Protein AF-0000000084336403 (afdb_homodimer)

Nearest PDB structures (foldseek):
  2qy6-assembly1_A  TM=8.090E-01  e=4.781E-16  Escherichia coli O157:H7
  3vyw-assembly3_C  TM=8.192E-01  e=6.994E-15  Aquifex aeolicus VF5
  3ps9-assembly1_A  TM=7.889E-01  e=1.381E-15  Escherichia coli BL21
  3awi-assembly4_D  TM=8.326E-01  e=1.675E-14  Escherichia coli K-12
  3vyw-assembly1_A  TM=8.063E-01  e=1.234E-13  Aquifex aeolicus VF5

Organism: NCBI:txid1302689

Solvent-accessible surface area (backbone atoms only — not comparable to full-atom values): 23726 Å² total; per-residue (Å²): 132,63,66,43,82,39,73,21,71,65,66,32,41,38,40,36,33,59,86,64,68,45,56,79,43,53,64,63,12,30,58,60,36,34,45,46,38,41,38,44,55,28,55,50,51,66,44,56,97,52,94,68,54,62,49,31,38,36,29,40,45,35,72,80,35,59,56,55,47,53,44,47,42,51,28,50,76,67,66,23,32,36,43,37,37,24,31,28,63,74,73,70,53,64,69,61,46,58,71,40,52,62,56,80,76,37,53,63,67,57,41,52,37,42,61,73,40,47,74,59,13,56,74,30,80,35,75,53,51,100,31,32,35,38,28,28,42,69,37,48,75,92,72,61,82,72,96,63,65,18,46,31,35,40,50,51,61,68,55,54,92,64,33,46,74,64,67,33,68,67,42,47,51,63,56,55,68,36,48,31,70,63,10,36,43,20,28,70,60,71,49,75,65,56,53,50,50,43,42,74,73,49,24,50,75,42,88,36,66,7,41,55,37,26,47,50,15,32,33,29,34,30,51,63,82,127,133,63,67,44,81,40,74,20,70,66,67,33,42,38,41,35,33,60,86,65,67,45,56,80,42,52,64,63,12,29,58,60,35,35,45,46,42,41,37,43,55,29,54,49,51,67,43,57,98,51,93,68,54,63,48,32,37,37,29,38,46,35,70,81,35,59,56,53,48,53,44,46,42,51,27,50,77,69,65,22,32,35,44,37,36,24,29,27,65,76,74,70,53,62,68,60,45,58,70,39,51,61,56,81,76,36,52,63,66,57,41,53,36,42,60,72,40,47,74,61,12,57,74,30,81,34,76,52,52,102,31,30,35,38,26,28,42,68,38,48,75,93,72,59,80,71,97,62,64,18,44,31,35,41,50,51,60,68,55,55,94,65,34,46,75,65,68,33,67,67,41,48,50,62,56,55,69,36,48,32,70,62,10,34,43,21,29,71,61,71,49,74,64,58,53,50,52,42,42,74,72,52,25,51,74,42,86,36,67,6,41,55,38,25,48,50,16,32,32,27,34,31,53,64,81,128

Secondary structure (DSSP, 8-state):
--EEEEE-TTS-EEEEETTTTEESS-TT-HHHHIIIIIIIIIIIHHHTT---SEEEEEEE--TTSHHHHHHHHHHHHHT-EEEEEEE-SSPPPHHHHHTT-GGGTS-HHHHHHHHHHTGGGBTSEEE-SSSEEEEEE-S-GGG---S--EEEEEE-PPPTTT-GGGGSHHHHHHHHTTEEEEEEEEES---HHHHHHHHHTTEEEEEEEPSTT-SEEEEEEE----/--EEEEE-TTS-EEEEETTTTEESS-TT-HHHHIIIIIIIIIIIHHHTT---SEEEEEEE--TTSHHHHHHHHHHHHHT-EEEEEEE-SSPPPHHHHHTT-GGGTS-HHHHHHHHHHTGGGBSSEEE-SSSEEEEEE-S-GGG---S--EEEEEE-PPPTTT-GGGGSHHHHHHHHTTEEEEEEEEES---HHHHHHHHHTTEEEEEEEPSTT-SEEEEEEE----

pLDDT: mean 95.97, std 5.22, range [46.22, 98.94]

InterPro domains:
  IPR008471 MnmC-like methyltransferase [PF05430] (140-222)
  IPR029063 S-adenosyl-L-methionine-dependent methyltransferase superfamily [G3DSA:3.40.50.150] (2-226)
  IPR029063 S-adenosyl-L-methionine-dependent methyltransferase superfamily [SSF53335] (52-215)
  IPR047785 tRNA mnm(5)s(2)U biosynthesis bifunctional protein MnmC, N-terminal [NF033855] (16-222)

Foldseek 3Di:
DDKDWDQAQVRFIWIADVVLRDTLADSNDRLLQLCPFDVVLAVVVLCVPHDAQEFEEEEERCHLVLNVQLNVQVSVVVNHAYHYEYEDQDDDQLVVSVVRVSCVPHPVLQVVLCSVCVVVLAQDWDDSDPRYIYHYDNNHLLPDDDPAAGQTYHYRDPDCVRVVVCQDLSNLVSRCVRHDQFHKYTYQDDDPVSVVSCVVVQWAWDWDQHGVPGGTTIMTHHHNDD/DDKDWDQAQVRFIWIQDPVLRDTLADSNDRLLQLCPFDVVLAVVVLCVPHDAQEFEEEEERCHLVLNVQLNVQVSVVVNHAYHYEYEAQDDDQLVVSVVRVSCVPHPPLQVVLCSVCVVVLAQDWDDSDPRYIYHYDNNHLLPDDDPAAGQTYHYRDDDCVRVVVCQDLSNLVSRCVRHDQFHKYTYQDDDPVSVVSCVVVQWAWDWDQHGVPGGTTIMTHHHPDD

Radius of gyration: 22.95 Å; Cα contacts (8 Å, |Δi|>4): 993; chains: 2; bounding box: 51×64×53 Å

Structure (mmCIF, N/CA/C/O backbone):
data_AF-0000000084336403-model_v1
#
loop_
_entity.id
_entity.type
_entity.pdbx_description
1 polymer 'MnmC-like methyltransferase domain-containing protein'
#
loop_
_atom_site.group_PDB
_atom_site.id
_atom_site.type_symbol
_atom_site.label_atom_id
_atom_site.label_alt_id
_atom_site.label_comp_id
_atom_site.label_asym_id
_atom_site.label_entity_id
_atom_site.label_seq_id
_atom_site.pdbx_PDB_ins_code
_atom_site.Cartn_x
_atom_site.Cartn_y
_atom_site.Cartn_z
_atom_site.occupancy
_atom_site.B_iso_or_equiv
_atom_site.auth_seq_id
_atom_site.auth_comp_id
_atom_site.auth_asym_id
_atom_site.auth_atom_id
_atom_site.pdbx_PDB_model_num
ATOM 1 N N . MET A 1 1 ? -23.484 -19.312 -9.461 1 65.25 1 MET A N 1
ATOM 2 C CA . MET A 1 1 ? -22.594 -18.906 -8.391 1 65.25 1 MET A CA 1
ATOM 3 C C . MET A 1 1 ? -22.906 -17.484 -7.922 1 65.25 1 MET A C 1
ATOM 5 O O . MET A 1 1 ? -23.312 -16.641 -8.719 1 65.25 1 MET A O 1
ATOM 9 N N . ASN A 1 2 ? -23.234 -17.312 -6.582 1 88.69 2 ASN A N 1
ATOM 10 C CA . ASN A 1 2 ? -23.594 -16.016 -6.047 1 88.69 2 ASN A CA 1
ATOM 11 C C . ASN A 1 2 ? -22.359 -15.148 -5.809 1 88.69 2 ASN A C 1
ATOM 13 O O . ASN A 1 2 ? -21.609 -15.367 -4.848 1 88.69 2 ASN A O 1
ATOM 17 N N . LEU A 1 3 ? -22.031 -14.461 -6.828 1 96.38 3 LEU A N 1
ATOM 18 C CA . LEU A 1 3 ? -20.906 -13.523 -6.816 1 96.38 3 LEU A CA 1
ATOM 19 C C . LEU A 1 3 ? -21.406 -12.086 -6.793 1 96.38 3 LEU A C 1
ATOM 21 O O . LEU A 1 3 ? -22.391 -11.75 -7.449 1 96.38 3 LEU A O 1
ATOM 25 N N . SER A 1 4 ? -20.719 -11.273 -5.961 1 97.75 4 SER A N 1
ATOM 26 C CA . SER A 1 4 ? -21.109 -9.867 -5.922 1 97.75 4 SER A CA 1
ATOM 27 C C . SER A 1 4 ? -19.875 -8.969 -5.852 1 97.75 4 SER A C 1
ATOM 29 O O . SER A 1 4 ? -18.859 -9.336 -5.254 1 97.75 4 SER A O 1
ATOM 31 N N . ILE A 1 5 ? -19.953 -7.812 -6.449 1 98 5 ILE A N 1
ATOM 32 C CA . ILE A 1 5 ? -18.875 -6.828 -6.438 1 98 5 ILE A CA 1
ATOM 33 C C . ILE A 1 5 ? -18.828 -6.129 -5.082 1 98 5 ILE A C 1
ATOM 35 O O . ILE A 1 5 ? -19.875 -5.777 -4.52 1 98 5 ILE A O 1
ATOM 39 N N . VAL A 1 6 ? -17.672 -5.996 -4.586 1 97.44 6 VAL A N 1
ATOM 40 C CA . VAL A 1 6 ? -17.453 -5.305 -3.318 1 97.44 6 VAL A CA 1
ATOM 41 C C . VAL A 1 6 ? -16.344 -4.273 -3.471 1 97.44 6 VAL A C 1
ATOM 43 O O . VAL A 1 6 ? -15.297 -4.562 -4.062 1 97.44 6 VAL A O 1
ATOM 46 N N . THR A 1 7 ? -16.562 -3.07 -3.031 1 94.5 7 THR A N 1
ATOM 47 C CA . THR A 1 7 ? -15.516 -2.055 -3.004 1 94.5 7 THR A CA 1
ATOM 48 C C . THR A 1 7 ? -14.672 -2.188 -1.74 1 94.5 7 THR A C 1
ATOM 50 O O . THR A 1 7 ? -15.203 -2.229 -0.63 1 94.5 7 THR A O 1
ATOM 53 N N . THR A 1 8 ? -13.398 -2.289 -1.926 1 93.75 8 THR A N 1
ATOM 54 C CA . THR A 1 8 ? -12.484 -2.441 -0.795 1 93.75 8 THR A CA 1
ATOM 55 C C . THR A 1 8 ? -12.07 -1.079 -0.247 1 93.75 8 THR A C 1
ATOM 57 O O . THR A 1 8 ? -12.453 -0.042 -0.791 1 93.75 8 THR A O 1
ATOM 60 N N . ALA A 1 9 ? -11.32 -1.081 0.778 1 85.12 9 ALA A N 1
ATOM 61 C CA . ALA A 1 9 ? -11.039 0.135 1.537 1 85.12 9 ALA A CA 1
ATOM 62 C C . ALA A 1 9 ? -10.211 1.115 0.716 1 85.12 9 ALA A C 1
ATOM 64 O O . ALA A 1 9 ? -10.281 2.328 0.922 1 85.12 9 ALA A O 1
ATOM 65 N N . ASP A 1 10 ? -9.398 0.645 -0.241 1 84.31 10 ASP A N 1
ATOM 66 C CA . ASP A 1 10 ? -8.57 1.546 -1.032 1 84.31 10 ASP A CA 1
ATOM 67 C C . ASP A 1 10 ? -9.32 2.043 -2.266 1 84.31 10 ASP A C 1
ATOM 69 O O . ASP A 1 10 ? -8.727 2.676 -3.145 1 84.31 10 ASP A O 1
ATOM 73 N N . GLY A 1 11 ? -10.578 1.682 -2.326 1 86.31 11 GLY A N 1
ATOM 74 C CA . GLY A 1 11 ? -11.406 2.166 -3.416 1 86.31 11 GLY A CA 1
ATOM 75 C C . GLY A 1 11 ? -11.508 1.188 -4.57 1 86.31 11 GLY A C 1
ATOM 76 O O . GLY A 1 11 ? -12.414 1.296 -5.406 1 86.31 11 GLY A O 1
ATOM 77 N N . SER A 1 12 ? -10.57 0.247 -4.621 1 92.75 12 SER A N 1
ATOM 78 C CA . SER A 1 12 ? -10.633 -0.76 -5.676 1 92.75 12 SER A CA 1
ATOM 79 C C . SER A 1 12 ? -11.719 -1.79 -5.387 1 92.75 12 SER A C 1
ATOM 81 O O . SER A 1 12 ? -12.211 -1.886 -4.258 1 92.75 12 SER A O 1
ATOM 83 N N . LYS A 1 13 ? -12.117 -2.465 -6.473 1 96.31 13 LYS A N 1
ATOM 84 C CA . LYS A 1 13 ? -13.211 -3.42 -6.316 1 96.31 13 LYS A CA 1
ATOM 85 C C . LYS A 1 13 ? -12.695 -4.855 -6.34 1 96.31 13 LYS A C 1
ATOM 87 O O . LYS A 1 13 ? -11.625 -5.129 -6.891 1 96.31 13 LYS A O 1
ATOM 92 N N . THR A 1 14 ? -13.383 -5.699 -5.699 1 98.19 14 THR A N 1
ATOM 93 C CA . THR A 1 14 ? -13.172 -7.145 -5.73 1 98.19 14 THR A CA 1
ATOM 94 C C . THR A 1 14 ? -14.508 -7.883 -5.766 1 98.19 14 THR A C 1
ATOM 96 O O . THR A 1 14 ? -15.539 -7.293 -6.066 1 98.19 14 THR A O 1
ATOM 99 N N . ILE A 1 15 ? -14.461 -9.219 -5.672 1 98.44 15 ILE A N 1
ATOM 100 C CA . ILE A 1 15 ? -15.664 -10.039 -5.766 1 98.44 15 ILE A CA 1
ATOM 101 C C . ILE A 1 15 ? -15.828 -10.867 -4.492 1 98.44 15 ILE A C 1
ATOM 103 O O . ILE A 1 15 ? -14.852 -11.422 -3.977 1 98.44 15 ILE A O 1
ATOM 107 N N . TYR A 1 16 ? -16.984 -10.852 -3.971 1 98.06 16 TYR A N 1
ATOM 108 C CA . TYR A 1 16 ? -17.344 -11.758 -2.887 1 98.06 16 TYR A CA 1
ATOM 109 C C . TYR A 1 16 ? -17.969 -13.039 -3.434 1 98.06 16 TYR A C 1
ATOM 111 O O . TYR A 1 16 ? -18.922 -13 -4.219 1 98.06 16 TYR A O 1
ATOM 119 N N . ASN A 1 17 ? -17.375 -14.18 -3.076 1 97 17 ASN A N 1
ATOM 120 C CA . ASN A 1 17 ? -17.891 -15.5 -3.4 1 97 17 ASN A CA 1
ATOM 121 C C . ASN A 1 17 ? -18.719 -16.078 -2.248 1 97 17 ASN A C 1
ATOM 123 O O . ASN A 1 17 ? -18.156 -16.531 -1.25 1 97 17 ASN A O 1
ATOM 127 N N . GLU A 1 18 ? -20 -16.109 -2.43 1 95.31 18 GLU A N 1
ATOM 128 C CA . GLU A 1 18 ? -20.891 -16.531 -1.358 1 95.31 18 GLU A CA 1
ATOM 129 C C . GLU A 1 18 ? -20.703 -18.016 -1.038 1 95.31 18 GLU A C 1
ATOM 131 O O . GLU A 1 18 ? -20.844 -18.422 0.116 1 95.31 18 GLU A O 1
ATOM 136 N N . GLN A 1 19 ? -20.453 -18.781 -2 1 92.94 19 GLN A N 1
ATOM 137 C CA . GLN A 1 19 ? -20.281 -20.219 -1.812 1 92.94 19 GLN A CA 1
ATOM 138 C C . GLN A 1 19 ? -19.062 -20.516 -0.948 1 92.94 19 GLN A C 1
ATOM 140 O O . GLN A 1 19 ? -19.109 -21.406 -0.087 1 92.94 19 GLN A O 1
ATOM 145 N N . VAL A 1 20 ? -18 -19.812 -1.177 1 93.56 20 VAL A N 1
ATOM 146 C CA . VAL A 1 20 ? -16.766 -20 -0.417 1 93.56 20 VAL A CA 1
ATOM 147 C C . VAL A 1 20 ? -16.828 -19.172 0.868 1 93.56 20 VAL A C 1
ATOM 149 O O . VAL A 1 20 ? -16.25 -19.562 1.885 1 93.56 20 VAL A O 1
ATOM 152 N N . GLY A 1 21 ? -17.531 -18.078 0.824 1 94.94 21 GLY A N 1
ATOM 153 C CA . GLY A 1 21 ? -17.625 -17.156 1.947 1 94.94 21 GLY A CA 1
ATOM 154 C C . GLY A 1 21 ? -16.391 -16.266 2.08 1 94.94 21 GLY A C 1
ATOM 155 O O . GLY A 1 21 ? -15.945 -15.992 3.193 1 94.94 21 GLY A O 1
ATOM 156 N N . GLU A 1 22 ? -15.844 -15.875 0.92 1 96.06 22 GLU A N 1
ATOM 157 C CA . GLU A 1 22 ? -14.594 -15.133 0.961 1 96.06 22 GLU A CA 1
ATOM 158 C C . GLU A 1 22 ? -14.484 -14.164 -0.212 1 96.06 22 GLU A C 1
ATOM 160 O O . GLU A 1 22 ? -15.117 -14.367 -1.251 1 96.06 22 GLU A O 1
ATOM 165 N N . LEU A 1 23 ? -13.766 -13.109 0.007 1 97.62 23 LEU A N 1
ATOM 166 C CA . LEU A 1 23 ? -13.422 -12.156 -1.048 1 97.62 23 LEU A CA 1
ATOM 167 C C . LEU A 1 23 ? -12.242 -12.664 -1.873 1 97.62 23 LEU A C 1
ATOM 169 O O . LEU A 1 23 ? -11.352 -13.32 -1.343 1 97.62 23 LEU A O 1
ATOM 173 N N . TYR A 1 24 ? -12.227 -12.266 -3.152 1 97.94 24 TYR A N 1
ATOM 174 C CA . TYR A 1 24 ? -11.125 -12.633 -4.031 1 97.94 24 TYR A CA 1
ATOM 175 C C . TYR A 1 24 ? -9.852 -11.891 -3.646 1 97.94 24 TYR A C 1
ATOM 177 O O . TYR A 1 24 ? -8.75 -12.289 -4.027 1 97.94 24 TYR A O 1
ATOM 185 N N . HIS A 1 25 ? -9.961 -10.766 -2.953 1 97.5 25 HIS A N 1
ATOM 186 C CA . HIS A 1 25 ? -8.867 -9.945 -2.451 1 97.5 25 HIS A CA 1
ATOM 187 C C . HIS A 1 25 ? -9.133 -9.484 -1.023 1 97.5 25 HIS A C 1
ATOM 189 O O . HIS A 1 25 ? -10.227 -9.695 -0.491 1 97.5 25 HIS A O 1
ATOM 195 N N . SER A 1 26 ? -8.094 -8.859 -0.468 1 94.5 26 SER A N 1
ATOM 196 C CA . SER A 1 26 ? -8.234 -8.281 0.865 1 94.5 26 SER A CA 1
ATOM 197 C C . SER A 1 26 ? -9.297 -7.184 0.886 1 94.5 26 SER A C 1
ATOM 199 O O . SER A 1 26 ? -9.359 -6.359 -0.029 1 94.5 26 SER A O 1
ATOM 201 N N . ARG A 1 27 ? -10.094 -7.219 1.931 1 93.25 27 ARG A N 1
ATOM 202 C CA . ARG A 1 27 ? -11.07 -6.156 2.131 1 93.25 27 ARG A CA 1
ATOM 203 C C . ARG A 1 27 ? -10.383 -4.805 2.314 1 93.25 27 ARG A C 1
ATOM 205 O O . ARG A 1 27 ? -10.992 -3.758 2.094 1 93.25 27 ARG A O 1
ATOM 212 N N . ASN A 1 28 ? -9.094 -4.883 2.672 1 92.06 28 ASN A N 1
ATOM 213 C CA . ASN A 1 28 ? -8.352 -3.658 2.955 1 92.06 28 ASN A CA 1
ATOM 214 C C . ASN A 1 28 ? -7.844 -3.002 1.677 1 92.06 28 ASN A C 1
ATOM 216 O O . ASN A 1 28 ? -7.402 -1.853 1.697 1 92.06 28 ASN A O 1
ATOM 220 N N . GLY A 1 29 ? -7.926 -3.713 0.586 1 93.81 29 GLY A N 1
ATOM 221 C CA . GLY A 1 29 ? -7.496 -3.143 -0.681 1 93.81 29 GLY A CA 1
ATOM 222 C C . GLY A 1 29 ? -7.094 -4.191 -1.701 1 93.81 29 GLY A C 1
ATOM 223 O O . GLY A 1 29 ? -6.031 -4.801 -1.586 1 93.81 29 GLY A O 1
ATOM 224 N N . ALA A 1 30 ? -7.84 -4.281 -2.688 1 96.44 30 ALA A N 1
ATOM 225 C CA . ALA A 1 30 ? -7.52 -5.234 -3.748 1 96.44 30 ALA A CA 1
ATOM 226 C C . ALA A 1 30 ? -6.27 -4.805 -4.512 1 96.44 30 ALA A C 1
ATOM 228 O O . ALA A 1 30 ? -5.348 -5.6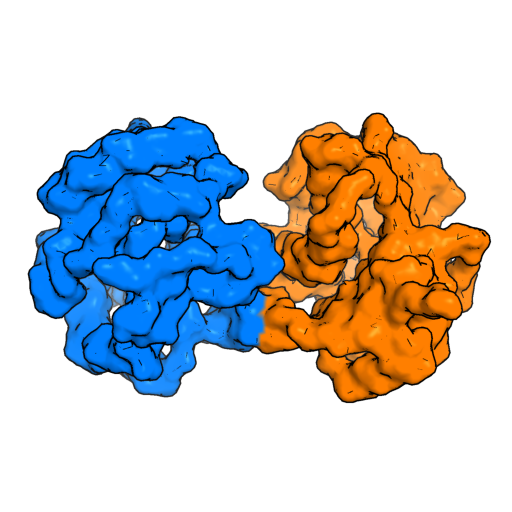02 -4.699 1 96.44 30 ALA A O 1
ATOM 229 N N . LEU A 1 31 ? -6.266 -3.584 -4.883 1 94.12 31 LEU A N 1
ATOM 230 C CA . LEU A 1 31 ? -5.148 -3.061 -5.66 1 94.12 31 LEU A CA 1
ATOM 231 C C . LEU A 1 31 ? -3.867 -3.061 -4.836 1 94.12 31 LEU A C 1
ATOM 233 O O . LEU A 1 31 ? -2.82 -3.512 -5.305 1 94.12 31 LEU A O 1
ATOM 237 N N . GLN A 1 32 ? -3.938 -2.564 -3.641 1 91 32 GLN A N 1
ATOM 238 C CA . GLN A 1 32 ? -2.76 -2.479 -2.781 1 91 32 GLN A CA 1
ATOM 239 C C . GLN A 1 32 ? -2.191 -3.865 -2.488 1 91 32 GLN A C 1
ATOM 241 O O . GLN A 1 32 ? -0.973 -4.039 -2.432 1 91 32 GLN A O 1
ATOM 246 N N . GLU A 1 33 ? -3.084 -4.762 -2.281 1 95.19 33 GLU A N 1
ATOM 247 C CA 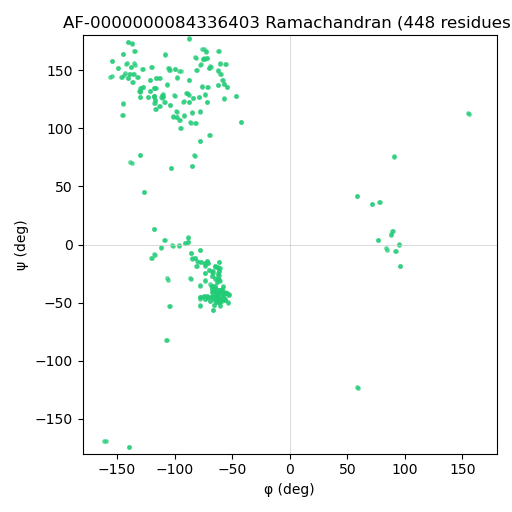. GLU A 1 33 ? -2.637 -6.133 -2.053 1 95.19 33 GLU A CA 1
ATOM 248 C C . GLU A 1 33 ? -1.882 -6.672 -3.264 1 95.19 33 GLU A C 1
ATOM 250 O O . GLU A 1 33 ? -0.795 -7.238 -3.123 1 95.19 33 GLU A O 1
ATOM 255 N N . SER A 1 34 ? -2.406 -6.547 -4.434 1 97 34 SER A N 1
ATOM 256 C CA . SER A 1 34 ? -1.789 -7.051 -5.656 1 97 34 SER A CA 1
ATOM 257 C C . SER A 1 34 ? -0.427 -6.406 -5.891 1 97 34 SER A C 1
ATOM 259 O O . SER A 1 34 ? 0.53 -7.086 -6.266 1 97 34 SER A O 1
ATOM 261 N N . GLN A 1 35 ? -0.344 -5.191 -5.633 1 93.62 35 GLN A N 1
ATOM 262 C CA . GLN A 1 35 ? 0.908 -4.473 -5.836 1 93.62 35 GLN A CA 1
ATOM 263 C C . GLN A 1 35 ? 1.944 -4.867 -4.785 1 93.62 35 GLN A C 1
ATOM 265 O O . GLN A 1 35 ? 3.096 -5.148 -5.121 1 93.62 35 GLN A O 1
ATOM 270 N N . HIS A 1 36 ? 1.531 -4.938 -3.578 1 93.81 36 HIS A N 1
ATOM 271 C CA . HIS A 1 36 ? 2.465 -5.16 -2.48 1 93.81 36 HIS A CA 1
ATOM 272 C C . HIS A 1 36 ? 2.883 -6.625 -2.404 1 93.81 36 HIS A C 1
ATOM 274 O O . HIS A 1 36 ? 4.074 -6.938 -2.406 1 93.81 36 HIS A O 1
ATOM 280 N N . VAL A 1 37 ? 1.95 -7.469 -2.377 1 97 37 VAL A N 1
ATOM 281 C CA . VAL A 1 37 ? 2.217 -8.883 -2.127 1 97 37 VAL A CA 1
ATOM 282 C C . VAL A 1 37 ? 2.836 -9.523 -3.369 1 97 37 VAL A C 1
ATOM 284 O O . VAL A 1 37 ? 3.854 -10.211 -3.279 1 97 37 VAL A O 1
ATOM 287 N N . PHE A 1 38 ? 2.281 -9.211 -4.504 1 98.12 38 PHE A N 1
ATOM 288 C CA . PHE A 1 38 ? 2.635 -10.031 -5.66 1 98.12 38 PHE A CA 1
ATOM 289 C C . PHE A 1 38 ? 3.604 -9.281 -6.57 1 98.12 38 PHE A C 1
ATOM 291 O O . PHE A 1 38 ? 4.711 -9.766 -6.832 1 98.12 38 PHE A O 1
ATOM 298 N N . LEU A 1 39 ? 3.293 -8.109 -6.973 1 96.88 39 LEU A N 1
ATOM 299 C CA . LEU A 1 39 ? 4.211 -7.398 -7.859 1 96.88 39 LEU A CA 1
ATOM 300 C C . LEU A 1 39 ? 5.508 -7.059 -7.137 1 96.88 39 LEU A C 1
ATOM 302 O O . LEU A 1 39 ? 6.59 -7.484 -7.551 1 96.88 39 LEU A O 1
ATOM 306 N N . ASN A 1 40 ? 5.418 -6.371 -6.043 1 93.25 40 ASN A N 1
ATOM 307 C CA . ASN A 1 40 ? 6.613 -5.871 -5.371 1 93.25 40 ASN A CA 1
ATOM 308 C C . ASN A 1 40 ? 7.375 -6.992 -4.672 1 93.25 40 ASN A C 1
ATOM 310 O O . ASN A 1 40 ? 8.586 -7.137 -4.859 1 93.25 40 ASN A O 1
ATOM 314 N N . SER A 1 41 ? 6.641 -7.809 -3.943 1 95.44 41 SER A N 1
ATOM 315 C CA . SER A 1 41 ? 7.297 -8.828 -3.129 1 95.44 41 SER A CA 1
ATOM 316 C C . SER A 1 41 ? 7.59 -10.086 -3.947 1 95.44 41 SER A C 1
ATOM 318 O O . SER A 1 41 ? 8.352 -10.945 -3.514 1 95.44 41 SER A O 1
ATOM 320 N N . GLY A 1 42 ? 7.008 -10.102 -5.094 1 97.31 42 GLY A N 1
ATOM 321 C CA . GLY A 1 42 ? 7.246 -11.242 -5.969 1 97.31 42 GLY A CA 1
ATOM 322 C C . GLY A 1 42 ? 8.141 -10.906 -7.148 1 97.31 42 GLY A C 1
ATOM 323 O O . GLY A 1 42 ? 9.359 -11.094 -7.082 1 97.31 42 GLY A O 1
ATOM 324 N N . LEU A 1 43 ? 7.523 -10.336 -8.172 1 98.06 43 LEU A N 1
ATOM 325 C CA . LEU A 1 43 ? 8.227 -10.141 -9.43 1 98.06 43 LEU A CA 1
ATOM 326 C C . LEU A 1 43 ? 9.375 -9.148 -9.266 1 98.06 43 LEU A C 1
ATOM 328 O O . LEU A 1 43 ? 10.508 -9.445 -9.648 1 98.06 43 LEU A O 1
ATOM 332 N N . ARG A 1 44 ? 9.102 -8.023 -8.727 1 94.38 44 ARG A N 1
ATOM 333 C CA . ARG A 1 44 ? 10.141 -7.004 -8.617 1 94.38 44 ARG A CA 1
ATOM 334 C C . ARG A 1 44 ? 11.281 -7.48 -7.73 1 94.38 44 ARG A C 1
ATOM 336 O O . ARG A 1 44 ? 12.445 -7.184 -8 1 94.38 44 ARG A O 1
ATOM 343 N N . TYR A 1 45 ? 10.898 -8.117 -6.637 1 93.75 45 TYR A N 1
ATOM 344 C CA . TYR A 1 45 ? 11.93 -8.703 -5.785 1 93.75 45 TYR A CA 1
ATOM 345 C C . TYR A 1 45 ? 12.805 -9.664 -6.578 1 93.75 45 TYR A C 1
ATOM 347 O O . TYR A 1 45 ? 14.039 -9.609 -6.496 1 93.75 45 TYR A O 1
ATOM 355 N N . PHE A 1 46 ? 12.164 -10.562 -7.359 1 97.38 46 PHE A N 1
ATOM 356 C CA . PHE A 1 46 ? 12.883 -11.531 -8.18 1 97.38 46 PHE A CA 1
ATOM 357 C C . PHE A 1 46 ? 13.805 -10.828 -9.164 1 97.38 46 PHE A C 1
ATOM 359 O O . PHE A 1 46 ? 14.938 -11.266 -9.383 1 97.38 46 PHE A O 1
ATOM 366 N N . LEU A 1 47 ? 13.352 -9.719 -9.742 1 95.69 47 LEU A N 1
ATOM 367 C CA . LEU A 1 47 ? 14.07 -9.023 -10.805 1 95.69 47 LEU A CA 1
ATOM 368 C C . LEU A 1 47 ? 15.18 -8.148 -10.234 1 95.69 47 LEU A C 1
ATOM 370 O O . LEU A 1 47 ? 16.078 -7.723 -10.969 1 95.69 47 LEU A O 1
ATOM 374 N N . ALA A 1 48 ? 15.094 -7.852 -8.977 1 89.69 48 ALA A N 1
ATOM 375 C CA . ALA A 1 48 ? 16.031 -6.91 -8.367 1 89.69 48 ALA A CA 1
ATOM 376 C C . ALA A 1 48 ? 17.469 -7.367 -8.562 1 89.69 48 ALA A C 1
ATOM 378 O O . ALA A 1 48 ? 17.828 -8.5 -8.219 1 89.69 48 ALA A O 1
ATOM 379 N N . GLY A 1 49 ? 18.234 -6.453 -9.125 1 87.75 49 GLY A N 1
ATOM 380 C CA . GLY A 1 49 ? 19.641 -6.727 -9.328 1 87.75 49 GLY A CA 1
ATOM 381 C C . GLY A 1 49 ? 19.906 -7.648 -10.5 1 87.75 49 GLY A C 1
ATOM 382 O O . GLY A 1 49 ? 21.031 -8.125 -10.688 1 87.75 49 GLY A O 1
ATOM 383 N N . ARG A 1 50 ? 18.859 -8.008 -11.227 1 91.69 50 ARG A N 1
ATOM 384 C CA . ARG A 1 50 ? 19 -8.891 -12.383 1 91.69 50 ARG A CA 1
ATOM 385 C C . ARG A 1 50 ? 18.672 -8.141 -13.68 1 91.69 50 ARG A C 1
ATOM 387 O O . ARG A 1 50 ? 17.859 -7.219 -13.68 1 91.69 50 ARG A O 1
ATOM 394 N N . ASP A 1 51 ? 19.375 -8.445 -14.672 1 91.62 51 ASP A N 1
ATOM 395 C CA . ASP A 1 51 ? 19.094 -7.891 -15.992 1 91.62 51 ASP A CA 1
ATOM 396 C C . ASP A 1 51 ? 18.391 -8.914 -16.891 1 91.62 51 ASP A C 1
ATOM 398 O O . ASP A 1 51 ? 18.953 -9.359 -17.891 1 91.62 51 ASP A O 1
ATOM 402 N N . LEU A 1 52 ? 17.234 -9.25 -16.531 1 95.5 52 LEU A N 1
ATOM 403 C CA . LEU A 1 52 ? 16.453 -10.234 -17.281 1 95.5 52 LEU A CA 1
ATOM 404 C C . LEU A 1 52 ? 15.469 -9.555 -18.219 1 95.5 52 LEU A C 1
ATOM 406 O O . LEU A 1 52 ? 14.891 -8.523 -17.875 1 95.5 52 LEU A O 1
ATOM 410 N N . THR A 1 53 ? 15.312 -10.141 -19.297 1 96.88 53 THR A N 1
ATOM 411 C CA . THR A 1 53 ? 14.375 -9.594 -20.266 1 96.88 53 THR A CA 1
ATOM 412 C C . THR A 1 53 ? 13.164 -10.508 -20.438 1 96.88 53 THR A C 1
ATOM 414 O O . THR A 1 53 ? 12.266 -10.227 -21.219 1 96.88 53 THR A O 1
ATOM 417 N N . GLU A 1 54 ? 13.195 -11.633 -19.734 1 98.44 54 GLU A N 1
ATOM 418 C CA . GLU A 1 54 ? 12.078 -12.57 -19.75 1 98.44 54 GLU A CA 1
ATOM 419 C C . GLU A 1 54 ? 11.812 -13.156 -18.375 1 98.44 54 GLU A C 1
ATOM 421 O O . GLU A 1 54 ? 12.75 -13.391 -17.609 1 98.44 54 GLU A O 1
ATOM 426 N N . VAL A 1 55 ? 10.562 -13.352 -18.094 1 98.81 55 VAL A N 1
ATOM 427 C CA . VAL A 1 55 ? 10.188 -13.938 -16.812 1 98.81 55 VAL A CA 1
ATOM 428 C C . VAL A 1 55 ? 8.938 -14.797 -16.984 1 98.81 55 VAL A C 1
ATOM 430 O O . VAL A 1 55 ? 8.094 -14.508 -17.828 1 98.81 55 VAL A O 1
ATOM 433 N N . SER A 1 56 ? 8.883 -15.898 -16.234 1 98.88 56 SER A N 1
ATOM 434 C CA . SER A 1 56 ? 7.715 -16.766 -16.203 1 98.88 56 SER A CA 1
ATOM 435 C C . SER A 1 56 ? 7.09 -16.797 -14.805 1 98.88 56 SER A C 1
ATOM 437 O O . SER A 1 56 ? 7.797 -16.906 -13.805 1 98.88 56 SER A O 1
ATOM 439 N N . ILE A 1 57 ? 5.723 -16.672 -14.781 1 98.94 57 ILE A N 1
ATOM 440 C CA . ILE A 1 57 ? 5.016 -16.625 -13.5 1 98.94 57 ILE A CA 1
ATOM 441 C C . ILE A 1 57 ? 3.873 -17.641 -13.508 1 98.94 57 ILE A C 1
ATOM 443 O O . ILE A 1 57 ? 3.156 -17.766 -14.5 1 98.94 57 ILE A O 1
ATOM 447 N N . LEU A 1 58 ? 3.76 -18.391 -12.398 1 98.94 58 LEU A N 1
ATOM 448 C CA . LEU A 1 58 ? 2.609 -19.234 -12.109 1 98.94 58 LEU A CA 1
ATOM 449 C C . LEU A 1 58 ? 1.772 -18.656 -10.977 1 98.94 58 LEU A C 1
ATOM 451 O O . LEU A 1 58 ? 2.295 -18.391 -9.891 1 98.94 58 LEU A O 1
ATOM 455 N N . GLU A 1 59 ? 0.537 -18.438 -11.281 1 98.94 59 GLU A N 1
ATOM 456 C CA . GLU A 1 59 ? -0.375 -18 -10.227 1 98.94 59 GLU A CA 1
ATOM 457 C C . GLU A 1 59 ? -1.377 -19.094 -9.875 1 98.94 59 GLU A C 1
ATOM 459 O O . GLU A 1 59 ? -2.018 -19.656 -10.758 1 98.94 59 GLU A O 1
ATOM 464 N N . VAL A 1 60 ? -1.458 -19.406 -8.617 1 98.81 60 VAL A N 1
ATOM 465 C CA . VAL A 1 60 ? -2.523 -20.266 -8.102 1 98.81 60 VAL A CA 1
ATOM 466 C C . VAL A 1 60 ? -3.701 -19.406 -7.652 1 98.81 60 VAL A C 1
ATOM 468 O O . VAL A 1 60 ? -3.619 -18.719 -6.629 1 98.81 60 VAL A O 1
ATOM 471 N N . GLY A 1 61 ? -4.801 -19.484 -8.375 1 98.19 61 GLY A N 1
ATOM 472 C CA . GLY A 1 61 ? -5.922 -18.578 -8.148 1 98.19 61 GLY A CA 1
ATOM 473 C C . GLY A 1 61 ? -5.852 -17.312 -8.977 1 98.19 61 GLY A C 1
ATOM 474 O O . GLY A 1 61 ? -5.594 -16.234 -8.445 1 98.19 61 GLY A O 1
ATOM 475 N N . LEU A 1 62 ? -6.176 -17.453 -10.289 1 98.5 62 LEU A N 1
ATOM 476 C CA . LEU A 1 62 ? -6.145 -16.281 -11.164 1 98.5 62 LEU A CA 1
ATOM 477 C C . LEU A 1 62 ? -7.23 -15.281 -10.781 1 98.5 62 LEU A C 1
ATOM 479 O O . LEU A 1 62 ? -7.016 -14.07 -10.852 1 98.5 62 LEU A O 1
ATOM 483 N N . GLY A 1 63 ? -8.398 -15.852 -10.445 1 97.94 63 GLY A N 1
ATOM 484 C CA . GLY A 1 63 ? -9.484 -15.023 -9.945 1 97.94 63 GLY A CA 1
ATOM 485 C C . GLY A 1 63 ? -9.914 -13.945 -10.922 1 97.94 63 GLY A C 1
ATOM 486 O O . GLY A 1 63 ? -10.203 -14.227 -12.086 1 97.94 63 GLY A O 1
ATOM 487 N N . THR A 1 64 ? -9.875 -12.672 -10.492 1 98.38 64 THR A N 1
ATOM 488 C CA . THR A 1 64 ? -10.297 -11.547 -11.312 1 98.38 64 THR A CA 1
ATOM 489 C C . THR A 1 64 ? -9.227 -11.195 -12.344 1 98.38 64 THR A C 1
ATOM 491 O O . THR A 1 64 ? -9.492 -10.453 -13.297 1 98.38 64 THR A O 1
ATOM 494 N N . GLY A 1 65 ? -8.055 -11.703 -12.148 1 98.69 65 GLY A N 1
ATOM 495 C CA . GLY A 1 65 ? -6.949 -11.391 -13.039 1 98.69 65 GLY A CA 1
ATOM 496 C C . GLY A 1 65 ? -6.18 -10.148 -12.625 1 98.69 65 GLY A C 1
ATOM 497 O O . GLY A 1 65 ? -5.27 -9.711 -13.336 1 98.69 65 GLY A O 1
ATOM 498 N N . LEU A 1 66 ? -6.461 -9.625 -11.484 1 98.75 66 LEU A N 1
ATOM 499 C CA . LEU A 1 66 ? -5.871 -8.344 -11.094 1 98.75 66 LEU A CA 1
ATOM 500 C C . LEU A 1 66 ? -4.355 -8.469 -10.961 1 98.75 66 LEU A C 1
ATOM 502 O O . LEU A 1 66 ? -3.619 -7.594 -11.43 1 98.75 66 LEU A O 1
ATOM 506 N N . ASN A 1 67 ? -3.871 -9.531 -10.305 1 98.75 67 ASN A N 1
ATOM 507 C CA . ASN A 1 67 ? -2.428 -9.719 -10.188 1 98.75 67 ASN A CA 1
ATOM 508 C C . ASN A 1 67 ? -1.761 -9.797 -11.555 1 98.75 67 ASN A C 1
ATOM 510 O O . ASN A 1 67 ? -0.696 -9.211 -11.766 1 98.75 67 ASN A O 1
ATOM 514 N N . PHE A 1 68 ? -2.385 -10.5 -12.469 1 98.88 68 PHE A N 1
ATOM 515 C CA . PHE A 1 68 ? -1.877 -10.602 -13.828 1 98.88 68 PHE A CA 1
ATOM 516 C C . PHE A 1 68 ? -1.82 -9.234 -14.5 1 98.88 68 PHE A C 1
ATOM 518 O O . PHE A 1 68 ? -0.799 -8.859 -15.078 1 98.88 68 PHE A O 1
ATOM 525 N N . LEU A 1 69 ? -2.943 -8.531 -14.406 1 98.88 69 LEU A N 1
ATOM 526 C CA . LEU A 1 69 ? -3.059 -7.234 -15.07 1 98.88 69 LEU A CA 1
ATOM 527 C C . LEU A 1 69 ? -1.963 -6.285 -14.609 1 98.88 69 LEU A C 1
ATOM 529 O O . LEU A 1 69 ? -1.281 -5.664 -15.43 1 98.88 69 LEU A O 1
ATOM 533 N N . ILE A 1 70 ? -1.788 -6.238 -13.305 1 97.88 70 ILE A N 1
ATOM 534 C CA . ILE A 1 70 ? -0.785 -5.355 -12.719 1 97.88 70 ILE A CA 1
ATOM 535 C C . ILE A 1 70 ? 0.611 -5.812 -13.141 1 97.88 70 ILE A C 1
ATOM 537 O O . ILE A 1 70 ? 1.464 -4.988 -13.484 1 97.88 70 ILE A O 1
ATOM 541 N N . THR A 1 71 ? 0.846 -7.043 -13.172 1 98.62 71 THR A N 1
ATOM 542 C CA . THR A 1 71 ? 2.127 -7.629 -13.562 1 98.62 71 THR A CA 1
ATOM 543 C C . THR A 1 71 ? 2.408 -7.387 -15.039 1 98.62 71 THR A C 1
ATOM 545 O O . THR A 1 71 ? 3.516 -6.988 -15.406 1 98.62 71 THR A O 1
ATOM 548 N N . ALA A 1 72 ? 1.399 -7.594 -15.852 1 98.81 72 ALA A N 1
ATOM 549 C CA . ALA A 1 72 ? 1.524 -7.391 -17.297 1 98.81 72 ALA A CA 1
ATOM 550 C C . ALA A 1 72 ? 1.842 -5.934 -17.609 1 98.81 72 ALA A C 1
ATOM 552 O O . ALA A 1 72 ? 2.688 -5.648 -18.469 1 98.81 72 ALA A O 1
ATOM 553 N N . ASP A 1 73 ? 1.133 -5.105 -16.953 1 97.44 73 ASP A N 1
ATOM 554 C CA . ASP A 1 73 ? 1.344 -3.68 -17.188 1 97.44 73 ASP A CA 1
ATOM 555 C C . ASP A 1 73 ? 2.771 -3.27 -16.844 1 97.44 73 ASP A C 1
ATOM 557 O O . ASP A 1 73 ? 3.412 -2.525 -17.594 1 97.44 73 ASP A O 1
ATOM 561 N N . TYR A 1 74 ? 3.246 -3.768 -15.727 1 95.5 74 TYR A N 1
ATOM 562 C CA . TYR A 1 74 ? 4.613 -3.5 -15.305 1 95.5 74 TYR A CA 1
ATOM 563 C C . TYR A 1 74 ? 5.617 -4.016 -16.328 1 95.5 74 TYR A C 1
ATOM 565 O O . TYR A 1 74 ? 6.52 -3.285 -16.75 1 95.5 74 TYR A O 1
ATOM 573 N N . CYS A 1 75 ? 5.473 -5.258 -16.781 1 97.88 75 CYS A N 1
ATOM 574 C CA . CYS A 1 75 ? 6.395 -5.875 -17.719 1 97.88 75 CYS A CA 1
ATOM 575 C C . CYS A 1 75 ? 6.367 -5.156 -19.062 1 97.88 75 CYS A C 1
ATOM 577 O O . CYS A 1 75 ? 7.41 -4.973 -19.703 1 97.88 75 CYS A O 1
ATOM 579 N N . THR A 1 76 ? 5.191 -4.754 -19.422 1 97.25 76 THR A N 1
ATOM 580 C CA . THR A 1 76 ? 5.062 -4.02 -20.672 1 97.25 76 THR A CA 1
ATOM 581 C C . THR A 1 76 ? 5.84 -2.705 -20.609 1 97.25 76 THR A C 1
ATOM 583 O O . THR A 1 76 ? 6.602 -2.387 -21.531 1 97.25 76 THR A O 1
ATOM 586 N N . ALA A 1 77 ? 5.668 -2.023 -19.547 1 91.44 77 ALA A N 1
ATOM 587 C CA . ALA A 1 77 ? 6.336 -0.736 -19.375 1 91.44 77 ALA A CA 1
ATOM 588 C C . ALA A 1 77 ? 7.852 -0.905 -19.359 1 91.44 77 ALA A C 1
ATOM 590 O O . ALA A 1 77 ? 8.586 -0.03 -19.828 1 91.44 77 ALA A O 1
ATOM 591 N N . LYS A 1 78 ? 8.328 -2.016 -18.859 1 93.56 78 LYS A N 1
ATOM 592 C CA . LYS A 1 78 ? 9.758 -2.256 -18.703 1 93.56 78 LYS A CA 1
ATOM 593 C C . LYS A 1 78 ? 10.305 -3.061 -19.891 1 93.56 78 LYS A C 1
ATOM 595 O O . LYS A 1 78 ? 11.5 -3.375 -19.922 1 93.56 78 LYS A O 1
ATOM 600 N N . GLU A 1 79 ? 9.469 -3.4 -20.781 1 96.19 79 GLU A N 1
ATOM 601 C CA . GLU A 1 79 ? 9.828 -4.188 -21.953 1 96.19 79 GLU A CA 1
ATOM 602 C C . GLU A 1 79 ? 10.43 -5.535 -21.562 1 96.19 79 GLU A C 1
ATOM 604 O O . GLU A 1 79 ? 11.461 -5.938 -22.094 1 96.19 79 GLU A O 1
ATOM 609 N N . ILE A 1 80 ? 9.867 -6.184 -20.578 1 98 80 ILE A N 1
ATOM 610 C CA . ILE A 1 80 ? 10.203 -7.531 -20.141 1 98 80 ILE A CA 1
ATOM 611 C C . ILE A 1 80 ? 9.18 -8.523 -20.703 1 98 80 ILE A C 1
ATOM 613 O O . ILE A 1 80 ? 7.973 -8.312 -20.578 1 98 80 ILE A O 1
ATOM 617 N N . SER A 1 81 ? 9.664 -9.547 -21.328 1 98.75 81 SER A N 1
ATOM 618 C CA . SER A 1 81 ? 8.773 -10.578 -21.844 1 98.75 81 SER A CA 1
ATOM 619 C C . SER A 1 81 ? 8.195 -11.414 -20.703 1 98.75 81 SER A C 1
ATOM 621 O O . SER A 1 81 ? 8.938 -12.023 -19.922 1 98.75 81 SER A O 1
ATOM 623 N N . LEU A 1 82 ? 6.914 -11.453 -20.609 1 98.81 82 LEU A N 1
ATOM 624 C CA . LEU A 1 82 ? 6.215 -12.141 -19.531 1 98.81 82 LEU A CA 1
ATOM 625 C C . LEU A 1 82 ? 5.441 -13.344 -20.062 1 98.81 82 LEU A C 1
ATOM 627 O O . LEU A 1 82 ? 4.574 -13.203 -20.922 1 98.81 82 LEU A O 1
ATOM 631 N N . ASN A 1 83 ? 5.762 -14.508 -19.594 1 98.81 83 ASN A N 1
ATOM 632 C CA . ASN A 1 83 ? 4.953 -15.711 -19.75 1 98.81 83 ASN A CA 1
ATOM 633 C C . ASN A 1 83 ? 4.176 -16.031 -18.484 1 98.81 83 ASN A C 1
ATOM 635 O O . ASN A 1 83 ? 4.762 -16.438 -17.469 1 98.81 83 ASN A O 1
ATOM 639 N N . TYR A 1 84 ? 2.873 -15.867 -18.531 1 98.88 84 TYR A N 1
ATOM 640 C CA . TYR A 1 84 ? 2.033 -15.953 -17.344 1 98.88 84 TYR A CA 1
ATOM 641 C C . TYR A 1 84 ? 1.048 -17.109 -17.453 1 98.88 84 TYR A C 1
ATOM 643 O O . TYR A 1 84 ? 0.315 -17.219 -18.438 1 98.88 84 TYR A O 1
ATOM 651 N N . VAL A 1 85 ? 1.071 -18 -16.469 1 98.88 85 VAL A N 1
ATOM 652 C CA . VAL A 1 85 ? 0.079 -19.062 -16.359 1 98.88 85 VAL A CA 1
ATOM 653 C C . VAL A 1 85 ? -0.718 -18.906 -15.062 1 98.88 85 VAL A C 1
ATOM 655 O O . VAL A 1 85 ? -0.141 -18.844 -13.977 1 98.88 85 VAL A O 1
ATOM 658 N N . GLY A 1 86 ? -2.006 -18.781 -15.211 1 98.81 86 GLY A N 1
ATOM 659 C CA . GLY A 1 86 ? -2.893 -18.734 -14.055 1 98.81 86 GLY A CA 1
ATOM 660 C C . GLY A 1 86 ? -3.779 -19.953 -13.938 1 98.81 86 GLY A C 1
ATOM 661 O O . GLY A 1 86 ? -4.496 -20.312 -14.875 1 98.81 86 GLY A O 1
ATOM 662 N N . ILE A 1 87 ? -3.746 -20.578 -12.781 1 98.75 87 ILE A N 1
ATOM 663 C CA . ILE A 1 87 ? -4.641 -21.688 -12.5 1 98.75 87 ILE A CA 1
ATOM 664 C C . ILE A 1 87 ? -5.961 -21.172 -11.938 1 98.75 87 ILE A C 1
ATOM 666 O O . ILE A 1 87 ? -5.973 -20.422 -10.961 1 98.75 87 ILE A O 1
ATOM 670 N N . GLU A 1 88 ? -7.051 -21.5 -12.586 1 98.44 88 GLU A N 1
ATOM 671 C CA . GLU A 1 88 ? -8.375 -21.109 -12.125 1 98.44 88 GLU A CA 1
ATOM 672 C C . GLU A 1 88 ? -9.406 -22.203 -12.422 1 98.44 88 GLU A C 1
ATOM 674 O O . GLU A 1 88 ? -9.766 -22.422 -13.578 1 98.44 88 GLU A O 1
ATOM 679 N N . ALA A 1 89 ? -9.883 -22.812 -11.352 1 97 89 ALA A N 1
ATOM 680 C CA . ALA A 1 89 ? -10.836 -23.922 -11.5 1 97 89 ALA A CA 1
ATOM 681 C C . ALA A 1 89 ? -12.211 -23.391 -11.914 1 97 89 ALA A C 1
ATOM 683 O O . ALA A 1 89 ? -12.953 -24.078 -12.625 1 97 89 ALA A O 1
ATOM 684 N N . TYR A 1 90 ? -12.578 -22.203 -11.5 1 96.69 90 TYR A N 1
ATOM 685 C CA . TYR A 1 90 ? -13.906 -21.641 -11.727 1 96.69 90 TYR A CA 1
ATOM 686 C C . TYR A 1 90 ? -13.812 -20.25 -12.305 1 96.69 90 TYR A C 1
ATOM 688 O O . TYR A 1 90 ? -14.062 -19.25 -11.617 1 96.69 90 TYR A O 1
ATOM 696 N N . PRO A 1 91 ? -13.523 -20.172 -13.594 1 97.75 91 PRO A N 1
ATOM 697 C CA . PRO A 1 91 ? -13.312 -18.859 -14.234 1 97.75 91 PRO A CA 1
ATOM 698 C C . PRO A 1 91 ? -14.547 -17.969 -14.148 1 97.75 91 PRO A C 1
ATOM 700 O O . PRO A 1 91 ? -15.68 -18.453 -14.195 1 97.75 91 PRO A O 1
ATOM 703 N N . LEU A 1 92 ? -14.273 -16.688 -14.039 1 97.88 92 LEU A N 1
ATOM 704 C CA . LEU A 1 92 ? -15.328 -15.68 -14.055 1 97.88 92 LEU A CA 1
ATOM 705 C C . LEU A 1 92 ? -15.75 -15.359 -15.484 1 97.88 92 LEU A C 1
ATOM 707 O O . LEU A 1 92 ? -15.047 -15.711 -16.438 1 97.88 92 LEU A O 1
ATOM 711 N N . THR A 1 93 ? -16.953 -14.773 -15.578 1 96.88 93 THR A N 1
ATOM 712 C CA . THR A 1 93 ? -17.344 -14.25 -16.875 1 96.88 93 THR A CA 1
ATOM 713 C C . THR A 1 93 ? -16.656 -12.922 -17.172 1 96.88 93 THR A C 1
ATOM 715 O O . THR A 1 93 ? -16.25 -12.211 -16.234 1 96.88 93 THR A O 1
ATOM 718 N N . GLU A 1 94 ? -16.531 -12.641 -18.453 1 97.44 94 GLU A N 1
ATOM 719 C CA . GLU A 1 94 ? -15.953 -11.359 -18.859 1 97.44 94 GLU A CA 1
ATOM 720 C C . GLU A 1 94 ? -16.766 -10.195 -18.281 1 97.44 94 GLU A C 1
ATOM 722 O O . GLU A 1 94 ? -16.203 -9.164 -17.922 1 97.44 94 GLU A O 1
ATOM 727 N N . GLU A 1 95 ? -18.031 -10.375 -18.219 1 97.06 95 GLU A N 1
ATOM 728 C CA . GLU A 1 95 ? -18.906 -9.336 -17.672 1 97.06 95 GLU A CA 1
ATOM 729 C C . GLU A 1 95 ? -18.594 -9.07 -16.203 1 97.06 95 GLU A C 1
ATOM 731 O O . GLU A 1 95 ? -18.547 -7.91 -15.781 1 97.06 95 GLU A O 1
ATOM 736 N N . MET A 1 96 ? -18.406 -10.125 -15.477 1 97.5 96 MET A N 1
ATOM 737 C CA . MET A 1 96 ? -18.062 -9.977 -14.062 1 97.5 96 MET A CA 1
ATOM 738 C C . MET A 1 96 ? -16.719 -9.289 -13.883 1 97.5 96 MET A C 1
ATOM 740 O O . MET A 1 96 ? -16.562 -8.414 -13.031 1 97.5 96 MET A O 1
ATOM 744 N N . ILE A 1 97 ? -15.797 -9.672 -14.672 1 98.31 97 ILE A N 1
ATOM 745 C CA . ILE A 1 97 ? -14.469 -9.078 -14.625 1 98.31 97 ILE A CA 1
ATOM 746 C C . ILE A 1 97 ? -14.555 -7.598 -14.969 1 98.31 97 ILE A C 1
ATOM 748 O O . ILE A 1 97 ? -13.945 -6.758 -14.305 1 98.31 97 ILE A O 1
ATOM 752 N N . ALA A 1 98 ? -15.336 -7.293 -15.953 1 98.25 98 ALA A N 1
ATOM 753 C CA . ALA A 1 98 ? -15.477 -5.91 -16.406 1 98.25 98 ALA A CA 1
ATOM 754 C C . ALA A 1 98 ? -16.031 -5.027 -15.289 1 98.25 98 ALA A C 1
ATOM 756 O O . ALA A 1 98 ? -15.672 -3.852 -15.18 1 98.25 98 ALA A O 1
ATOM 757 N N . GLN A 1 99 ? -16.812 -5.582 -14.453 1 97.88 99 GLN A N 1
ATOM 758 C CA . GLN A 1 99 ? -17.469 -4.824 -13.383 1 97.88 99 GLN A CA 1
ATOM 759 C C . GLN A 1 99 ? -16.453 -4.422 -12.305 1 97.88 99 GLN A C 1
ATOM 761 O O . GLN A 1 99 ? -16.75 -3.562 -11.469 1 97.88 99 GLN A O 1
ATOM 766 N N . THR A 1 100 ? -15.281 -4.996 -12.297 1 98 100 THR A N 1
ATOM 767 C CA . THR A 1 100 ? -14.281 -4.66 -11.289 1 98 100 THR A CA 1
ATOM 768 C C . THR A 1 100 ? -13.672 -3.289 -11.57 1 98 100 THR A C 1
ATOM 770 O O . THR A 1 100 ? -13.117 -2.654 -10.672 1 98 100 THR A O 1
ATOM 773 N N . GLY A 1 101 ? -13.734 -2.898 -12.82 1 97.31 101 GLY A N 1
ATOM 774 C CA . GLY A 1 101 ? -13.219 -1.588 -13.18 1 97.31 101 GLY A CA 1
ATOM 775 C C . GLY A 1 101 ? -11.703 -1.508 -13.125 1 97.31 101 GLY A C 1
ATOM 776 O O . GLY A 1 101 ? -11.141 -0.457 -12.805 1 97.31 101 GLY A O 1
ATOM 777 N N . TYR A 1 102 ? -10.969 -2.6 -13.469 1 97.5 102 TYR A N 1
ATOM 778 C CA . TYR A 1 102 ? -9.523 -2.639 -13.289 1 97.5 102 TYR A CA 1
ATOM 779 C C . TYR A 1 102 ? -8.82 -1.854 -14.391 1 97.5 102 TYR A C 1
ATOM 781 O O . TYR A 1 102 ? -7.613 -1.619 -14.32 1 97.5 102 TYR A O 1
ATOM 789 N N . GLU A 1 103 ? -9.578 -1.351 -15.367 1 96.12 103 GLU A N 1
ATOM 790 C CA . GLU A 1 103 ? -9.023 -0.471 -16.391 1 96.12 103 GLU A CA 1
ATOM 791 C C . GLU A 1 103 ? -8.445 0.799 -15.766 1 96.12 103 GLU A C 1
ATOM 793 O O . GLU A 1 103 ? -7.602 1.464 -16.375 1 96.12 103 GLU A O 1
ATOM 798 N N . GLU A 1 104 ? -8.891 1.072 -14.594 1 89.81 104 GLU A N 1
ATOM 799 C CA . GLU A 1 104 ? -8.438 2.271 -13.891 1 89.81 104 GLU A CA 1
ATOM 800 C C . GLU A 1 104 ? -6.988 2.127 -13.43 1 89.81 104 GLU A C 1
ATOM 802 O O . GLU A 1 104 ? -6.312 3.125 -13.172 1 89.81 104 GLU A O 1
ATOM 807 N N . TYR A 1 105 ? -6.48 0.909 -13.43 1 90.62 105 TYR A N 1
ATOM 808 C CA . TYR A 1 105 ? -5.219 0.684 -12.727 1 90.62 105 TYR A CA 1
ATOM 809 C C . TYR A 1 105 ? -4.137 0.225 -13.695 1 90.62 105 TYR A C 1
ATOM 811 O O . TYR A 1 105 ? -2.971 0.091 -13.312 1 90.62 105 TYR A O 1
ATOM 819 N N . VAL A 1 106 ? -4.477 -0.064 -14.93 1 94.5 106 VAL A N 1
ATOM 820 C CA . VAL A 1 106 ? -3.514 -0.512 -15.93 1 94.5 106 VAL A CA 1
ATOM 821 C C . VAL A 1 106 ? -3.75 0.232 -17.25 1 94.5 106 VAL A C 1
ATOM 823 O O . VAL A 1 106 ? -4.754 0.93 -17.391 1 94.5 106 VAL A O 1
ATOM 826 N N . SER A 1 107 ? -2.754 0.111 -18.125 1 93.56 107 SER A N 1
ATOM 827 C CA . SER A 1 107 ? -2.896 0.778 -19.406 1 93.56 107 SER A CA 1
ATOM 828 C C . SER A 1 107 ? -4.09 0.233 -20.188 1 93.56 107 SER A C 1
ATOM 830 O O . SER A 1 107 ? -4.441 -0.94 -20.047 1 93.56 107 SER A O 1
ATOM 832 N N . ALA A 1 108 ? -4.684 1.072 -20.984 1 94.75 108 ALA A N 1
ATOM 833 C CA . ALA A 1 108 ? -5.875 0.711 -21.75 1 94.75 108 ALA A CA 1
ATOM 834 C C . ALA A 1 108 ? -5.605 -0.492 -22.656 1 94.75 108 ALA A C 1
ATOM 836 O O . ALA A 1 108 ? -6.395 -1.438 -22.688 1 94.75 108 ALA A O 1
ATOM 837 N N . PRO A 1 109 ? -4.453 -0.555 -23.328 1 97.25 109 PRO A N 1
ATOM 838 C CA . PRO A 1 109 ? -4.227 -1.7 -24.203 1 97.25 109 PRO A CA 1
ATOM 839 C C . PRO A 1 109 ? -4.141 -3.023 -23.453 1 97.25 109 PRO A C 1
ATOM 841 O O . PRO A 1 109 ? -4.656 -4.043 -23.922 1 97.25 109 PRO A O 1
ATOM 844 N N . VAL A 1 110 ? -3.584 -3.012 -22.297 1 98.25 110 VAL A N 1
ATOM 845 C CA . VAL A 1 110 ? -3.463 -4.234 -21.5 1 98.25 110 VAL A CA 1
ATOM 846 C C . VAL A 1 110 ? -4.844 -4.691 -21.047 1 98.25 110 VAL A C 1
ATOM 848 O O . VAL A 1 110 ? -5.195 -5.867 -21.188 1 98.25 110 VAL A O 1
ATOM 851 N N . TRP A 1 111 ? -5.625 -3.744 -20.547 1 98.38 111 TRP A N 1
ATOM 852 C CA . TRP A 1 111 ? -6.965 -4.055 -20.062 1 98.38 111 TRP A CA 1
ATOM 853 C C . TRP A 1 111 ? -7.855 -4.562 -21.188 1 98.38 111 TRP A C 1
ATOM 855 O O . TRP A 1 111 ? -8.5 -5.602 -21.047 1 98.38 111 TRP A O 1
ATOM 865 N N . GLU A 1 112 ? -7.875 -3.865 -22.266 1 98.44 112 GLU A N 1
ATOM 866 C CA . GLU A 1 112 ? -8.766 -4.18 -23.375 1 98.44 112 GLU A CA 1
ATOM 867 C C . GLU A 1 112 ? -8.43 -5.539 -23.984 1 98.44 112 GLU A C 1
ATOM 869 O O . GLU A 1 112 ? -9.32 -6.332 -24.281 1 98.44 112 GLU A O 1
ATOM 874 N N . SER A 1 113 ? -7.164 -5.777 -24.188 1 98.75 113 SER A N 1
ATOM 875 C CA . SER A 1 113 ? -6.746 -7.062 -24.734 1 98.75 113 SER A CA 1
ATOM 876 C C . SER A 1 113 ? -7.102 -8.203 -23.781 1 98.75 113 SER A C 1
ATOM 878 O O . SER A 1 113 ? -7.609 -9.242 -24.219 1 98.75 113 SER A O 1
ATOM 880 N N . PHE A 1 114 ? -6.875 -8.008 -22.5 1 98.75 114 PHE A N 1
ATOM 881 C CA . PHE A 1 114 ? -7.188 -9.031 -21.5 1 98.75 114 PHE A CA 1
ATOM 882 C C . PHE A 1 114 ? -8.68 -9.359 -21.516 1 98.75 114 PHE A C 1
ATOM 884 O O . PHE A 1 114 ? -9.062 -10.523 -21.625 1 98.75 114 PHE A O 1
ATOM 891 N N . LEU A 1 115 ? -9.461 -8.297 -21.406 1 98.56 115 LEU A N 1
ATOM 892 C CA . LEU A 1 115 ? -10.906 -8.516 -21.312 1 98.56 115 LEU A CA 1
ATOM 893 C C . LEU A 1 115 ? -11.43 -9.188 -22.578 1 98.56 115 LEU A C 1
ATOM 895 O O . LEU A 1 115 ? -12.266 -10.086 -22.5 1 98.56 115 LEU A O 1
ATOM 899 N N . LYS A 1 116 ? -10.906 -8.781 -23.688 1 98 116 LYS A N 1
ATOM 900 C CA . LYS A 1 116 ? -11.344 -9.297 -24.984 1 98 116 LYS A CA 1
ATOM 901 C C . LYS A 1 116 ? -10.953 -10.766 -25.141 1 98 116 LYS A C 1
ATOM 903 O O . LYS A 1 116 ? -11.695 -11.547 -25.734 1 98 116 LYS A O 1
ATOM 908 N N . GLN A 1 117 ? -9.82 -11.141 -24.625 1 98.25 117 GLN A N 1
ATOM 909 C CA . GLN A 1 117 ? -9.266 -12.445 -24.938 1 98.25 117 GLN A CA 1
ATOM 910 C C . GLN A 1 117 ? -9.344 -13.391 -23.75 1 98.25 117 GLN A C 1
ATOM 912 O O . GLN A 1 117 ? -8.859 -14.523 -23.797 1 98.25 117 GLN A O 1
ATOM 917 N N . TYR A 1 118 ? -9.93 -12.984 -22.672 1 98.5 118 TYR A N 1
ATOM 918 C CA . TYR A 1 118 ? -9.938 -13.758 -21.438 1 98.5 118 TYR A CA 1
ATOM 919 C C . TYR A 1 118 ? -10.453 -15.172 -21.688 1 98.5 118 TYR A C 1
ATOM 921 O O . TYR A 1 118 ? -9.82 -16.156 -21.281 1 98.5 118 TYR A O 1
ATOM 929 N N . ARG A 1 119 ? -11.555 -15.305 -22.328 1 97.44 119 ARG A N 1
ATOM 930 C CA . ARG A 1 119 ? -12.148 -16.609 -22.578 1 97.44 119 ARG A CA 1
ATOM 931 C C . ARG A 1 119 ? -11.219 -17.5 -23.406 1 97.44 119 ARG A C 1
ATOM 933 O O . ARG A 1 119 ? -11.133 -18.703 -23.172 1 97.44 119 ARG A O 1
ATOM 940 N N . ALA A 1 120 ? -10.586 -16.875 -24.344 1 97.94 120 ALA A N 1
ATOM 941 C CA . ALA A 1 120 ? -9.672 -17.641 -25.188 1 97.94 120 ALA A CA 1
ATOM 942 C C . ALA A 1 120 ? -8.453 -18.125 -24.406 1 97.94 120 ALA A C 1
ATOM 944 O O . ALA A 1 120 ? -7.801 -19.094 -24.797 1 97.94 120 ALA A O 1
ATOM 945 N N . SER A 1 121 ? -8.141 -17.469 -23.312 1 98.25 121 SER A N 1
ATOM 946 C CA . SER A 1 121 ? -6.977 -17.844 -22.516 1 98.25 121 SER A CA 1
ATOM 947 C C . SER A 1 121 ? -7.234 -19.141 -21.75 1 98.25 121 SER A C 1
ATOM 949 O O . SER A 1 121 ? -6.301 -19.766 -21.234 1 98.25 121 SER A O 1
ATOM 951 N N . LEU A 1 122 ? -8.539 -19.531 -21.656 1 97.69 122 LEU A N 1
ATOM 952 C CA . LEU A 1 122 ? -8.883 -20.781 -20.969 1 97.69 122 LEU A CA 1
ATOM 953 C C . LEU A 1 122 ? -8.414 -21.984 -21.766 1 97.69 122 LEU A C 1
ATOM 955 O O . LEU A 1 122 ? -9.125 -22.453 -22.672 1 97.69 122 LEU A O 1
ATOM 959 N N . GLY A 1 123 ? -7.297 -22.453 -21.469 1 94.19 123 GLY A N 1
ATOM 960 C CA . GLY A 1 123 ? -6.766 -23.641 -22.109 1 94.19 123 GLY A CA 1
ATOM 961 C C . GLY A 1 123 ? -5.859 -23.328 -23.281 1 94.19 123 GLY A C 1
ATOM 962 O O . GLY A 1 123 ? -5.289 -24.25 -23.891 1 94.19 123 GLY A O 1
ATOM 963 N N . HIS A 1 124 ? -5.676 -22.062 -23.578 1 95.44 124 HIS A N 1
ATOM 964 C CA . HIS A 1 124 ? -4.828 -21.688 -24.703 1 95.44 124 HIS A CA 1
ATOM 965 C C . HIS A 1 124 ? -3.939 -20.5 -24.344 1 95.44 124 HIS A C 1
ATOM 967 O O . HIS A 1 124 ? -4.332 -19.641 -23.547 1 95.44 124 HIS A O 1
ATOM 973 N N . ASP A 1 125 ? -2.857 -20.5 -25.016 1 96.81 125 ASP A N 1
ATOM 974 C CA . ASP A 1 125 ? -1.978 -19.344 -24.891 1 96.81 125 ASP A CA 1
ATOM 975 C C . ASP A 1 125 ? -2.488 -18.172 -25.734 1 96.81 125 ASP A C 1
ATOM 977 O O . ASP A 1 125 ? -2.787 -18.328 -26.922 1 96.81 125 ASP A O 1
ATOM 981 N N . ILE A 1 126 ? -2.627 -17.078 -25.094 1 98.25 126 ILE A N 1
ATOM 982 C CA . ILE A 1 126 ? -3.023 -15.891 -25.844 1 98.25 126 ILE A CA 1
ATOM 983 C C . ILE A 1 126 ? -1.956 -14.812 -25.719 1 98.25 126 ILE A C 1
ATOM 985 O O . ILE A 1 126 ? -1.239 -14.758 -24.703 1 98.25 126 ILE A O 1
ATOM 989 N N . VAL A 1 127 ? -1.883 -13.969 -26.734 1 98.5 127 VAL A N 1
ATOM 990 C CA . VAL A 1 127 ? -0.965 -12.836 -26.734 1 98.5 127 VAL A CA 1
ATOM 991 C C . VAL A 1 127 ? -1.711 -11.57 -26.328 1 98.5 127 VAL A C 1
ATOM 993 O O . VAL A 1 127 ? -2.629 -11.125 -27.031 1 98.5 127 VAL A O 1
ATOM 996 N N . ILE A 1 128 ? -1.355 -11.023 -25.219 1 98.5 128 ILE A N 1
ATOM 997 C CA . ILE A 1 128 ? -1.96 -9.789 -24.719 1 98.5 128 ILE A CA 1
ATOM 998 C C . ILE A 1 128 ? -1.364 -8.602 -25.469 1 98.5 128 ILE A C 1
ATOM 1000 O O . ILE A 1 128 ? -2.084 -7.668 -25.844 1 98.5 128 ILE A O 1
ATOM 1004 N N . ASN A 1 129 ? -0.074 -8.586 -25.594 1 98.19 129 ASN A N 1
ATOM 1005 C CA . ASN A 1 129 ? 0.712 -7.621 -26.359 1 98.19 129 ASN A CA 1
ATOM 1006 C C . ASN A 1 129 ? 2.096 -8.172 -26.703 1 98.19 129 ASN A C 1
ATOM 1008 O O . ASN A 1 129 ? 2.346 -9.367 -26.547 1 98.19 129 ASN A O 1
ATOM 1012 N N . GLN A 1 130 ? 2.992 -7.297 -27.203 1 97.69 130 GLN A N 1
ATOM 1013 C CA . GLN A 1 130 ? 4.301 -7.715 -27.688 1 97.69 130 GLN A CA 1
ATOM 1014 C C . GLN A 1 130 ? 5.129 -8.344 -26.578 1 97.69 130 GLN A C 1
ATOM 1016 O O . GLN A 1 130 ? 6.027 -9.148 -26.844 1 97.69 130 GLN A O 1
ATOM 1021 N N . TYR A 1 131 ? 4.75 -8.172 -25.297 1 98.25 131 TYR A N 1
ATOM 1022 C CA . TYR A 1 131 ? 5.613 -8.594 -24.188 1 98.25 131 TYR A CA 1
ATOM 1023 C C . TYR A 1 131 ? 4.914 -9.633 -23.328 1 98.25 131 TYR A C 1
ATOM 1025 O O . TYR A 1 131 ? 5.559 -10.297 -22.5 1 98.25 131 TYR A O 1
ATOM 1033 N N . THR A 1 132 ? 3.639 -9.82 -23.516 1 98.69 132 THR A N 1
ATOM 1034 C CA . THR A 1 132 ? 2.922 -10.586 -22.5 1 98.69 132 THR A CA 1
ATOM 1035 C C . THR A 1 132 ? 2.094 -11.688 -23.141 1 98.69 132 THR A C 1
ATOM 1037 O O . THR A 1 132 ? 1.294 -11.43 -24.047 1 98.69 132 THR A O 1
ATOM 1040 N N . GLN A 1 133 ? 2.295 -12.875 -22.656 1 98.69 133 GLN A N 1
ATOM 1041 C CA . GLN A 1 133 ? 1.439 -14.016 -22.969 1 98.69 133 GLN A CA 1
ATOM 1042 C C . GLN A 1 133 ? 0.729 -14.531 -21.719 1 98.69 133 GLN A C 1
ATOM 1044 O O . GLN A 1 133 ? 1.308 -14.547 -20.625 1 98.69 133 GLN A O 1
ATOM 1049 N N . LEU A 1 134 ? -0.504 -14.961 -21.906 1 98.81 134 LEU A N 1
ATOM 1050 C CA . LEU A 1 134 ? -1.312 -15.477 -20.812 1 98.81 134 LEU A CA 1
ATOM 1051 C C . LEU A 1 134 ? -1.932 -16.828 -21.172 1 98.81 134 LEU A C 1
ATOM 1053 O O . LEU A 1 134 ? -2.457 -16.984 -22.281 1 98.81 134 LEU A O 1
ATOM 1057 N N . THR A 1 135 ? -1.812 -17.766 -20.297 1 98.62 135 THR A N 1
ATOM 1058 C CA . THR A 1 135 ? -2.604 -19 -20.328 1 98.62 135 THR A CA 1
ATOM 1059 C C . THR A 1 135 ? -3.369 -19.172 -19.031 1 98.62 135 THR A C 1
ATOM 1061 O O . THR A 1 135 ? -2.787 -19.094 -17.938 1 98.62 135 THR A O 1
ATOM 1064 N N . THR A 1 136 ? -4.629 -19.359 -19.172 1 98.62 136 THR A N 1
ATOM 1065 C CA . THR A 1 136 ? -5.438 -19.75 -18.016 1 98.62 136 THR A CA 1
ATOM 1066 C C . THR A 1 136 ? -5.676 -21.25 -18 1 98.62 136 THR A C 1
ATOM 1068 O O . THR A 1 136 ? -6.398 -21.781 -18.844 1 98.62 136 THR A O 1
ATOM 1071 N N . ASP A 1 137 ? -5.043 -21.875 -17.062 1 98.44 137 ASP A N 1
ATOM 1072 C CA . ASP A 1 137 ? -5.262 -23.312 -16.891 1 98.44 137 ASP A CA 1
ATOM 1073 C C . ASP A 1 137 ? -6.535 -23.578 -16.094 1 98.44 137 ASP A C 1
ATOM 1075 O O . ASP A 1 137 ? -6.555 -23.422 -14.867 1 98.44 137 ASP A O 1
ATOM 1079 N N . ASN A 1 138 ? -7.539 -23.984 -16.766 1 97.88 138 ASN A N 1
ATOM 1080 C CA . ASN A 1 138 ? -8.859 -24.188 -16.172 1 97.88 138 ASN A CA 1
ATOM 1081 C C . ASN A 1 138 ? -8.984 -25.562 -15.531 1 97.88 138 ASN A C 1
ATOM 1083 O O . ASN A 1 138 ? -9.734 -26.406 -16 1 97.88 138 ASN A O 1
ATOM 1087 N N . ARG A 1 139 ? -8.266 -25.812 -14.477 1 97.06 139 ARG A N 1
ATOM 1088 C CA . ARG A 1 139 ? -8.273 -27.016 -13.656 1 97.06 139 ARG A CA 1
ATOM 1089 C C . ARG A 1 139 ? -8.047 -26.688 -12.188 1 97.06 139 ARG A C 1
ATOM 1091 O O . ARG A 1 139 ? -7.637 -25.578 -11.852 1 97.06 139 ARG A O 1
ATOM 1098 N N . GLN A 1 140 ? -8.359 -27.609 -11.406 1 97.81 140 GLN A N 1
ATOM 1099 C CA . GLN A 1 140 ? -7.945 -27.516 -10.008 1 97.81 140 GLN A CA 1
ATOM 1100 C C . GLN A 1 140 ? -6.434 -27.688 -9.875 1 97.81 140 GLN A C 1
ATOM 1102 O O . GLN A 1 140 ? -5.809 -28.391 -10.664 1 97.81 140 GLN A O 1
ATOM 1107 N N . LEU A 1 141 ? -5.891 -27.062 -8.82 1 98.44 141 LEU A N 1
ATOM 1108 C CA . LEU A 1 141 ? -4.453 -27.078 -8.594 1 98.44 141 LEU A CA 1
ATOM 1109 C C . LEU A 1 141 ? -3.92 -28.5 -8.594 1 98.44 141 LEU A C 1
ATOM 1111 O O . LEU A 1 141 ? -2.887 -28.797 -9.203 1 98.44 141 LEU A O 1
ATOM 1115 N N . LYS A 1 142 ? -4.66 -29.391 -7.922 1 97 142 LYS A N 1
ATOM 1116 C CA . LYS A 1 142 ? -4.191 -30.75 -7.75 1 97 142 LYS A CA 1
ATOM 1117 C C . LYS A 1 142 ? -4.02 -31.453 -9.102 1 97 142 LYS A C 1
ATOM 1119 O O . LYS A 1 142 ? -3.252 -32.406 -9.219 1 97 142 LYS A O 1
ATOM 1124 N N . ASN A 1 143 ? -4.723 -30.969 -10.109 1 97.81 143 ASN A N 1
ATOM 1125 C CA . ASN A 1 143 ? -4.699 -31.578 -11.438 1 97.81 143 ASN A CA 1
ATOM 1126 C C . ASN A 1 143 ? -3.797 -30.812 -12.398 1 97.81 143 ASN A C 1
ATOM 1128 O O . ASN A 1 143 ? -3.668 -31.188 -13.562 1 97.81 143 ASN A O 1
ATOM 1132 N N . PHE A 1 144 ? -3.217 -29.75 -11.93 1 98.19 144 PHE A N 1
ATOM 1133 C CA . PHE A 1 144 ? -2.32 -28.969 -12.773 1 98.19 144 PHE A CA 1
ATOM 1134 C C . PHE A 1 144 ? -1.014 -29.719 -13.016 1 98.19 144 PHE A C 1
ATOM 1136 O O . PHE A 1 144 ? -0.468 -30.328 -12.094 1 98.19 144 PHE A O 1
ATOM 1143 N N . ASP A 1 145 ? -0.59 -29.703 -14.266 1 96.88 145 ASP A N 1
ATOM 1144 C CA . ASP A 1 145 ? 0.709 -30.25 -14.648 1 96.88 145 ASP A CA 1
ATOM 1145 C C . ASP A 1 145 ? 1.355 -29.422 -15.75 1 96.88 145 ASP A C 1
ATOM 1147 O O . ASP A 1 145 ? 0.66 -28.75 -16.516 1 96.88 145 ASP A O 1
ATOM 1151 N N . SER A 1 146 ? 2.6 -29.375 -15.656 1 96.5 146 SER A N 1
ATOM 1152 C CA . SER A 1 146 ? 3.34 -28.594 -16.641 1 96.5 146 SER A CA 1
ATOM 1153 C C . SER A 1 146 ? 4.77 -29.094 -16.797 1 96.5 146 SER A C 1
ATOM 1155 O O . SER A 1 146 ? 5.383 -29.531 -15.812 1 96.5 146 SER A O 1
ATOM 1157 N N . ASP A 1 147 ? 5.277 -29.016 -18.047 1 94.5 147 ASP A N 1
ATOM 1158 C CA . ASP A 1 147 ? 6.688 -29.312 -18.297 1 94.5 147 ASP A CA 1
ATOM 1159 C C . ASP A 1 147 ? 7.555 -28.078 -18.062 1 94.5 147 ASP A C 1
ATOM 1161 O O . ASP A 1 147 ? 8.781 -28.172 -18.031 1 94.5 147 ASP A O 1
ATOM 1165 N N . LYS A 1 148 ? 6.875 -27.016 -17.844 1 95.25 148 LYS A N 1
ATOM 1166 C CA . LYS A 1 148 ? 7.582 -25.766 -17.641 1 95.25 148 LYS A CA 1
ATOM 1167 C C . LYS A 1 148 ? 7.77 -25.484 -16.141 1 95.25 148 LYS A C 1
ATOM 1169 O O . LYS A 1 148 ? 6.965 -25.906 -15.32 1 95.25 148 LYS A O 1
ATOM 1174 N N . LEU A 1 149 ? 8.875 -24.797 -15.883 1 98.31 149 LEU A N 1
ATOM 1175 C CA . LEU A 1 149 ? 9.125 -24.234 -14.562 1 98.31 149 LEU A CA 1
ATOM 1176 C C . LEU A 1 149 ? 8.984 -22.719 -14.578 1 98.31 149 LEU A C 1
ATOM 1178 O O . LEU A 1 149 ? 9.023 -22.094 -15.648 1 98.31 149 LEU A O 1
ATOM 1182 N N . PHE A 1 150 ? 8.852 -22.156 -13.43 1 98.88 150 PHE A N 1
ATOM 1183 C CA . PHE A 1 150 ? 8.531 -20.734 -13.359 1 98.88 150 PHE A CA 1
ATOM 1184 C C . PHE A 1 150 ? 9.523 -20 -12.461 1 98.88 150 PHE A C 1
ATOM 1186 O O . PHE A 1 150 ? 10.047 -20.578 -11.508 1 98.88 150 PHE A O 1
ATOM 1193 N N . ASP A 1 151 ? 9.703 -18.75 -12.789 1 98.88 151 ASP A N 1
ATOM 1194 C CA . ASP A 1 151 ? 10.602 -17.906 -12.016 1 98.88 151 ASP A CA 1
ATOM 1195 C C . ASP A 1 151 ? 9.945 -17.438 -10.719 1 98.88 151 ASP A C 1
ATOM 1197 O O . ASP A 1 151 ? 10.617 -17.297 -9.695 1 98.88 151 ASP A O 1
ATOM 1201 N N . VAL A 1 152 ? 8.664 -17.203 -10.789 1 98.94 152 VAL A N 1
ATOM 1202 C CA . VAL A 1 152 ? 7.91 -16.703 -9.641 1 98.94 152 VAL A CA 1
ATOM 1203 C C . VAL A 1 152 ? 6.586 -17.453 -9.531 1 98.94 152 VAL A C 1
ATOM 1205 O O . VAL A 1 152 ? 5.93 -17.719 -10.539 1 98.94 152 VAL A O 1
ATOM 1208 N N . ILE A 1 153 ? 6.219 -17.766 -8.289 1 98.94 153 ILE A N 1
ATOM 1209 C CA . ILE A 1 153 ? 4.902 -18.328 -8.016 1 98.94 153 ILE A CA 1
ATOM 1210 C C . ILE A 1 153 ? 4.109 -17.359 -7.129 1 98.94 153 ILE A C 1
ATOM 1212 O O . ILE A 1 153 ? 4.547 -17.016 -6.031 1 98.94 153 ILE A O 1
ATOM 1216 N N . TYR A 1 154 ? 3.002 -16.859 -7.695 1 98.94 154 TYR A N 1
ATOM 1217 C CA . TYR A 1 154 ? 1.974 -16.172 -6.926 1 98.94 154 TYR A CA 1
ATOM 1218 C C . TYR A 1 154 ? 0.974 -17.172 -6.344 1 98.94 154 TYR A C 1
ATOM 1220 O O . TYR A 1 154 ? 0.125 -17.703 -7.062 1 98.94 154 TYR A O 1
ATOM 1228 N N . PHE A 1 155 ? 1.067 -17.438 -5.027 1 98.88 155 PHE A N 1
ATOM 1229 C CA . PHE A 1 155 ? 0.108 -18.344 -4.406 1 98.88 155 PHE A CA 1
ATOM 1230 C C . PHE A 1 155 ? -1.047 -17.562 -3.787 1 98.88 155 PHE A C 1
ATOM 1232 O O . PHE A 1 155 ? -0.942 -17.078 -2.66 1 98.88 155 PHE A O 1
ATOM 1239 N N . ASP A 1 156 ? -2.131 -17.516 -4.488 1 98.44 156 ASP A N 1
ATOM 1240 C CA . ASP A 1 156 ? -3.242 -16.641 -4.121 1 98.44 156 ASP A CA 1
ATOM 1241 C C . ASP A 1 156 ? -4.547 -17.422 -4.02 1 98.44 156 ASP A C 1
ATOM 1243 O O . ASP A 1 156 ? -5.582 -16.984 -4.523 1 98.44 156 ASP A O 1
ATOM 1247 N N . ALA A 1 157 ? -4.457 -18.547 -3.369 1 97.62 157 ALA A N 1
ATOM 1248 C CA . ALA A 1 157 ? -5.656 -19.344 -3.076 1 97.62 157 ALA A CA 1
ATOM 1249 C C . ALA A 1 157 ? -6.473 -18.688 -1.958 1 97.62 157 ALA A C 1
ATOM 1251 O O . ALA A 1 157 ? -5.965 -17.844 -1.219 1 97.62 157 ALA A O 1
ATOM 1252 N N . PHE A 1 158 ? -7.754 -19.078 -1.89 1 96.88 158 PHE A N 1
ATOM 1253 C CA . PHE A 1 158 ? -8.555 -18.656 -0.749 1 96.88 158 PHE A CA 1
ATOM 1254 C C . PHE A 1 158 ? -7.906 -19.078 0.561 1 96.88 158 PHE A C 1
ATOM 1256 O O . PHE A 1 158 ? -7.176 -20.078 0.601 1 96.88 158 PHE A O 1
ATOM 1263 N N . ALA A 1 159 ? -8.203 -18.391 1.617 1 95.5 159 ALA A N 1
ATOM 1264 C CA . ALA A 1 159 ? -7.582 -18.594 2.922 1 95.5 159 ALA A CA 1
ATOM 1265 C C . ALA A 1 159 ? -7.832 -20.016 3.426 1 95.5 159 ALA A C 1
ATOM 1267 O O . ALA A 1 159 ? -8.836 -20.641 3.078 1 95.5 159 ALA A O 1
ATOM 1268 N N . SER A 1 160 ? -6.961 -20.469 4.27 1 95.31 160 SER A N 1
ATOM 1269 C CA . SER A 1 160 ? -7.008 -21.828 4.801 1 95.31 160 SER A CA 1
ATOM 1270 C C . SER A 1 160 ? -8.297 -22.078 5.582 1 95.31 160 SER A C 1
ATOM 1272 O O . SER A 1 160 ? -8.797 -23.203 5.625 1 95.31 160 SER A O 1
ATOM 1274 N N . ALA A 1 161 ? -8.836 -21.031 6.184 1 94.56 161 ALA A N 1
ATOM 1275 C CA . ALA A 1 161 ? -10.094 -21.156 6.926 1 94.56 161 ALA A CA 1
ATOM 1276 C C . ALA A 1 161 ? -11.242 -21.516 5.996 1 94.56 161 ALA A C 1
ATOM 1278 O O . ALA A 1 161 ? -12.172 -22.234 6.395 1 94.56 161 ALA A O 1
ATOM 1279 N N . ASN A 1 162 ? -11.148 -21.094 4.727 1 95.44 162 ASN A N 1
ATOM 1280 C CA . ASN A 1 162 ? -12.25 -21.281 3.789 1 95.44 162 ASN A CA 1
ATOM 1281 C C . ASN A 1 162 ? -11.945 -22.375 2.773 1 95.44 162 ASN A C 1
ATOM 1283 O O . ASN A 1 162 ? -12.859 -23.016 2.238 1 95.44 162 ASN A O 1
ATOM 1287 N N . GLN A 1 163 ? -10.68 -22.562 2.48 1 95.5 163 GLN A N 1
ATOM 1288 C CA . GLN A 1 163 ? -10.25 -23.625 1.569 1 95.5 163 GLN A CA 1
ATOM 1289 C C . GLN A 1 163 ? -8.992 -24.312 2.086 1 95.5 163 GLN A C 1
ATOM 1291 O O . GLN A 1 163 ? -7.938 -24.25 1.451 1 95.5 163 GLN A O 1
ATOM 1296 N N . PRO A 1 164 ? -9.133 -25.062 3.123 1 96.5 164 PRO A N 1
ATOM 1297 C CA . PRO A 1 164 ? -7.969 -25.656 3.781 1 96.5 164 PRO A CA 1
ATOM 1298 C C . PRO A 1 164 ? -7.195 -26.609 2.869 1 96.5 164 PRO A C 1
ATOM 1300 O O . PRO A 1 164 ? -5.98 -26.781 3.025 1 96.5 164 PRO A O 1
ATOM 1303 N N . GLU A 1 165 ? -7.82 -27.219 1.897 1 96.44 165 GLU A N 1
ATOM 1304 C CA . GLU A 1 165 ? -7.195 -28.203 1.022 1 96.44 165 GLU A CA 1
ATOM 1305 C C . GLU A 1 165 ? -6.09 -27.562 0.18 1 96.44 165 GLU A C 1
ATOM 1307 O O . GLU A 1 165 ? -5.199 -28.266 -0.312 1 96.44 165 GLU A O 1
ATOM 1312 N N . MET A 1 166 ? -6.098 -26.266 0.059 1 97.5 166 MET A N 1
ATOM 1313 C CA . MET A 1 166 ? -5.102 -25.562 -0.743 1 97.5 166 MET A CA 1
ATOM 1314 C C . MET A 1 166 ? -3.795 -25.391 0.027 1 97.5 166 MET A C 1
ATOM 1316 O O . MET A 1 166 ? -2.756 -25.094 -0.562 1 97.5 166 MET A O 1
ATOM 1320 N N . TRP A 1 167 ? -3.855 -25.609 1.304 1 97.56 167 TRP A N 1
ATOM 1321 C CA . TRP A 1 167 ? -2.729 -25.234 2.15 1 97.56 167 TRP A CA 1
ATOM 1322 C C . TRP A 1 167 ? -2.121 -26.453 2.826 1 97.56 167 TRP A C 1
ATOM 1324 O O . TRP A 1 167 ? -1.323 -26.328 3.758 1 97.56 167 TRP A O 1
ATOM 1334 N N . THR A 1 168 ? -2.531 -27.594 2.305 1 97.56 168 THR A N 1
ATOM 1335 C CA . THR A 1 168 ? -1.944 -28.844 2.799 1 97.56 168 THR A CA 1
ATOM 1336 C C . THR A 1 168 ? -0.506 -28.984 2.312 1 97.56 168 THR A C 1
ATOM 1338 O O . THR A 1 168 ? -0.097 -28.328 1.354 1 97.56 168 THR A O 1
ATOM 1341 N N . GLU A 1 169 ? 0.218 -29.828 3.006 1 97.94 169 GLU A N 1
ATOM 1342 C CA . GLU A 1 169 ? 1.576 -30.141 2.574 1 97.94 169 GLU A CA 1
ATOM 1343 C C . GLU A 1 169 ? 1.595 -30.641 1.134 1 97.94 169 GLU A C 1
ATOM 1345 O O . GLU A 1 169 ? 2.473 -30.266 0.353 1 97.94 169 GLU A O 1
ATOM 1350 N N . GLU A 1 170 ? 0.676 -31.453 0.798 1 98 170 GLU A N 1
ATOM 1351 C CA . GLU A 1 170 ? 0.575 -32 -0.55 1 98 170 GLU A CA 1
ATOM 1352 C C . GLU A 1 170 ? 0.392 -30.906 -1.585 1 98 170 GLU A C 1
ATOM 1354 O O . GLU A 1 170 ? 1.083 -30.875 -2.605 1 98 170 GLU A O 1
ATOM 1359 N N . ALA A 1 171 ? -0.5 -30 -1.306 1 98.44 171 ALA A N 1
ATOM 1360 C CA . ALA A 1 171 ? -0.799 -28.922 -2.244 1 98.44 171 ALA A CA 1
ATOM 1361 C C . ALA A 1 171 ? 0.398 -27.984 -2.408 1 98.44 171 ALA A C 1
ATOM 1363 O O . ALA A 1 171 ? 0.751 -27.609 -3.527 1 98.44 171 ALA A O 1
ATOM 1364 N N . ILE A 1 172 ? 1.007 -27.625 -1.313 1 98.56 172 ILE A N 1
ATOM 1365 C CA . ILE A 1 172 ? 2.141 -26.703 -1.342 1 98.56 172 ILE A CA 1
ATOM 1366 C C . ILE A 1 172 ? 3.328 -27.375 -2.033 1 98.56 172 ILE A C 1
ATOM 1368 O O . ILE A 1 172 ? 4 -26.75 -2.859 1 98.56 172 ILE A O 1
ATOM 1372 N N . ASN A 1 173 ? 3.547 -28.625 -1.766 1 98 173 ASN A N 1
ATOM 1373 C CA . ASN A 1 173 ? 4.602 -29.375 -2.443 1 98 173 ASN A CA 1
ATOM 1374 C C . ASN A 1 173 ? 4.371 -29.438 -3.949 1 98 173 ASN A C 1
ATOM 1376 O O . ASN A 1 173 ? 5.297 -29.219 -4.734 1 98 173 ASN A O 1
ATOM 1380 N N . HIS A 1 174 ? 3.15 -29.781 -4.23 1 98.44 174 HIS A N 1
ATOM 1381 C CA . HIS A 1 174 ? 2.777 -29.859 -5.641 1 98.44 174 HIS A CA 1
ATOM 1382 C C . HIS A 1 174 ? 3.055 -28.547 -6.355 1 98.44 174 HIS A C 1
ATOM 1384 O O . HIS A 1 174 ? 3.594 -28.531 -7.465 1 98.44 174 HIS A O 1
ATOM 1390 N N . THR A 1 175 ? 2.766 -27.438 -5.738 1 98.62 175 THR A N 1
ATOM 1391 C CA . THR A 1 175 ? 2.945 -26.125 -6.32 1 98.62 175 THR A CA 1
ATOM 1392 C C . THR A 1 175 ? 4.43 -25.781 -6.434 1 98.62 175 THR A C 1
ATOM 1394 O O . THR A 1 175 ? 4.887 -25.312 -7.484 1 98.62 175 THR A O 1
ATOM 1397 N N . ALA A 1 176 ? 5.176 -26.031 -5.398 1 98.12 176 ALA A N 1
ATOM 1398 C CA . ALA A 1 176 ? 6.574 -25.625 -5.293 1 98.12 176 ALA A CA 1
ATOM 1399 C C . ALA A 1 176 ? 7.441 -26.375 -6.297 1 98.12 176 ALA A C 1
ATOM 1401 O O . ALA A 1 176 ? 8.531 -25.922 -6.656 1 98.12 176 ALA A O 1
ATOM 1402 N N . LYS A 1 177 ? 6.984 -27.516 -6.738 1 96.88 177 LYS A N 1
ATOM 1403 C CA . LYS A 1 177 ? 7.754 -28.312 -7.691 1 96.88 177 LYS A CA 1
ATOM 1404 C C . LYS A 1 177 ? 7.902 -27.578 -9.023 1 96.88 177 LYS A C 1
ATOM 1406 O O . LYS A 1 177 ? 8.805 -27.875 -9.805 1 96.88 177 LYS A O 1
ATOM 1411 N N . PHE A 1 178 ? 7.07 -26.641 -9.25 1 98.5 178 PHE A N 1
ATOM 1412 C CA . PHE A 1 178 ? 7.098 -25.922 -10.516 1 98.5 178 PHE A CA 1
ATOM 1413 C C . PHE A 1 178 ? 7.996 -24.703 -10.43 1 98.5 178 PHE A C 1
ATOM 1415 O O . PHE A 1 178 ? 8.148 -23.953 -11.398 1 98.5 178 PHE A O 1
ATOM 1422 N N . LEU A 1 179 ? 8.602 -24.469 -9.336 1 98.69 179 LEU A N 1
ATOM 1423 C CA . LEU A 1 179 ? 9.453 -23.297 -9.125 1 98.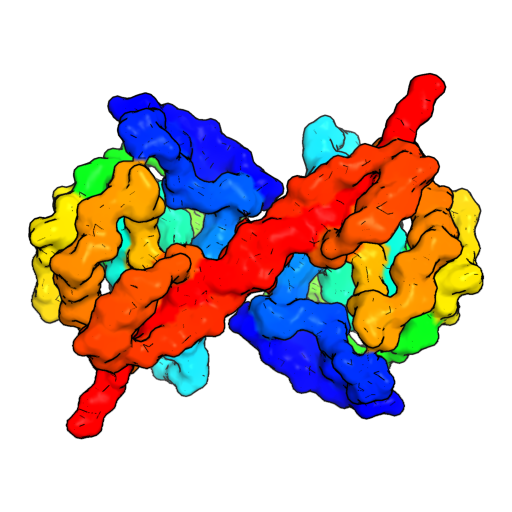69 179 LEU A CA 1
ATOM 1424 C C . LEU A 1 179 ? 10.898 -23.594 -9.516 1 98.69 179 LEU A C 1
ATOM 1426 O O . LEU A 1 179 ? 11.453 -24.625 -9.125 1 98.69 179 LEU A O 1
ATOM 1430 N N . LYS A 1 180 ? 11.492 -22.703 -10.32 1 98.12 180 LYS A N 1
ATOM 1431 C CA . LYS A 1 180 ? 12.891 -22.844 -10.695 1 98.12 180 LYS A CA 1
ATOM 1432 C C . LYS A 1 180 ? 13.812 -22.609 -9.5 1 98.12 180 LYS A C 1
ATOM 1434 O O . LYS A 1 180 ? 13.461 -21.875 -8.578 1 98.12 180 LYS A O 1
ATOM 1439 N N . PRO A 1 181 ? 15.031 -23.266 -9.594 1 96.94 181 PRO A N 1
ATOM 1440 C CA . PRO A 1 181 ? 16.031 -22.812 -8.625 1 96.94 181 PRO A CA 1
ATOM 1441 C C . PRO A 1 181 ? 16.266 -21.297 -8.68 1 96.94 181 PRO A C 1
ATOM 1443 O O . PRO A 1 181 ? 16.344 -20.719 -9.766 1 96.94 181 PRO A O 1
ATOM 1446 N N . GLY A 1 182 ? 16.328 -20.688 -7.547 1 96.94 182 GLY A N 1
ATOM 1447 C CA . GLY A 1 182 ? 16.469 -19.234 -7.488 1 96.94 182 GLY A CA 1
ATOM 1448 C C . GLY A 1 182 ? 15.141 -18.5 -7.613 1 96.94 182 GLY A C 1
ATOM 1449 O O . GLY A 1 182 ? 15.086 -17.281 -7.461 1 96.94 182 GLY A O 1
ATOM 1450 N N . GLY A 1 183 ? 14.078 -19.281 -7.824 1 98.38 183 GLY A N 1
ATOM 1451 C CA . GLY A 1 183 ? 12.758 -18.688 -7.992 1 98.38 183 GLY A CA 1
ATOM 1452 C C . GLY A 1 183 ? 12.148 -18.219 -6.688 1 98.38 183 GLY A C 1
ATOM 1453 O O . GLY A 1 183 ? 12.656 -18.516 -5.609 1 98.38 183 GLY A O 1
ATOM 1454 N N . VAL A 1 184 ? 11.062 -17.453 -6.848 1 98.56 184 VAL A N 1
ATOM 1455 C CA . VAL A 1 184 ? 10.43 -16.828 -5.688 1 98.56 184 VAL A CA 1
ATOM 1456 C C . VAL A 1 184 ? 9.008 -17.344 -5.523 1 98.56 184 VAL A C 1
ATOM 1458 O O . VAL A 1 184 ? 8.242 -17.391 -6.488 1 98.56 184 VAL A O 1
ATOM 1461 N N . PHE A 1 185 ? 8.703 -17.797 -4.352 1 98.81 185 PHE A N 1
ATOM 1462 C CA . PHE A 1 185 ? 7.359 -18.156 -3.908 1 98.81 185 PHE A CA 1
ATOM 1463 C C . PHE A 1 185 ? 6.805 -17.078 -2.977 1 98.81 185 PHE A C 1
ATOM 1465 O O . PHE A 1 185 ? 7.395 -16.781 -1.935 1 98.81 185 PHE A O 1
ATOM 1472 N N . VAL A 1 186 ? 5.625 -16.438 -3.371 1 98.69 186 VAL A N 1
ATOM 1473 C CA . VAL A 1 186 ? 5.09 -15.375 -2.527 1 98.69 186 VAL A CA 1
ATOM 1474 C C . VAL A 1 186 ? 3.594 -15.594 -2.303 1 98.69 186 VAL A C 1
ATOM 1476 O O . VAL A 1 186 ? 2.891 -16.078 -3.195 1 98.69 186 VAL A O 1
ATOM 1479 N N . THR A 1 187 ? 3.129 -15.266 -1.13 1 98.5 187 THR A N 1
ATOM 1480 C CA . THR A 1 187 ? 1.717 -15.312 -0.768 1 98.5 187 THR A CA 1
ATOM 1481 C C . THR A 1 187 ? 1.417 -14.328 0.36 1 98.5 187 THR A C 1
ATOM 1483 O O . THR A 1 187 ? 2.326 -13.898 1.074 1 98.5 187 THR A O 1
ATOM 1486 N N . TYR A 1 188 ? 0.199 -13.969 0.456 1 97.06 188 TYR A N 1
ATOM 1487 C CA . TYR A 1 188 ? -0.245 -13 1.451 1 97.06 188 TYR A CA 1
ATOM 1488 C C . TYR A 1 188 ? -0.266 -13.617 2.844 1 97.06 188 TYR A C 1
ATOM 1490 O O . TYR A 1 188 ? -0.297 -12.906 3.848 1 97.06 188 TYR A O 1
ATOM 1498 N N . ALA A 1 189 ? -0.26 -14.914 2.973 1 95.88 189 ALA A N 1
ATOM 1499 C CA . ALA A 1 189 ? -0.457 -15.648 4.219 1 95.88 189 ALA A CA 1
ATOM 1500 C C . ALA A 1 189 ? 0.877 -16.094 4.809 1 95.88 189 ALA A C 1
ATOM 1502 O O . ALA A 1 189 ? 1.838 -16.344 4.074 1 95.88 189 ALA A O 1
ATOM 1503 N N . ILE A 1 190 ? 0.851 -16.203 6.145 1 95.31 190 ILE A N 1
ATOM 1504 C CA . ILE A 1 190 ? 2.006 -16.766 6.832 1 95.31 190 ILE A CA 1
ATOM 1505 C C . ILE A 1 190 ? 1.54 -17.578 8.039 1 95.31 190 ILE A C 1
ATOM 1507 O O . ILE A 1 190 ? 0.777 -17.078 8.875 1 95.31 190 ILE A O 1
ATOM 1511 N N . THR A 1 191 ? 1.86 -18.797 8.078 1 94.5 191 THR A N 1
ATOM 1512 C CA . THR A 1 191 ? 1.604 -19.688 9.203 1 94.5 191 THR A CA 1
ATOM 1513 C C . THR A 1 191 ? 2.838 -20.531 9.523 1 94.5 191 THR A C 1
ATOM 1515 O O . THR A 1 191 ? 3.707 -20.703 8.664 1 94.5 191 THR A O 1
ATOM 1518 N N . GLY A 1 192 ? 2.889 -20.938 10.758 1 95.75 192 GLY A N 1
ATOM 1519 C CA . GLY A 1 192 ? 3.971 -21.844 11.125 1 95.75 192 GLY A CA 1
ATOM 1520 C C . GLY A 1 192 ? 4.062 -23.062 10.227 1 95.75 192 GLY A C 1
ATOM 1521 O O . GLY A 1 192 ? 5.156 -23.453 9.82 1 95.75 192 GLY A O 1
ATOM 1522 N N . ASN A 1 193 ? 3.004 -23.609 9.922 1 96.75 193 ASN A N 1
ATOM 1523 C CA . ASN A 1 193 ? 2.961 -24.797 9.078 1 96.75 193 ASN A CA 1
ATOM 1524 C C . ASN A 1 193 ? 3.488 -24.516 7.676 1 96.75 193 ASN A C 1
ATOM 1526 O O . ASN A 1 193 ? 4.289 -25.281 7.141 1 96.75 193 ASN A O 1
ATOM 1530 N N . LEU A 1 194 ? 3.057 -23.484 7.047 1 97.44 194 LEU A N 1
ATOM 1531 C CA . LEU A 1 194 ? 3.512 -23.109 5.711 1 97.44 194 LEU A CA 1
ATOM 1532 C C . LEU A 1 194 ? 5.023 -22.906 5.691 1 97.44 194 LEU A C 1
ATOM 1534 O O . LEU A 1 194 ? 5.703 -23.391 4.777 1 97.44 194 LEU A O 1
ATOM 1538 N N . LYS A 1 195 ? 5.527 -22.203 6.699 1 97.69 195 LYS A N 1
ATOM 1539 C CA . LYS A 1 195 ? 6.965 -21.984 6.812 1 97.69 195 LYS A CA 1
ATOM 1540 C C . LYS A 1 195 ? 7.719 -23.312 6.852 1 97.69 195 LYS A C 1
ATOM 1542 O O . LYS A 1 195 ? 8.711 -23.5 6.148 1 97.69 195 LYS A O 1
ATOM 1547 N N . ARG A 1 196 ? 7.219 -24.141 7.629 1 97.44 196 ARG A N 1
ATOM 1548 C CA . ARG A 1 196 ? 7.852 -25.438 7.805 1 97.44 196 ARG A CA 1
ATOM 1549 C C . ARG A 1 196 ? 7.863 -26.219 6.496 1 97.44 196 ARG A C 1
ATOM 1551 O O . ARG A 1 196 ? 8.883 -26.797 6.117 1 97.44 196 ARG A O 1
ATOM 1558 N N . ILE A 1 197 ? 6.758 -26.266 5.82 1 97.62 197 ILE A N 1
ATOM 1559 C CA . ILE A 1 197 ? 6.633 -27 4.57 1 97.62 197 ILE A CA 1
ATOM 1560 C C . ILE A 1 197 ? 7.629 -26.469 3.549 1 97.62 197 ILE A C 1
ATOM 1562 O O . ILE A 1 197 ? 8.367 -27.234 2.928 1 97.62 197 ILE A O 1
ATOM 1566 N N . LEU A 1 198 ? 7.688 -25.188 3.389 1 98.06 198 LEU A N 1
ATOM 1567 C CA . LEU A 1 198 ? 8.555 -24.578 2.387 1 98.06 198 LEU A CA 1
ATOM 1568 C C . LEU A 1 198 ? 10.023 -24.781 2.738 1 98.06 198 LEU A C 1
ATOM 1570 O O . LEU A 1 198 ? 10.844 -25.047 1.856 1 98.06 198 LEU A O 1
ATOM 1574 N N . LYS A 1 199 ? 10.352 -24.703 4.004 1 97.38 199 LYS A N 1
ATOM 1575 C CA . LYS A 1 199 ? 11.727 -24.969 4.438 1 97.38 199 LYS A CA 1
ATOM 1576 C C . LYS A 1 199 ? 12.133 -26.406 4.125 1 97.38 199 LYS A C 1
ATOM 1578 O O . LYS A 1 199 ? 13.25 -26.656 3.674 1 97.38 199 LYS A O 1
ATOM 1583 N N . ALA A 1 200 ? 11.227 -27.266 4.383 1 96.69 200 ALA A N 1
ATOM 1584 C CA . ALA A 1 200 ? 11.492 -28.672 4.117 1 96.69 200 ALA A CA 1
ATOM 1585 C C . ALA A 1 200 ? 11.742 -28.922 2.633 1 96.69 200 ALA A C 1
ATOM 1587 O O . ALA A 1 200 ? 12.438 -29.875 2.264 1 96.69 200 ALA A O 1
ATOM 1588 N N . LEU A 1 201 ? 11.227 -28.078 1.802 1 96.19 201 LEU A N 1
ATOM 1589 C CA . LEU A 1 201 ? 11.383 -28.188 0.356 1 96.19 201 LEU A CA 1
ATOM 1590 C C . LEU A 1 201 ? 12.648 -27.469 -0.109 1 96.19 201 LEU A C 1
ATOM 1592 O O . LEU A 1 201 ? 12.898 -27.375 -1.312 1 96.19 201 LEU A O 1
ATOM 1596 N N . GLY A 1 202 ? 13.383 -26.938 0.859 1 95.19 202 GLY A N 1
ATOM 1597 C CA . GLY A 1 202 ? 14.656 -26.312 0.544 1 95.19 202 GLY A CA 1
ATOM 1598 C C . GLY A 1 202 ? 14.539 -24.844 0.212 1 95.19 202 GLY A C 1
ATOM 1599 O O . GLY A 1 202 ? 15.469 -24.25 -0.336 1 95.19 202 GLY A O 1
ATOM 1600 N N . LEU A 1 203 ? 13.406 -24.266 0.47 1 98 203 LEU A N 1
ATOM 1601 C CA . LEU A 1 203 ? 13.266 -22.828 0.245 1 98 203 LEU A CA 1
ATOM 1602 C C . LEU A 1 203 ? 13.703 -22.047 1.476 1 98 203 LEU A C 1
ATOM 1604 O O . LEU A 1 203 ? 13.438 -22.453 2.607 1 98 203 LEU A O 1
ATOM 1608 N N . LYS A 1 204 ? 14.359 -20.938 1.218 1 97.81 204 LYS A N 1
ATOM 1609 C CA . LYS A 1 204 ? 14.672 -19.984 2.283 1 97.81 204 LYS A CA 1
ATOM 1610 C C . LYS A 1 204 ? 13.5 -19.031 2.523 1 97.81 204 LYS A C 1
ATOM 1612 O O . LYS A 1 204 ? 13.195 -18.188 1.677 1 97.81 204 LYS A O 1
ATOM 1617 N N . VAL A 1 205 ? 12.93 -19.156 3.656 1 97.06 205 VAL A N 1
ATOM 1618 C CA . VAL A 1 205 ? 11.758 -18.344 3.988 1 97.06 205 VAL A CA 1
ATOM 1619 C C . VAL A 1 205 ? 12.195 -17.016 4.582 1 97.06 205 VAL A C 1
ATOM 1621 O O . VAL A 1 205 ? 13.062 -16.969 5.465 1 97.06 205 VAL A O 1
ATOM 1624 N N . GLU A 1 206 ? 11.688 -16 4.055 1 92.38 206 GLU A N 1
ATOM 1625 C CA . GLU A 1 206 ? 11.891 -14.656 4.59 1 92.38 206 GLU A CA 1
ATOM 1626 C C . GLU A 1 206 ? 10.57 -14.031 5.035 1 92.38 206 GLU A C 1
ATOM 1628 O O . GLU A 1 206 ? 9.562 -14.148 4.344 1 92.38 206 GLU A O 1
ATOM 1633 N N . LYS A 1 207 ? 10.602 -13.453 6.172 1 87.94 207 LYS A N 1
ATOM 1634 C CA . LYS A 1 207 ? 9.445 -12.68 6.629 1 87.94 207 LYS A CA 1
ATOM 1635 C C . LYS A 1 207 ? 9.391 -11.32 5.949 1 87.94 207 LYS A C 1
ATOM 1637 O O . LYS A 1 207 ? 10.336 -10.531 6.047 1 87.94 207 LYS A O 1
ATOM 1642 N N . ALA A 1 208 ? 8.391 -11.125 5.16 1 91.62 208 ALA A N 1
ATOM 1643 C CA . ALA A 1 208 ? 8.18 -9.844 4.496 1 91.62 208 ALA A CA 1
ATOM 1644 C C . ALA A 1 208 ? 7.059 -9.062 5.168 1 91.62 208 ALA A C 1
ATOM 1646 O O . ALA A 1 208 ? 6.172 -9.641 5.797 1 91.62 208 ALA A O 1
ATOM 1647 N N . PRO A 1 209 ? 7.141 -7.727 5.121 1 92.56 209 PRO A N 1
ATOM 1648 C CA . PRO A 1 209 ? 6.004 -6.977 5.656 1 92.56 209 PRO A CA 1
ATOM 1649 C C . PRO A 1 209 ? 4.684 -7.34 4.98 1 92.56 209 PRO A C 1
ATOM 1651 O O . PRO A 1 209 ? 4.637 -7.512 3.76 1 92.56 209 PRO A O 1
ATOM 1654 N N . GLY A 1 210 ? 3.686 -7.453 5.762 1 94.81 210 GLY A N 1
ATOM 1655 C CA . GLY A 1 210 ? 2.385 -7.805 5.211 1 94.81 210 GLY A CA 1
ATOM 1656 C C . GLY A 1 210 ? 1.741 -6.672 4.434 1 94.81 210 GLY A C 1
ATOM 1657 O O . GLY A 1 210 ? 2.221 -5.539 4.465 1 94.81 210 GLY A O 1
ATOM 1658 N N . ALA A 1 211 ? 0.693 -7.047 3.684 1 93.12 211 ALA A N 1
ATOM 1659 C CA . ALA A 1 211 ? -0.159 -6.035 3.061 1 93.12 211 ALA A CA 1
ATOM 1660 C C . ALA A 1 211 ? -0.834 -5.164 4.113 1 93.12 211 ALA A C 1
ATOM 1662 O O . ALA A 1 211 ? -0.765 -5.457 5.309 1 93.12 211 ALA A O 1
ATOM 1663 N N . PRO A 1 212 ? -1.414 -4.027 3.641 1 91.5 212 PRO A N 1
ATOM 1664 C CA . PRO A 1 212 ? -2.104 -3.189 4.625 1 91.5 212 PRO A CA 1
ATOM 1665 C C . PRO A 1 212 ? -3.018 -3.994 5.547 1 91.5 212 PRO A C 1
ATOM 1667 O O . PRO A 1 212 ? -3.832 -4.793 5.074 1 91.5 212 PRO A O 1
ATOM 1670 N N . GLY A 1 213 ? -2.781 -3.762 6.852 1 92.06 213 GLY A N 1
ATOM 1671 C CA . GLY A 1 213 ? -3.605 -4.449 7.836 1 92.06 213 GLY A CA 1
ATOM 1672 C C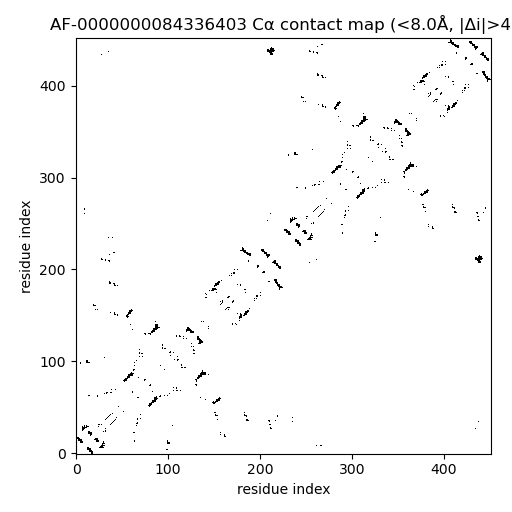 . GLY A 1 213 ? -3.008 -5.762 8.305 1 92.06 213 GLY A C 1
ATOM 1673 O O . GLY A 1 213 ? -3.559 -6.422 9.188 1 92.06 213 GLY A O 1
ATOM 1674 N N . LYS A 1 214 ? -1.909 -6.145 7.688 1 92.56 214 LYS A N 1
ATOM 1675 C CA . LYS A 1 214 ? -1.221 -7.375 8.062 1 92.56 214 LYS A CA 1
ATOM 1676 C C . LYS A 1 214 ? 0.218 -7.09 8.492 1 92.56 214 LYS A C 1
ATOM 1678 O O . LYS A 1 214 ? 0.903 -6.273 7.875 1 92.56 214 LYS A O 1
ATOM 1683 N N . ARG A 1 215 ? 0.671 -7.773 9.484 1 91.94 215 ARG A N 1
ATOM 1684 C CA . ARG A 1 215 ? 2.02 -7.539 9.992 1 91.94 215 ARG A CA 1
ATOM 1685 C C . ARG A 1 215 ? 3.066 -8.172 9.078 1 91.94 215 ARG A C 1
ATOM 1687 O O . ARG A 1 215 ? 4.062 -7.539 8.734 1 91.94 215 ARG A O 1
ATOM 1694 N N . GLU A 1 216 ? 2.674 -9.414 8.75 1 94.75 216 GLU A N 1
ATOM 1695 C CA . GLU A 1 216 ? 3.67 -10.156 7.988 1 94.75 216 GLU A CA 1
ATOM 1696 C C . GLU A 1 216 ? 3.012 -11 6.898 1 94.75 216 GLU A C 1
ATOM 1698 O O . GLU A 1 216 ? 1.808 -11.258 6.949 1 94.75 216 GLU A O 1
ATOM 1703 N N . MET A 1 217 ? 3.775 -11.266 5.945 1 96.69 217 MET A N 1
ATOM 1704 C CA . MET A 1 217 ? 3.447 -12.211 4.875 1 96.69 217 MET A CA 1
ATOM 1705 C C . MET A 1 217 ? 4.664 -13.047 4.496 1 96.69 217 MET A C 1
ATOM 1707 O O . MET A 1 217 ? 5.75 -12.852 5.043 1 96.69 217 MET A O 1
ATOM 1711 N N . LEU A 1 218 ? 4.426 -14.039 3.598 1 97.5 218 LEU A N 1
ATOM 1712 C CA . LEU A 1 218 ? 5.496 -15 3.365 1 97.5 218 LEU A CA 1
ATOM 1713 C C . LEU A 1 218 ? 6.086 -14.836 1.969 1 97.5 218 LEU A C 1
ATOM 1715 O O . LEU A 1 218 ? 5.348 -14.727 0.987 1 97.5 218 LEU A O 1
ATOM 1719 N N . ARG A 1 219 ? 7.332 -14.734 1.89 1 97.94 219 ARG A N 1
ATOM 1720 C CA . ARG A 1 219 ? 8.125 -14.867 0.673 1 97.94 219 ARG A CA 1
ATOM 1721 C C . ARG A 1 219 ? 9.25 -15.883 0.857 1 97.94 219 ARG A C 1
ATOM 1723 O O . ARG A 1 219 ? 9.898 -15.914 1.905 1 97.94 219 ARG A O 1
ATOM 1730 N N . ALA A 1 220 ? 9.438 -16.719 -0.083 1 98.38 220 ALA A N 1
ATOM 1731 C CA . ALA A 1 220 ? 10.484 -17.734 -0.002 1 98.38 220 ALA A CA 1
ATOM 1732 C C . ALA A 1 220 ? 11.25 -17.844 -1.317 1 98.38 220 ALA A C 1
ATOM 1734 O O . ALA A 1 220 ? 10.68 -17.641 -2.393 1 98.38 220 ALA A O 1
ATOM 1735 N N . VAL A 1 221 ? 12.531 -18.141 -1.208 1 98.06 221 VAL A N 1
ATOM 1736 C CA . VAL A 1 221 ? 13.391 -18.297 -2.379 1 98.06 221 VAL A CA 1
ATOM 1737 C C . VAL A 1 221 ? 13.93 -19.719 -2.439 1 98.06 221 VAL A C 1
ATOM 1739 O O . VAL A 1 221 ? 14.453 -20.234 -1.449 1 98.06 221 VAL A O 1
ATOM 1742 N N . LYS A 1 222 ? 13.734 -20.328 -3.545 1 96.81 222 LYS A N 1
ATOM 1743 C CA . LYS A 1 222 ? 14.25 -21.688 -3.73 1 96.81 222 LYS A CA 1
ATOM 1744 C C . LYS A 1 222 ? 15.766 -21.672 -3.912 1 96.81 222 LYS A C 1
ATOM 1746 O O . LYS A 1 222 ? 16.297 -20.906 -4.711 1 96.81 222 LYS A O 1
ATOM 1751 N N . ALA A 1 223 ? 16.438 -22.469 -3.178 1 92.06 223 ALA A N 1
ATOM 1752 C CA . ALA A 1 223 ? 17.906 -22.531 -3.209 1 92.06 223 ALA A CA 1
ATOM 1753 C C . ALA A 1 223 ? 18.406 -22.875 -4.605 1 92.06 223 ALA A C 1
ATOM 1755 O O . ALA A 1 223 ? 17.797 -23.688 -5.312 1 92.06 223 ALA A O 1
ATOM 1756 N N . ILE A 1 224 ? 19.562 -22.203 -4.98 1 86.25 224 ILE A N 1
ATOM 1757 C CA . ILE A 1 224 ? 20.219 -22.531 -6.238 1 86.25 224 ILE A CA 1
ATOM 1758 C C . ILE A 1 224 ? 21.109 -23.75 -6.039 1 86.25 224 ILE A C 1
ATOM 1760 O O . ILE A 1 224 ? 21.953 -23.781 -5.129 1 86.25 224 ILE A O 1
ATOM 1764 N N . THR A 1 225 ? 20.75 -25.016 -5.957 1 64.19 225 THR A N 1
ATOM 1765 C CA . THR A 1 225 ? 21.656 -26.141 -5.758 1 64.19 225 THR A CA 1
ATOM 1766 C C . THR A 1 225 ? 22.922 -25.984 -6.613 1 64.19 225 THR A C 1
ATOM 1768 O O . THR A 1 225 ? 22.828 -25.703 -7.809 1 64.19 225 THR A O 1
ATOM 1771 N N . SER A 1 226 ? 24.109 -25.594 -5.859 1 46.47 226 SER A N 1
ATOM 1772 C CA . SER A 1 226 ? 25.422 -25.719 -6.469 1 46.47 226 SER A CA 1
ATOM 1773 C C . SER A 1 226 ? 25.656 -27.125 -7.027 1 46.47 226 SER A C 1
ATOM 1775 O O . SER A 1 226 ? 25.156 -28.109 -6.477 1 46.47 226 SER A O 1
ATOM 1777 N N . MET B 1 1 ? 23.781 18.125 9.875 1 65.25 1 MET B N 1
ATOM 1778 C CA . MET B 1 1 ? 22.859 17.047 10.18 1 65.25 1 MET B CA 1
ATOM 1779 C C . MET B 1 1 ? 23.172 15.805 9.359 1 65.25 1 MET B C 1
ATOM 1781 O O . MET B 1 1 ? 23.625 15.914 8.211 1 65.25 1 MET B O 1
ATOM 1785 N N . ASN B 1 2 ? 23.469 14.641 10.047 1 88.75 2 ASN B N 1
ATOM 1786 C CA . ASN B 1 2 ? 23.828 13.414 9.352 1 88.75 2 ASN B CA 1
ATOM 1787 C C . ASN B 1 2 ? 22.594 12.711 8.7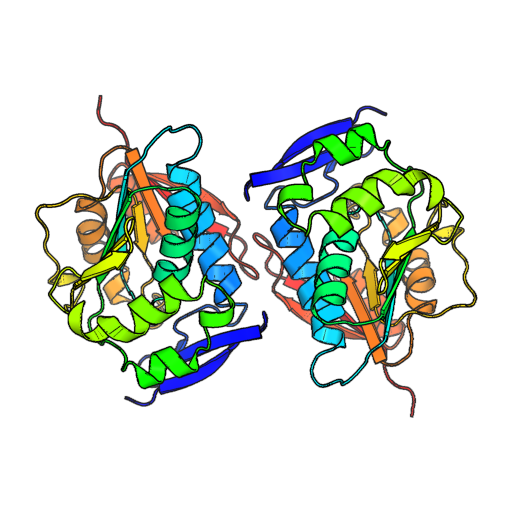73 1 88.75 2 ASN B C 1
ATOM 1789 O O . ASN B 1 2 ? 21.828 12.094 9.516 1 88.75 2 ASN B O 1
ATOM 1793 N N . LEU B 1 3 ? 22.312 13.102 7.602 1 96.38 3 LEU B N 1
ATOM 1794 C CA . LEU B 1 3 ? 21.203 12.539 6.832 1 96.38 3 LEU B CA 1
ATOM 1795 C C . LEU B 1 3 ? 21.719 11.633 5.719 1 96.38 3 LEU B C 1
ATOM 1797 O O . LEU B 1 3 ? 22.734 11.938 5.086 1 96.38 3 LEU B O 1
ATOM 1801 N N . SER B 1 4 ? 21.031 10.492 5.57 1 97.81 4 SER B N 1
ATOM 1802 C CA . SER B 1 4 ? 21.438 9.594 4.488 1 97.81 4 SER B CA 1
ATOM 1803 C C . SER B 1 4 ? 20.219 9.008 3.779 1 97.81 4 SER B C 1
ATOM 1805 O O . SER B 1 4 ? 19.188 8.773 4.402 1 97.81 4 SER B O 1
ATOM 1807 N N . ILE B 1 5 ? 20.344 8.781 2.504 1 98 5 ILE B N 1
ATOM 1808 C CA . ILE B 1 5 ? 19.281 8.18 1.698 1 98 5 ILE B CA 1
ATOM 1809 C C . ILE B 1 5 ? 19.219 6.684 1.971 1 98 5 ILE B C 1
ATOM 1811 O O . ILE B 1 5 ? 20.234 6.012 2.064 1 98 5 ILE B O 1
ATOM 1815 N N . VAL B 1 6 ? 18.047 6.219 2.121 1 97.56 6 VAL B N 1
ATOM 1816 C CA . VAL B 1 6 ? 17.812 4.797 2.34 1 97.56 6 VAL B CA 1
ATOM 1817 C C . VAL B 1 6 ? 16.719 4.305 1.395 1 97.56 6 VAL B C 1
ATOM 1819 O O . VAL B 1 6 ? 15.688 4.961 1.229 1 97.56 6 VAL B O 1
ATOM 1822 N N . THR B 1 7 ? 16.938 3.213 0.717 1 94.69 7 THR B N 1
ATOM 1823 C CA . THR B 1 7 ? 15.914 2.582 -0.102 1 94.69 7 THR B CA 1
ATOM 1824 C C . THR B 1 7 ? 15.031 1.673 0.745 1 94.69 7 THR B C 1
ATOM 1826 O O . THR B 1 7 ? 15.531 0.813 1.473 1 94.69 7 THR B O 1
ATOM 1829 N N . THR B 1 8 ? 13.766 1.895 0.674 1 93.88 8 THR B N 1
ATOM 1830 C CA . THR B 1 8 ? 12.82 1.104 1.458 1 93.88 8 THR B CA 1
ATOM 1831 C C . THR B 1 8 ? 12.414 -0.156 0.701 1 93.88 8 THR B C 1
ATOM 1833 O O . THR B 1 8 ? 12.828 -0.365 -0.44 1 93.88 8 THR B O 1
ATOM 1836 N N . ALA B 1 9 ? 11.633 -0.956 1.301 1 85.38 9 ALA B N 1
ATOM 1837 C CA . ALA B 1 9 ? 11.352 -2.297 0.794 1 85.38 9 ALA B CA 1
ATOM 1838 C C . ALA B 1 9 ? 10.555 -2.234 -0.508 1 85.38 9 ALA B C 1
ATOM 1840 O O . ALA B 1 9 ? 10.641 -3.145 -1.337 1 85.38 9 ALA B O 1
ATOM 1841 N N . ASP B 1 10 ? 9.766 -1.174 -0.741 1 84.5 10 ASP B N 1
ATOM 1842 C CA . ASP B 1 10 ? 8.977 -1.089 -1.965 1 84.5 10 ASP B CA 1
ATOM 1843 C C . ASP B 1 10 ? 9.773 -0.422 -3.086 1 84.5 10 ASP B C 1
ATOM 1845 O O . ASP B 1 10 ? 9.219 -0.094 -4.137 1 84.5 10 ASP B O 1
ATOM 1849 N N . GLY B 1 11 ? 11.031 -0.169 -2.799 1 86.62 11 GLY B N 1
ATOM 1850 C CA . GLY B 1 11 ? 11.906 0.388 -3.818 1 86.62 11 GLY B CA 1
ATOM 1851 C C . GLY B 1 11 ? 12.023 1.898 -3.742 1 86.62 11 GLY B C 1
ATOM 1852 O O . GLY B 1 11 ? 12.953 2.482 -4.305 1 86.62 11 GLY B O 1
ATOM 1853 N N . SER B 1 12 ? 11.07 2.525 -3.066 1 92.94 12 SER B N 1
ATOM 1854 C CA . SER B 1 12 ? 11.148 3.975 -2.908 1 92.94 12 SER B CA 1
ATOM 1855 C C . SER B 1 12 ? 12.203 4.363 -1.879 1 92.94 12 SER B C 1
ATOM 1857 O O . SER B 1 12 ? 12.633 3.531 -1.079 1 92.94 12 SER B O 1
ATOM 1859 N N . LYS B 1 13 ? 12.625 5.633 -2.004 1 96.44 13 LYS B N 1
ATOM 1860 C CA . LYS B 1 13 ? 13.695 6.078 -1.115 1 96.44 13 LYS B CA 1
ATOM 1861 C C . LYS B 1 13 ? 13.148 6.98 -0.01 1 96.44 13 LYS B C 1
ATOM 1863 O O . LYS B 1 13 ? 12.094 7.598 -0.169 1 96.44 13 LYS B O 1
ATOM 1868 N N . THR B 1 14 ? 13.805 6.973 1.068 1 98.25 14 THR B N 1
ATOM 1869 C CA . THR B 1 14 ? 13.57 7.883 2.186 1 98.25 14 THR B CA 1
ATOM 1870 C C . THR B 1 14 ? 14.891 8.344 2.793 1 98.25 14 THR B C 1
ATOM 1872 O O . THR B 1 14 ? 15.945 8.219 2.17 1 98.25 14 THR B O 1
ATOM 1875 N N . ILE B 1 15 ? 14.82 9.086 3.904 1 98.44 15 ILE B N 1
ATOM 1876 C CA . ILE B 1 15 ? 16 9.648 4.539 1 98.44 15 ILE B CA 1
ATOM 1877 C C . ILE B 1 15 ? 16.109 9.141 5.977 1 98.44 15 ILE B C 1
ATOM 1879 O O . ILE B 1 15 ? 15.109 9.078 6.695 1 98.44 15 ILE B O 1
ATOM 1883 N N . TYR B 1 16 ? 17.25 8.703 6.324 1 98.12 16 TYR B N 1
ATOM 1884 C CA . TYR B 1 16 ? 17.562 8.391 7.715 1 98.12 16 TYR B CA 1
ATOM 1885 C C . TYR B 1 16 ? 18.188 9.602 8.422 1 98.12 16 TYR B C 1
ATOM 1887 O O . TYR B 1 16 ? 19.156 10.18 7.938 1 98.12 16 TYR B O 1
ATOM 1895 N N . ASN B 1 17 ? 17.547 10.023 9.516 1 97 17 ASN B N 1
ATOM 1896 C CA . ASN B 1 17 ? 18.062 11.078 10.375 1 97 17 ASN B CA 1
ATOM 1897 C C . ASN B 1 17 ? 18.844 10.508 11.562 1 97 17 ASN B C 1
ATOM 1899 O O . ASN B 1 17 ? 18.25 10 12.508 1 97 17 ASN B O 1
ATOM 1903 N N . GLU B 1 18 ? 20.125 10.648 11.508 1 95.31 18 GLU B N 1
ATOM 1904 C CA . GLU B 1 18 ? 20.984 10.047 12.523 1 95.31 18 GLU B CA 1
ATOM 1905 C C . GLU B 1 18 ? 20.766 10.703 13.891 1 95.31 18 GLU B C 1
ATOM 1907 O O . GLU B 1 18 ? 20.859 10.039 14.922 1 95.31 18 GLU B O 1
ATOM 1912 N N . GLN B 1 19 ? 20.531 11.945 13.906 1 93 19 GLN B N 1
ATOM 1913 C CA . GLN B 1 19 ? 20.328 12.672 15.156 1 93 19 GLN B CA 1
ATOM 1914 C C . GLN B 1 19 ? 19.078 12.188 15.883 1 93 19 GLN B C 1
ATOM 1916 O O . GLN B 1 19 ? 19.078 12.039 17.109 1 93 19 GLN B O 1
ATOM 1921 N N . VAL B 1 20 ? 18.031 11.945 15.148 1 93.5 20 VAL B N 1
ATOM 1922 C CA . VAL B 1 20 ? 16.766 11.477 15.727 1 93.5 20 VAL B CA 1
ATOM 1923 C C . VAL B 1 20 ? 16.797 9.953 15.852 1 93.5 20 VAL B C 1
ATOM 1925 O O . VAL B 1 20 ? 16.188 9.391 16.766 1 93.5 20 VAL B O 1
ATOM 1928 N N . GLY B 1 21 ? 17.547 9.305 14.977 1 94.88 21 GLY B N 1
ATOM 1929 C CA . GLY B 1 21 ? 17.609 7.855 14.938 1 94.88 21 GLY B CA 1
ATOM 1930 C C . GLY B 1 21 ? 16.391 7.227 14.281 1 94.88 21 GLY B C 1
ATOM 1931 O O . GLY B 1 21 ? 15.914 6.18 14.719 1 94.88 21 GLY B O 1
ATOM 1932 N N . GLU B 1 22 ? 15.891 7.91 13.25 1 96 22 GLU B N 1
ATOM 1933 C CA . GLU B 1 22 ? 14.648 7.445 12.648 1 96 22 GLU B CA 1
ATOM 1934 C C . GLU B 1 22 ? 14.594 7.777 11.156 1 96 22 GLU B C 1
ATOM 1936 O O . GLU B 1 22 ? 15.25 8.719 10.703 1 96 22 GLU B O 1
ATOM 1941 N N . LEU B 1 23 ? 13.883 6.961 10.438 1 97.69 23 LEU B N 1
ATOM 1942 C CA . LEU B 1 23 ? 13.594 7.223 9.031 1 97.69 23 LEU B CA 1
ATOM 1943 C C . LEU B 1 23 ? 12.43 8.203 8.891 1 97.69 23 LEU B C 1
ATOM 1945 O O . LEU B 1 23 ? 11.508 8.195 9.711 1 97.69 23 LEU B O 1
ATOM 1949 N N . TYR B 1 24 ? 12.461 8.977 7.797 1 97.94 24 TYR B N 1
ATOM 1950 C CA . TYR B 1 24 ? 11.375 9.914 7.52 1 97.94 24 TYR B CA 1
ATOM 1951 C C . TYR B 1 24 ? 10.102 9.172 7.121 1 97.94 24 TYR B C 1
ATOM 1953 O O . TYR B 1 24 ? 9.008 9.734 7.172 1 97.94 24 TYR B O 1
ATOM 1961 N N . HIS B 1 25 ? 10.211 7.926 6.652 1 97.56 25 HIS B N 1
ATOM 1962 C CA . HIS B 1 25 ? 9.109 7.043 6.281 1 97.56 25 HIS B CA 1
ATOM 1963 C C . HIS B 1 25 ? 9.344 5.625 6.789 1 97.56 25 HIS B C 1
ATOM 1965 O O . HIS B 1 25 ? 10.414 5.316 7.316 1 97.56 25 HIS B O 1
ATOM 1971 N N . SER B 1 26 ? 8.305 4.82 6.594 1 94.5 26 SER B N 1
ATOM 1972 C CA . SER B 1 26 ? 8.414 3.41 6.957 1 94.5 26 SER B CA 1
ATOM 1973 C C . SER B 1 26 ? 9.492 2.709 6.133 1 94.5 26 SER B C 1
ATOM 1975 O O . SER B 1 26 ? 9.594 2.93 4.926 1 94.5 26 SER B O 1
ATOM 1977 N N . ARG B 1 27 ? 10.258 1.893 6.832 1 93.38 27 ARG B N 1
ATOM 1978 C CA . ARG 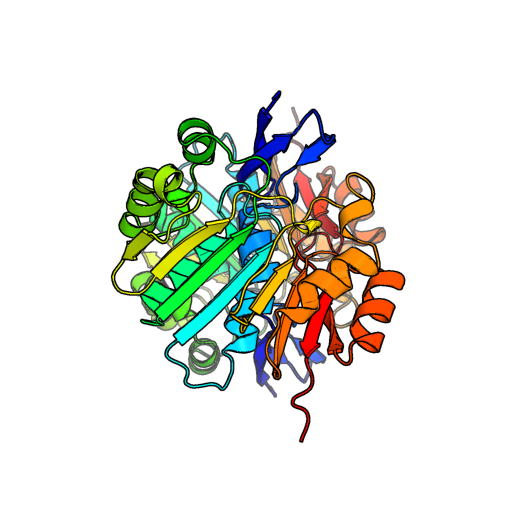B 1 27 ? 11.242 1.071 6.141 1 93.38 27 ARG B CA 1
ATOM 1979 C C . ARG B 1 27 ? 10.578 0.11 5.164 1 93.38 27 ARG B C 1
ATOM 1981 O O . ARG B 1 27 ? 11.211 -0.365 4.223 1 93.38 27 ARG B O 1
ATOM 1988 N N . ASN B 1 28 ? 9.281 -0.115 5.398 1 92.25 28 ASN B N 1
ATOM 1989 C CA . ASN B 1 28 ? 8.547 -1.077 4.578 1 92.25 28 ASN B CA 1
ATOM 1990 C C . ASN B 1 28 ? 8.086 -0.456 3.262 1 92.25 28 ASN B C 1
ATOM 1992 O O . ASN B 1 28 ? 7.66 -1.168 2.35 1 92.25 28 ASN B O 1
ATOM 1996 N N . GLY B 1 29 ? 8.195 0.842 3.158 1 93.81 29 GLY B N 1
ATOM 1997 C CA . GLY B 1 29 ? 7.816 1.504 1.919 1 93.81 29 GLY B CA 1
ATOM 1998 C C . GLY B 1 29 ? 7.426 2.957 2.115 1 93.81 29 GLY B C 1
ATOM 1999 O O . GLY B 1 29 ? 6.348 3.252 2.639 1 93.81 29 GLY B O 1
ATOM 2000 N N . ALA B 1 30 ? 8.195 3.787 1.604 1 96.44 30 ALA B N 1
ATOM 2001 C CA . ALA B 1 30 ? 7.891 5.211 1.705 1 96.44 30 ALA B CA 1
ATOM 2002 C C . ALA B 1 30 ? 6.676 5.574 0.857 1 96.44 30 ALA B C 1
ATOM 2004 O O . ALA B 1 30 ? 5.742 6.219 1.341 1 96.44 30 ALA B O 1
ATOM 2005 N N . LEU B 1 31 ? 6.707 5.129 -0.344 1 94.12 31 LEU B N 1
ATOM 2006 C CA . LEU B 1 31 ? 5.625 5.441 -1.27 1 94.12 31 LEU B CA 1
ATOM 2007 C C . LEU B 1 31 ? 4.316 4.805 -0.811 1 94.12 31 LEU B C 1
ATOM 2009 O O . LEU B 1 31 ? 3.277 5.465 -0.775 1 94.12 31 LEU B O 1
ATOM 2013 N N . GLN B 1 32 ? 4.367 3.551 -0.475 1 91 32 GLN B N 1
ATOM 2014 C CA . GLN B 1 32 ? 3.166 2.834 -0.058 1 91 32 GLN B CA 1
ATOM 2015 C C . GLN B 1 32 ? 2.562 3.455 1.198 1 91 32 GLN B C 1
ATOM 2017 O O . GLN B 1 32 ? 1.339 3.529 1.334 1 91 32 GLN B O 1
ATOM 2022 N N . GLU B 1 33 ? 3.428 3.826 2.068 1 95.25 33 GLU B N 1
ATOM 2023 C CA . GLU B 1 33 ? 2.947 4.488 3.277 1 95.25 33 GLU B CA 1
ATOM 2024 C C . GLU B 1 33 ? 2.219 5.785 2.945 1 95.25 33 GLU B C 1
ATOM 2026 O O . GLU B 1 33 ? 1.119 6.031 3.443 1 95.25 33 GLU B O 1
ATOM 2031 N N . SER B 1 34 ? 2.781 6.629 2.148 1 97 34 SER B N 1
ATOM 2032 C CA . SER B 1 34 ? 2.191 7.91 1.78 1 97 34 SER B CA 1
ATOM 2033 C C . SER B 1 34 ? 0.849 7.723 1.083 1 97 34 SER B C 1
ATOM 2035 O O . SER B 1 34 ? -0.109 8.445 1.361 1 97 34 SER B O 1
ATOM 2037 N N . GLN B 1 35 ? 0.783 6.777 0.273 1 93.69 35 GLN B N 1
ATOM 2038 C CA . GLN B 1 35 ? -0.45 6.508 -0.461 1 93.69 35 GLN B CA 1
ATOM 2039 C C . GLN B 1 35 ? -1.522 5.934 0.458 1 93.69 35 GLN B C 1
ATOM 2041 O O . GLN B 1 35 ? -2.67 6.383 0.441 1 93.69 35 GLN B O 1
ATOM 2046 N N . HIS B 1 36 ? -1.144 5.023 1.266 1 93.81 36 HIS B N 1
ATOM 2047 C CA . HIS B 1 36 ? -2.111 4.301 2.084 1 93.81 36 HIS B CA 1
ATOM 2048 C C . HIS B 1 36 ? -2.561 5.141 3.275 1 93.81 36 HIS B C 1
ATOM 2050 O O . HIS B 1 36 ? -3.758 5.344 3.48 1 93.81 36 HIS B O 1
ATOM 2056 N N . VAL B 1 37 ? -1.648 5.617 3.994 1 97 37 VAL B N 1
ATOM 2057 C CA . VAL B 1 37 ? -1.948 6.285 5.258 1 97 37 VAL B CA 1
ATOM 2058 C C . VAL B 1 37 ? -2.539 7.668 4.984 1 97 37 VAL B C 1
ATOM 2060 O O . VAL B 1 37 ? -3.572 8.031 5.551 1 97 37 VAL B O 1
ATOM 2063 N N . PHE B 1 38 ? -1.947 8.367 4.066 1 98.06 38 PHE B N 1
ATOM 2064 C CA . PHE B 1 38 ? -2.277 9.789 3.996 1 98.06 38 PHE B CA 1
ATOM 2065 C C . PHE B 1 38 ? -3.207 10.07 2.822 1 98.06 38 PHE B C 1
ATOM 2067 O O . PHE B 1 38 ? -4.312 10.586 3.008 1 98.06 38 PHE B O 1
ATOM 2074 N N . LEU B 1 39 ? -2.863 9.672 1.658 1 96.88 39 LEU B N 1
ATOM 2075 C CA . LEU B 1 39 ? -3.742 9.953 0.529 1 96.88 39 LEU B CA 1
ATOM 2076 C C . LEU B 1 39 ? -5.055 9.188 0.658 1 96.88 39 LEU B C 1
ATOM 2078 O O . LEU B 1 39 ? -6.129 9.789 0.706 1 96.88 39 LEU B O 1
ATOM 2082 N N . ASN B 1 40 ? -4.992 7.902 0.78 1 93.25 40 ASN B N 1
ATOM 2083 C CA . ASN B 1 40 ? -6.199 7.082 0.755 1 93.25 40 ASN B CA 1
ATOM 2084 C C . ASN B 1 40 ? -7 7.223 2.045 1 93.25 40 ASN B C 1
ATOM 2086 O O . ASN B 1 40 ? -8.203 7.473 2.006 1 93.25 40 ASN B O 1
ATOM 2090 N N . SER B 1 41 ? -6.301 7.133 3.16 1 95.38 41 SER B N 1
ATOM 2091 C CA . SER B 1 41 ? -7 7.117 4.441 1 95.38 41 SER B CA 1
ATOM 2092 C C . SER B 1 41 ? -7.293 8.531 4.926 1 95.38 41 SER B C 1
ATOM 2094 O O . SER B 1 41 ? -8.086 8.727 5.852 1 95.38 41 SER B O 1
ATOM 2096 N N . GLY B 1 42 ? -6.668 9.445 4.27 1 97.31 42 GLY B N 1
ATOM 2097 C CA . GLY B 1 42 ? -6.898 10.836 4.629 1 97.31 42 GLY B CA 1
ATOM 2098 C C . GLY B 1 42 ? -7.754 11.578 3.619 1 97.31 42 GLY B C 1
ATOM 2099 O O . GLY B 1 42 ? -8.977 11.664 3.775 1 97.31 42 GLY B O 1
ATOM 2100 N N . LEU B 1 43 ? -7.098 12.031 2.561 1 98.06 43 LEU B N 1
ATOM 2101 C CA . LEU B 1 43 ? -7.758 12.922 1.614 1 98.06 43 LEU B CA 1
ATOM 2102 C C . LEU B 1 43 ? -8.898 12.203 0.896 1 98.06 43 LEU B C 1
ATOM 2104 O O . LEU B 1 43 ? -10.023 12.695 0.866 1 98.06 43 LEU B O 1
ATOM 2108 N N . ARG B 1 44 ? -8.617 11.086 0.344 1 94.31 44 ARG B N 1
ATOM 2109 C CA . ARG B 1 44 ? -9.633 10.391 -0.432 1 94.31 44 ARG B CA 1
ATOM 2110 C C . ARG B 1 44 ? -10.82 9.992 0.448 1 94.31 44 ARG B C 1
ATOM 2112 O O . ARG B 1 44 ? -11.969 10.039 0.009 1 94.31 44 ARG B O 1
ATOM 2119 N N . TYR B 1 45 ? -10.484 9.508 1.63 1 93.69 45 TYR B N 1
ATOM 2120 C CA . TYR B 1 45 ? -11.547 9.203 2.578 1 93.69 45 TYR B CA 1
ATOM 2121 C C . TYR B 1 45 ? -12.422 10.43 2.828 1 93.69 45 TYR B C 1
ATOM 2123 O O . TYR B 1 45 ? -13.648 10.344 2.787 1 93.69 45 TYR B O 1
ATOM 2131 N N . PHE B 1 46 ? -11.773 11.586 3.086 1 97.25 46 PHE B N 1
ATOM 2132 C CA . PHE B 1 46 ? -12.484 12.836 3.334 1 97.25 46 PHE B CA 1
ATOM 2133 C C . PHE B 1 46 ? -13.359 13.203 2.145 1 97.25 46 PHE B C 1
ATOM 2135 O O . PHE B 1 46 ? -14.492 13.656 2.32 1 97.25 46 PHE B O 1
ATOM 2142 N N . LEU B 1 47 ? -12.875 12.969 0.917 1 95.75 47 LEU B N 1
ATOM 2143 C CA . LEU B 1 47 ? -13.547 13.398 -0.306 1 95.75 47 LEU B CA 1
ATOM 2144 C C . LEU B 1 47 ? -14.656 12.43 -0.684 1 95.75 47 LEU B C 1
ATOM 2146 O O . LEU B 1 47 ? -15.523 12.758 -1.498 1 95.75 47 LEU B O 1
ATOM 2150 N N . ALA B 1 48 ? -14.609 11.25 -0.147 1 89.69 48 ALA B N 1
ATOM 2151 C CA . ALA B 1 48 ? -15.547 10.203 -0.556 1 89.69 48 ALA B CA 1
ATOM 2152 C C . ALA B 1 48 ? -16.984 10.656 -0.362 1 89.69 48 ALA B C 1
ATOM 2154 O O . ALA B 1 48 ? -17.375 11.07 0.733 1 89.69 48 ALA B O 1
ATOM 2155 N N . GLY B 1 49 ? -17.703 10.547 -1.461 1 87.62 49 GLY B N 1
ATOM 2156 C CA . GLY B 1 49 ? -19.125 10.898 -1.417 1 87.62 49 GLY B CA 1
ATOM 2157 C C . GLY B 1 49 ? -19.375 12.391 -1.412 1 87.62 49 GLY B C 1
ATOM 2158 O O . GLY B 1 49 ? -20.5 12.836 -1.189 1 87.62 49 GLY B O 1
ATOM 2159 N N . ARG B 1 50 ? -18.297 13.18 -1.524 1 91.62 50 ARG B N 1
ATOM 2160 C CA . ARG B 1 50 ? -18.422 14.633 -1.54 1 91.62 50 ARG B CA 1
ATOM 2161 C C . ARG B 1 50 ? -18.047 15.195 -2.904 1 91.62 50 ARG B C 1
ATOM 2163 O O . ARG B 1 50 ? -17.203 14.625 -3.609 1 91.62 50 ARG B O 1
ATOM 2170 N N . ASP B 1 51 ? -18.719 16.172 -3.297 1 91.62 51 ASP B N 1
ATOM 2171 C CA . ASP B 1 51 ? -18.391 16.875 -4.531 1 91.62 51 ASP B CA 1
ATOM 2172 C C . ASP B 1 51 ? -17.672 18.203 -4.234 1 91.62 51 ASP B C 1
ATOM 2174 O O . ASP B 1 51 ? -18.219 19.266 -4.516 1 91.62 51 ASP B O 1
ATOM 2178 N N . LEU B 1 52 ? -16.531 18.109 -3.715 1 95.56 52 LEU B N 1
ATOM 2179 C CA . LEU B 1 52 ? -15.742 19.297 -3.363 1 95.56 52 LEU B CA 1
ATOM 2180 C C . LEU B 1 52 ? -14.719 19.609 -4.449 1 95.56 52 LEU B C 1
ATOM 2182 O O . LEU B 1 52 ? -14.125 18.703 -5.035 1 95.56 52 LEU B O 1
ATOM 2186 N N . THR B 1 53 ? -14.547 20.812 -4.621 1 96.88 53 THR B N 1
ATOM 2187 C CA . THR B 1 53 ? -13.578 21.25 -5.621 1 96.88 53 THR B CA 1
ATOM 2188 C C . THR B 1 53 ? -12.375 21.922 -4.957 1 96.88 53 THR B C 1
ATOM 2190 O O . THR B 1 53 ? -11.445 22.359 -5.641 1 96.88 53 THR B O 1
ATOM 2193 N N . GLU B 1 54 ? -12.445 22.047 -3.645 1 98.44 54 GLU B N 1
ATOM 2194 C CA . GLU B 1 54 ? -11.344 22.625 -2.881 1 98.44 54 GLU B CA 1
ATOM 2195 C C . GLU B 1 54 ? -11.133 21.891 -1.565 1 98.44 54 GLU B C 1
ATOM 2197 O O . GLU B 1 54 ? -12.094 21.438 -0.94 1 98.44 54 GLU B O 1
ATOM 2202 N N . VAL B 1 55 ? -9.891 21.766 -1.201 1 98.81 55 VAL B N 1
ATOM 2203 C CA . VAL B 1 55 ? -9.562 21.094 0.057 1 98.81 55 VAL B CA 1
ATOM 2204 C C . VAL B 1 55 ? -8.328 21.75 0.675 1 98.81 55 VAL B C 1
ATOM 2206 O O . VAL B 1 55 ? -7.449 22.234 -0.043 1 98.81 55 VAL B O 1
ATOM 2209 N N . SER B 1 56 ? -8.312 21.828 2.006 1 98.88 56 SER B N 1
ATOM 2210 C CA . SER B 1 56 ? -7.16 22.312 2.758 1 98.88 56 SER B CA 1
ATOM 2211 C C . SER B 1 56 ? -6.578 21.219 3.648 1 98.88 56 SER B C 1
ATOM 2213 O O . SER B 1 56 ? -7.316 20.5 4.32 1 98.88 56 SER B O 1
ATOM 2215 N N . ILE B 1 57 ? -5.215 21.109 3.625 1 98.94 57 ILE B N 1
ATOM 2216 C CA . ILE B 1 57 ? -4.543 20.062 4.383 1 98.94 57 ILE B CA 1
ATOM 2217 C C . ILE B 1 57 ? -3.42 20.672 5.223 1 98.94 57 ILE B C 1
ATOM 2219 O O . ILE B 1 57 ? -2.676 21.531 4.746 1 98.94 57 ILE B O 1
ATOM 2223 N N . LEU B 1 58 ? -3.355 20.25 6.488 1 98.94 58 LEU B N 1
ATOM 2224 C CA . LEU B 1 58 ? -2.23 20.531 7.371 1 98.94 58 LEU B CA 1
ATOM 2225 C C . LEU B 1 58 ? -1.418 19.266 7.637 1 98.94 58 LEU B C 1
ATOM 2227 O O . LEU B 1 58 ? -1.969 18.25 8.062 1 98.94 58 LEU B O 1
ATOM 2231 N N . GLU B 1 59 ? -0.172 19.359 7.312 1 98.94 59 GLU B N 1
ATOM 2232 C CA . GLU B 1 59 ? 0.716 18.25 7.637 1 98.94 59 GLU B CA 1
ATOM 2233 C C . GLU B 1 59 ? 1.688 18.625 8.75 1 98.94 59 GLU B C 1
ATOM 2235 O O . GLU B 1 59 ? 2.348 19.656 8.68 1 98.94 59 GLU B O 1
ATOM 2240 N N . VAL B 1 60 ? 1.728 17.812 9.758 1 98.81 60 VAL B N 1
ATOM 2241 C CA . VAL B 1 60 ? 2.766 17.906 10.781 1 98.81 60 VAL B CA 1
ATOM 2242 C C . VAL B 1 60 ? 3.941 17.016 10.406 1 98.81 60 VAL B C 1
ATOM 2244 O O . VAL B 1 60 ? 3.836 15.789 10.477 1 98.81 60 VAL B O 1
ATOM 2247 N N . GLY B 1 61 ? 5.059 17.625 10.07 1 98.25 61 GLY B N 1
ATOM 2248 C CA . GLY B 1 61 ? 6.184 16.875 9.539 1 98.25 61 GLY B CA 1
ATOM 2249 C C . GLY B 1 61 ? 6.16 16.766 8.023 1 98.25 61 GLY B C 1
ATOM 2250 O O . GLY B 1 61 ? 5.91 15.68 7.48 1 98.25 61 GLY B O 1
ATOM 2251 N N . LEU B 1 62 ? 6.516 17.875 7.352 1 98.5 62 LEU B N 1
ATOM 2252 C CA . LEU B 1 62 ? 6.535 17.859 5.891 1 98.5 62 LEU B CA 1
ATOM 2253 C C . LEU B 1 62 ? 7.625 16.938 5.371 1 98.5 62 LEU B C 1
ATOM 2255 O O . LEU B 1 62 ? 7.441 16.266 4.359 1 98.5 62 LEU B O 1
ATOM 2259 N N . GLY B 1 63 ? 8.773 17 6.059 1 97.94 63 GLY B N 1
ATOM 2260 C CA . GLY B 1 63 ? 9.859 16.094 5.746 1 97.94 63 GLY B CA 1
ATOM 2261 C C . GLY B 1 63 ? 10.336 16.188 4.309 1 97.94 63 GLY B C 1
ATOM 2262 O O . GLY B 1 63 ? 10.656 17.281 3.834 1 97.94 63 GLY B O 1
ATOM 2263 N N . THR B 1 64 ? 10.305 15.078 3.568 1 98.38 64 THR B N 1
ATOM 2264 C CA . THR B 1 64 ? 10.773 15.031 2.188 1 98.38 64 THR B CA 1
ATOM 2265 C C . THR B 1 64 ? 9.742 15.648 1.247 1 98.38 64 THR B C 1
ATOM 2267 O O . THR B 1 64 ? 10.055 15.945 0.09 1 98.38 64 THR B O 1
ATOM 2270 N N . GLY B 1 65 ?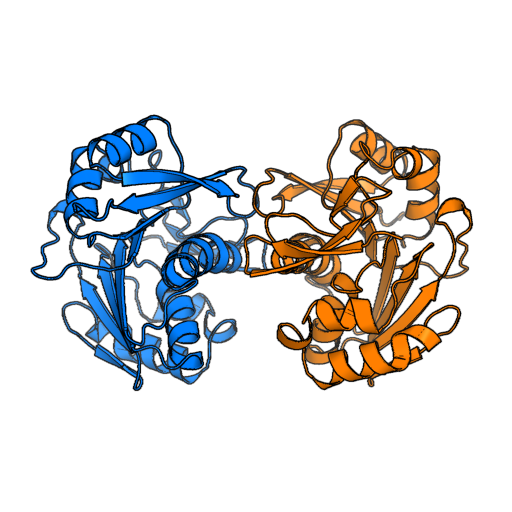 8.562 15.82 1.73 1 98.69 65 GLY B N 1
ATOM 2271 C CA . GLY B 1 65 ? 7.492 16.344 0.9 1 98.69 65 GLY B CA 1
ATOM 2272 C C . GLY B 1 65 ? 6.734 15.273 0.142 1 98.69 65 GLY B C 1
ATOM 2273 O O . GLY B 1 65 ? 5.855 15.578 -0.666 1 98.69 65 GLY B O 1
ATOM 2274 N N . LEU B 1 66 ? 6.992 14.039 0.433 1 98.75 66 LEU B N 1
ATOM 2275 C CA . LEU B 1 66 ? 6.414 12.961 -0.361 1 98.75 66 LEU B CA 1
ATOM 2276 C C . LEU B 1 66 ? 4.895 12.953 -0.238 1 98.75 66 LEU B C 1
ATOM 2278 O O . LEU B 1 66 ? 4.188 12.797 -1.238 1 98.75 66 LEU B O 1
ATOM 2282 N N . ASN B 1 67 ? 4.371 13.078 0.99 1 98.75 67 ASN B N 1
ATOM 2283 C CA . ASN B 1 67 ? 2.922 13.117 1.161 1 98.75 67 ASN B CA 1
ATOM 2284 C C . ASN B 1 67 ? 2.293 14.266 0.371 1 98.75 67 ASN B C 1
ATOM 2286 O O . ASN B 1 67 ? 1.248 14.086 -0.257 1 98.75 67 ASN B O 1
ATOM 2290 N N . PHE B 1 68 ? 2.932 15.398 0.385 1 98.88 68 PHE B N 1
ATOM 2291 C CA . PHE B 1 68 ? 2.463 16.547 -0.376 1 98.88 68 PHE B CA 1
ATOM 2292 C C . PHE B 1 68 ? 2.451 16.25 -1.869 1 98.88 68 PHE B C 1
ATOM 2294 O O . PHE B 1 68 ? 1.454 16.484 -2.551 1 98.88 68 PHE B O 1
ATOM 2301 N N . LEU B 1 69 ? 3.58 15.734 -2.332 1 98.88 69 LEU B N 1
ATOM 2302 C CA . LEU B 1 69 ? 3.74 15.477 -3.758 1 98.88 69 LEU B CA 1
ATOM 2303 C C . LEU B 1 69 ? 2.648 14.539 -4.266 1 98.88 69 LEU B C 1
ATOM 2305 O O . LEU B 1 69 ? 2.004 14.82 -5.277 1 98.88 69 LEU B O 1
ATOM 2309 N N . ILE B 1 70 ? 2.438 13.484 -3.516 1 97.88 70 ILE B N 1
ATOM 2310 C CA . ILE B 1 70 ? 1.436 12.492 -3.898 1 97.88 70 ILE B CA 1
ATOM 2311 C C . ILE B 1 70 ? 0.043 13.117 -3.836 1 97.88 70 ILE B C 1
ATOM 2313 O O . ILE B 1 70 ? -0.782 12.898 -4.727 1 97.88 70 ILE B O 1
ATOM 2317 N N . THR B 1 71 ? -0.216 13.906 -2.881 1 98.62 71 THR B N 1
ATOM 2318 C CA . THR B 1 71 ? -1.495 14.578 -2.697 1 98.62 71 THR B CA 1
ATOM 2319 C C . THR B 1 71 ? -1.726 15.609 -3.801 1 98.62 71 THR B C 1
ATOM 2321 O O . THR B 1 71 ? -2.812 15.672 -4.379 1 98.62 71 THR B O 1
ATOM 2324 N N . ALA B 1 72 ? -0.692 16.359 -4.094 1 98.81 72 ALA B N 1
ATOM 2325 C CA . ALA B 1 72 ? -0.769 17.391 -5.137 1 98.81 72 ALA B CA 1
ATOM 2326 C C . ALA B 1 72 ? -1.048 16.766 -6.5 1 98.81 72 ALA B C 1
ATOM 2328 O O . ALA B 1 72 ? -1.861 17.266 -7.27 1 98.81 72 ALA B O 1
ATOM 2329 N N . ASP B 1 73 ? -0.352 15.719 -6.73 1 97.5 73 ASP B N 1
ATOM 2330 C CA . ASP B 1 73 ? -0.528 15.047 -8.008 1 97.5 73 ASP B CA 1
ATOM 2331 C C . ASP B 1 73 ? -1.957 14.531 -8.172 1 97.5 73 ASP B C 1
ATOM 2333 O O . ASP B 1 73 ? -2.561 14.68 -9.234 1 97.5 73 ASP B O 1
ATOM 2337 N N . TYR B 1 74 ? -2.473 13.961 -7.117 1 95.44 74 TYR B N 1
ATOM 2338 C CA . TYR B 1 74 ? -3.848 13.477 -7.117 1 95.44 74 TYR B CA 1
ATOM 2339 C C . TYR B 1 74 ? -4.828 14.617 -7.363 1 95.44 74 TYR B C 1
ATOM 2341 O O . TYR B 1 74 ? -5.699 14.516 -8.234 1 95.44 74 TYR B O 1
ATOM 2349 N N . CYS B 1 75 ? -4.699 15.727 -6.648 1 97.88 75 CYS B N 1
ATOM 2350 C CA . CYS B 1 75 ? -5.605 16.859 -6.762 1 97.88 75 CYS B CA 1
ATOM 2351 C C . CYS B 1 75 ? -5.527 17.484 -8.148 1 97.88 75 CYS B C 1
ATOM 2353 O O . CYS B 1 75 ? -6.547 17.891 -8.711 1 97.88 75 CYS B O 1
ATOM 2355 N N . THR B 1 76 ? -4.336 17.516 -8.641 1 97.31 76 THR B N 1
ATOM 2356 C CA . THR B 1 76 ? -4.156 18.062 -9.984 1 97.31 76 THR B CA 1
ATOM 2357 C C . THR B 1 76 ? -4.91 17.219 -11.008 1 97.31 76 THR B C 1
ATOM 2359 O O . THR B 1 76 ? -5.641 17.75 -11.844 1 97.31 76 THR B O 1
ATOM 2362 N N . ALA B 1 77 ? -4.754 15.961 -10.906 1 91.56 77 ALA B N 1
ATOM 2363 C CA . ALA B 1 77 ? -5.402 15.047 -11.852 1 91.56 77 ALA B CA 1
ATOM 2364 C C . ALA B 1 77 ? -6.922 15.148 -11.75 1 91.56 77 ALA B C 1
ATOM 2366 O O . ALA B 1 77 ? -7.625 15 -12.75 1 91.56 77 ALA B O 1
ATOM 2367 N N . LYS B 1 78 ? -7.426 15.43 -10.578 1 93.56 78 LYS B N 1
ATOM 2368 C CA . LYS B 1 78 ? -8.867 15.477 -10.344 1 93.56 78 LYS B CA 1
ATOM 2369 C C . LYS B 1 78 ? -9.398 16.906 -10.438 1 93.56 78 LYS B C 1
ATOM 2371 O O . LYS B 1 78 ? -10.594 17.141 -10.258 1 93.56 78 LYS B O 1
ATOM 2376 N N . GLU B 1 79 ? -8.547 17.812 -10.688 1 96.25 79 GLU B N 1
ATOM 2377 C CA . GLU B 1 79 ? -8.883 19.234 -10.789 1 96.25 79 GLU B CA 1
ATOM 2378 C C . GLU B 1 79 ? -9.516 19.75 -9.5 1 96.25 79 GLU B C 1
ATOM 2380 O O . GLU B 1 79 ? -10.547 20.422 -9.539 1 96.25 79 GLU B O 1
ATOM 2385 N N . ILE B 1 80 ? -9 19.359 -8.375 1 98.06 80 ILE B N 1
ATOM 2386 C CA . ILE B 1 80 ? -9.367 19.828 -7.047 1 98.06 80 ILE B CA 1
ATOM 2387 C C . ILE B 1 80 ? -8.352 20.875 -6.57 1 98.06 80 ILE B C 1
ATOM 2389 O O . ILE B 1 80 ? -7.141 20.625 -6.621 1 98.06 80 ILE B O 1
ATOM 2393 N N . SER B 1 81 ? -8.836 22 -6.156 1 98.75 81 SER B N 1
ATOM 2394 C CA . SER B 1 81 ? -7.941 23.031 -5.613 1 98.75 81 SER B CA 1
ATOM 2395 C C . SER B 1 81 ? -7.414 22.625 -4.242 1 98.75 81 SER B C 1
ATOM 2397 O O . SER B 1 81 ? -8.195 22.391 -3.316 1 98.75 81 SER B O 1
ATOM 2399 N N . LEU B 1 82 ? -6.141 22.562 -4.117 1 98.81 82 LEU B N 1
ATOM 2400 C CA . LEU B 1 82 ? -5.488 22.125 -2.893 1 98.81 82 LEU B CA 1
ATOM 2401 C C . LEU B 1 82 ? -4.723 23.266 -2.236 1 98.81 82 LEU B C 1
ATOM 2403 O O . LEU B 1 82 ? -3.83 23.859 -2.848 1 98.81 82 LEU B O 1
ATOM 2407 N N . ASN B 1 83 ? -5.074 23.609 -1.045 1 98.81 83 ASN B N 1
ATOM 2408 C CA . ASN B 1 83 ? -4.285 24.453 -0.156 1 98.81 83 ASN B CA 1
ATOM 2409 C C . ASN B 1 83 ? -3.551 23.625 0.898 1 98.81 83 ASN B C 1
ATOM 2411 O O . ASN B 1 83 ? -4.172 23.094 1.815 1 98.81 83 ASN B O 1
ATOM 2415 N N . TYR B 1 84 ? -2.24 23.562 0.777 1 98.88 84 TYR B N 1
ATOM 2416 C CA . TYR B 1 84 ? -1.438 22.656 1.597 1 98.88 84 TYR B CA 1
ATOM 2417 C C . TYR B 1 84 ? -0.472 23.438 2.479 1 98.88 84 TYR B C 1
ATOM 2419 O O . TYR B 1 84 ? 0.287 24.281 1.988 1 98.88 84 TYR B O 1
ATOM 2427 N N . VAL B 1 85 ? -0.542 23.203 3.787 1 98.88 85 VAL B N 1
ATOM 2428 C CA . VAL B 1 85 ? 0.427 23.75 4.727 1 98.88 85 VAL B CA 1
ATOM 2429 C C . VAL B 1 85 ? 1.188 22.625 5.414 1 98.88 85 VAL B C 1
ATOM 2431 O O . VAL B 1 85 ? 0.581 21.734 6.012 1 98.88 85 VAL B O 1
ATOM 2434 N N . GLY B 1 86 ? 2.482 22.641 5.27 1 98.81 86 GLY B N 1
ATOM 2435 C CA . GLY B 1 86 ? 3.34 21.688 5.957 1 98.81 86 GLY B CA 1
ATOM 2436 C C . GLY B 1 86 ? 4.199 22.328 7.035 1 98.81 86 GLY B C 1
ATOM 2437 O O . GLY B 1 86 ? 4.934 23.281 6.766 1 98.81 86 GLY B O 1
ATOM 2438 N N . ILE B 1 87 ? 4.125 21.797 8.219 1 98.81 87 ILE B N 1
ATOM 2439 C CA . ILE B 1 87 ? 4.988 22.234 9.305 1 98.81 87 ILE B CA 1
ATOM 2440 C C . ILE B 1 87 ? 6.297 21.453 9.281 1 98.81 87 ILE B C 1
ATOM 2442 O O . ILE B 1 87 ? 6.293 20.219 9.289 1 98.81 87 ILE B O 1
ATOM 2446 N N . GLU B 1 88 ? 7.398 22.156 9.195 1 98.44 88 GLU B N 1
ATOM 2447 C CA . GLU B 1 88 ? 8.719 21.531 9.203 1 98.44 88 GLU B CA 1
ATOM 2448 C C . GLU B 1 88 ? 9.742 22.422 9.914 1 98.44 88 GLU B C 1
ATOM 2450 O O . GLU B 1 88 ? 10.133 23.469 9.391 1 98.44 88 GLU B O 1
ATOM 2455 N N . ALA B 1 89 ? 10.18 21.953 11.062 1 97 89 ALA B N 1
ATOM 2456 C CA . ALA B 1 89 ? 11.117 22.734 11.875 1 97 89 ALA B CA 1
ATOM 2457 C C . ALA B 1 89 ? 12.516 22.719 11.258 1 97 89 ALA B C 1
ATOM 2459 O O . ALA B 1 89 ? 13.266 23.688 11.391 1 97 89 ALA B O 1
ATOM 2460 N N . TYR B 1 90 ? 12.875 21.656 10.578 1 96.69 90 TYR B N 1
ATOM 2461 C CA . TYR B 1 90 ? 14.219 21.469 10.039 1 96.69 90 TYR B CA 1
ATOM 2462 C C . TYR B 1 90 ? 14.164 21.078 8.57 1 96.69 90 TYR B C 1
ATOM 2464 O O . TYR B 1 90 ? 14.438 19.922 8.219 1 96.69 90 TYR B O 1
ATOM 2472 N N . PRO B 1 91 ? 13.906 22.047 7.719 1 97.75 91 PRO B N 1
ATOM 2473 C CA . PRO B 1 91 ? 13.742 21.766 6.289 1 97.75 91 PRO B CA 1
ATOM 2474 C C . PRO B 1 91 ? 14.984 21.125 5.668 1 97.75 91 PRO B C 1
ATOM 2476 O O . PRO B 1 91 ? 16.109 21.453 6.066 1 97.75 91 PRO B O 1
ATOM 2479 N N . LEU B 1 92 ? 14.742 20.281 4.719 1 97.94 92 LEU B N 1
ATOM 2480 C CA . LEU B 1 92 ? 15.812 19.656 3.941 1 97.94 92 LEU B CA 1
ATOM 2481 C C . LEU B 1 92 ? 16.281 20.594 2.83 1 97.94 92 LEU B C 1
ATOM 2483 O O . LEU B 1 92 ? 15.602 21.562 2.502 1 97.94 92 LEU B O 1
ATOM 2487 N N . THR B 1 93 ? 17.5 20.281 2.34 1 96.94 93 THR B N 1
ATOM 2488 C CA . THR B 1 93 ? 17.953 21 1.145 1 96.94 93 THR B CA 1
ATOM 2489 C C . THR B 1 93 ? 17.281 20.422 -0.104 1 96.94 93 THR B C 1
ATOM 2491 O O . THR B 1 93 ? 16.875 19.266 -0.115 1 96.94 93 THR B O 1
ATOM 2494 N N . GLU B 1 94 ? 17.188 21.266 -1.114 1 97.44 94 GLU B N 1
ATOM 2495 C CA . GLU B 1 94 ? 16.656 20.812 -2.393 1 97.44 94 GLU B CA 1
ATOM 2496 C C . GLU B 1 94 ? 17.469 19.641 -2.939 1 97.44 94 GLU B C 1
ATOM 2498 O O . GLU B 1 94 ? 16.906 18.734 -3.559 1 97.44 94 GLU B O 1
ATOM 2503 N N . GLU B 1 95 ? 18.734 19.672 -2.721 1 97.06 95 GLU B N 1
ATOM 2504 C CA . GLU B 1 95 ? 19.609 18.609 -3.18 1 97.06 95 GLU B CA 1
ATOM 2505 C C . GLU B 1 95 ? 19.25 17.281 -2.508 1 97.06 95 GLU B C 1
ATOM 2507 O O . GLU B 1 95 ? 19.219 16.234 -3.164 1 97.06 95 GLU B O 1
ATOM 2512 N N . MET B 1 96 ? 19.016 17.344 -1.234 1 97.5 96 MET B N 1
ATOM 2513 C CA . MET B 1 96 ? 18.641 16.141 -0.495 1 97.5 96 MET B CA 1
ATOM 2514 C C . MET B 1 96 ? 17.297 15.594 -0.976 1 97.5 96 MET B C 1
ATOM 2516 O O . MET B 1 96 ? 17.141 14.391 -1.161 1 97.5 96 MET B O 1
ATOM 2520 N N . ILE B 1 97 ? 16.406 16.469 -1.179 1 98.38 97 ILE B N 1
ATOM 2521 C CA . ILE B 1 97 ? 15.086 16.078 -1.659 1 98.38 97 ILE B CA 1
ATOM 2522 C C . ILE B 1 97 ? 15.203 15.453 -3.045 1 98.38 97 ILE B C 1
ATOM 2524 O O . ILE B 1 97 ? 14.594 14.414 -3.318 1 98.38 97 ILE B O 1
ATOM 2528 N N . ALA B 1 98 ? 16.016 16.047 -3.859 1 98.25 98 ALA B N 1
ATOM 2529 C CA . ALA B 1 98 ? 16.203 15.555 -5.223 1 98.25 98 ALA B CA 1
ATOM 2530 C C . ALA B 1 98 ? 16.734 14.125 -5.227 1 98.25 98 ALA B C 1
ATOM 2532 O O . ALA B 1 98 ? 16.391 13.328 -6.102 1 98.25 98 ALA B O 1
ATOM 2533 N N . GLN B 1 99 ? 17.484 13.789 -4.254 1 97.88 99 GLN B N 1
ATOM 2534 C CA . GLN B 1 99 ? 18.125 12.477 -4.184 1 97.88 99 GLN B CA 1
ATOM 2535 C C . GLN B 1 99 ? 17.094 11.391 -3.881 1 97.88 99 GLN B C 1
ATOM 2537 O O . GLN B 1 99 ? 17.375 10.203 -4.043 1 97.88 99 GLN B O 1
ATOM 2542 N N . THR B 1 100 ? 15.914 11.742 -3.451 1 98 100 THR B N 1
ATOM 2543 C CA . THR B 1 100 ? 14.891 10.758 -3.137 1 98 100 THR B CA 1
ATOM 2544 C C . THR B 1 100 ? 14.305 10.148 -4.414 1 98 100 THR B C 1
ATOM 2546 O O . THR B 1 100 ? 13.734 9.062 -4.387 1 98 100 THR B O 1
ATOM 2549 N N . GLY B 1 101 ? 14.406 10.898 -5.477 1 97.38 101 GLY B N 1
ATOM 2550 C CA . GLY B 1 101 ? 13.922 10.391 -6.754 1 97.38 101 GLY B CA 1
ATOM 2551 C C . GLY B 1 101 ? 12.414 10.32 -6.828 1 97.38 101 GLY B C 1
ATOM 2552 O O . GLY B 1 101 ? 11.859 9.438 -7.484 1 97.38 101 GLY B O 1
ATOM 2553 N N . TYR B 1 102 ? 11.68 11.266 -6.195 1 97.56 102 TYR B N 1
ATOM 2554 C CA . TYR B 1 102 ? 10.227 11.172 -6.105 1 97.56 102 TYR B CA 1
ATOM 2555 C C . TYR B 1 102 ? 9.57 11.578 -7.418 1 97.56 102 TYR B C 1
ATOM 2557 O O . TYR B 1 102 ? 8.367 11.391 -7.602 1 97.56 102 TYR B O 1
ATOM 2565 N N . GLU B 1 103 ? 10.367 12.031 -8.383 1 96.25 103 GLU B N 1
ATOM 2566 C CA . GLU B 1 103 ? 9.852 12.312 -9.719 1 96.25 103 GLU B CA 1
ATOM 2567 C C . GLU B 1 103 ? 9.289 11.055 -10.367 1 96.25 103 GLU B C 1
ATOM 2569 O O . GLU B 1 103 ? 8.469 11.133 -11.289 1 96.25 103 GLU B O 1
ATOM 2574 N N . GLU B 1 104 ? 9.703 9.945 -9.859 1 90.12 104 GLU B N 1
ATOM 2575 C CA . GLU B 1 104 ? 9.25 8.664 -10.398 1 90.12 104 GLU B CA 1
ATOM 2576 C C . GLU B 1 104 ? 7.789 8.406 -10.055 1 90.12 104 GLU B C 1
ATOM 2578 O O . GLU B 1 104 ? 7.125 7.598 -10.711 1 90.12 104 GLU B O 1
ATOM 2583 N N . TYR B 1 105 ? 7.254 9.156 -9.102 1 90.69 105 TYR B N 1
ATOM 2584 C CA . TYR B 1 105 ? 5.969 8.758 -8.539 1 90.69 105 TYR B CA 1
ATOM 2585 C C . TYR B 1 105 ? 4.906 9.812 -8.805 1 90.69 105 TYR B C 1
ATOM 2587 O O . TYR B 1 105 ? 3.727 9.609 -8.5 1 90.69 105 TYR B O 1
ATOM 2595 N N . VAL B 1 106 ? 5.277 10.969 -9.312 1 94.56 106 VAL B N 1
ATOM 2596 C CA . VAL B 1 106 ? 4.336 12.047 -9.602 1 94.56 106 VAL B CA 1
ATOM 2597 C C . VAL B 1 106 ? 4.629 12.633 -10.984 1 94.56 106 VAL B C 1
ATOM 2599 O O . VAL B 1 106 ? 5.648 12.312 -11.594 1 94.56 106 VAL B O 1
ATOM 2602 N N . SER B 1 107 ? 3.662 13.422 -11.445 1 93.69 107 SER B N 1
ATOM 2603 C CA . SER B 1 107 ? 3.854 14.031 -12.758 1 93.69 107 SER B CA 1
ATOM 2604 C C . SER B 1 107 ? 5.059 14.961 -12.758 1 93.69 107 SER B C 1
ATOM 2606 O O . SER B 1 107 ? 5.387 15.562 -11.734 1 93.69 107 SER B O 1
ATOM 2608 N N . ALA B 1 108 ? 5.684 15.078 -13.891 1 94.94 108 ALA B N 1
ATOM 2609 C CA . ALA B 1 108 ? 6.887 15.898 -14.039 1 94.94 108 ALA B CA 1
ATOM 2610 C C . ALA B 1 108 ? 6.617 17.344 -13.641 1 94.94 108 ALA B C 1
ATOM 2612 O O . ALA B 1 108 ? 7.391 17.938 -12.891 1 94.94 108 ALA B O 1
ATOM 2613 N N . PRO B 1 109 ? 5.492 17.922 -14.031 1 97.31 109 PRO B N 1
ATOM 2614 C CA . PRO B 1 109 ? 5.266 19.328 -13.672 1 97.31 109 PRO B CA 1
ATOM 2615 C C . PRO B 1 109 ? 5.137 19.531 -12.164 1 97.31 109 PRO B C 1
ATOM 2617 O O . PRO B 1 109 ? 5.645 20.516 -11.625 1 97.31 109 PRO B O 1
ATOM 2620 N N . VAL B 1 110 ? 4.543 18.609 -11.484 1 98.25 110 VAL B N 1
ATOM 2621 C CA . VAL B 1 110 ? 4.379 18.734 -10.039 1 98.25 110 VAL B CA 1
ATOM 2622 C C . VAL B 1 110 ? 5.738 18.625 -9.352 1 98.25 110 VAL B C 1
ATOM 2624 O O . VAL B 1 110 ? 6.07 19.453 -8.508 1 98.25 110 VAL B O 1
ATOM 2627 N N . TRP B 1 111 ? 6.52 17.656 -9.781 1 98.38 111 TRP B N 1
ATOM 2628 C CA . TRP B 1 111 ? 7.836 17.438 -9.195 1 98.38 111 TRP B CA 1
ATOM 2629 C C . TRP B 1 111 ? 8.75 18.625 -9.445 1 98.38 111 TRP B C 1
ATOM 2631 O O . TRP B 1 111 ? 9.375 19.141 -8.523 1 98.38 111 TRP B O 1
ATOM 2641 N N . GLU B 1 112 ? 8.82 19.062 -10.648 1 98.5 112 GLU B N 1
ATOM 2642 C CA . GLU B 1 112 ? 9.734 20.125 -11.047 1 98.5 112 GLU B CA 1
ATOM 2643 C C . GLU B 1 112 ? 9.391 21.438 -10.352 1 98.5 112 GLU B C 1
ATOM 2645 O O . GLU B 1 112 ? 10.281 22.141 -9.883 1 98.5 112 GLU B O 1
ATOM 2650 N N . SER B 1 113 ? 8.133 21.75 -10.328 1 98.75 113 SER B N 1
ATOM 2651 C CA . SER B 1 113 ? 7.703 22.969 -9.656 1 98.75 113 SER B CA 1
ATOM 2652 C C . SER B 1 113 ? 8.016 22.922 -8.164 1 98.75 113 SER B C 1
ATOM 2654 O O . SER B 1 113 ? 8.516 23.891 -7.598 1 98.75 113 SER B O 1
ATOM 2656 N N . PHE B 1 114 ? 7.754 21.781 -7.551 1 98.75 114 PHE B N 1
ATOM 2657 C CA . PHE B 1 114 ? 8.023 21.625 -6.125 1 98.75 114 PHE B CA 1
ATOM 2658 C C . PHE B 1 114 ? 9.5 21.812 -5.828 1 98.75 114 PHE B C 1
ATOM 2660 O O . PHE B 1 114 ? 9.867 22.594 -4.953 1 98.75 114 PHE B O 1
ATOM 2667 N N . LEU B 1 115 ? 10.297 21.062 -6.566 1 98.56 115 LEU B N 1
ATOM 2668 C CA . LEU B 1 115 ? 11.727 21.109 -6.301 1 98.56 115 LEU B CA 1
ATOM 2669 C C . LEU B 1 115 ? 12.281 22.5 -6.52 1 98.56 115 LEU B C 1
ATOM 2671 O O . LEU B 1 115 ? 13.102 22.984 -5.734 1 98.56 115 LEU B O 1
ATOM 2675 N N . LYS B 1 116 ? 11.797 23.156 -7.527 1 98.06 116 LYS B N 1
ATOM 2676 C CA . LYS B 1 116 ? 12.273 24.484 -7.887 1 98.06 116 LYS B CA 1
ATOM 2677 C C . LYS B 1 116 ? 11.859 25.516 -6.84 1 98.06 116 LYS B C 1
ATOM 2679 O O . LYS B 1 116 ? 12.602 26.453 -6.555 1 98.06 116 LYS B O 1
ATOM 2684 N N . GLN B 1 117 ? 10.711 25.328 -6.262 1 98.31 117 GLN B N 1
ATOM 2685 C CA . GLN B 1 117 ? 10.141 26.391 -5.438 1 98.31 117 GLN B CA 1
ATOM 2686 C C . GLN B 1 117 ? 10.172 26.016 -3.959 1 98.31 117 GLN B C 1
ATOM 2688 O O . GLN B 1 117 ? 9.664 26.766 -3.113 1 98.31 117 GLN B O 1
ATOM 2693 N N . TYR B 1 118 ? 10.727 24.906 -3.607 1 98.5 118 TYR B N 1
ATOM 2694 C CA . TYR B 1 118 ? 10.68 24.406 -2.24 1 98.5 118 TYR B CA 1
ATOM 2695 C C . TYR B 1 118 ? 11.18 25.453 -1.255 1 98.5 118 TYR B C 1
ATOM 2697 O O . TYR B 1 118 ? 10.523 25.734 -0.25 1 98.5 118 TYR B O 1
ATOM 2705 N N . ARG B 1 119 ? 12.297 26.031 -1.513 1 97.44 119 ARG B N 1
ATOM 2706 C CA . ARG B 1 119 ? 12.883 27.031 -0.612 1 97.44 119 ARG B CA 1
ATOM 2707 C C . ARG B 1 119 ? 11.961 28.234 -0.446 1 97.44 119 ARG B C 1
ATOM 2709 O O . ARG B 1 119 ? 11.836 28.781 0.651 1 97.44 119 ARG B O 1
ATOM 2716 N N . ALA B 1 120 ? 11.359 28.609 -1.514 1 97.94 120 ALA B N 1
ATOM 2717 C CA . ALA B 1 120 ? 10.453 29.75 -1.467 1 97.94 120 ALA B CA 1
ATOM 2718 C C . ALA B 1 120 ? 9.211 29.438 -0.643 1 97.94 120 ALA B C 1
ATOM 2720 O O . ALA B 1 120 ? 8.555 30.344 -0.13 1 97.94 120 ALA B O 1
ATOM 2721 N N . SER B 1 121 ? 8.875 28.172 -0.505 1 98.25 121 SER B N 1
ATOM 2722 C CA . SER B 1 121 ? 7.688 27.797 0.247 1 98.25 121 SER B CA 1
ATOM 2723 C C . SER B 1 121 ? 7.898 27.969 1.746 1 98.25 121 SER B C 1
ATOM 2725 O O . SER B 1 121 ? 6.938 27.938 2.521 1 98.25 121 SER B O 1
ATOM 2727 N N . LEU B 1 122 ? 9.203 28.109 2.152 1 97.69 122 LEU B N 1
ATOM 2728 C CA . LEU B 1 122 ? 9.508 28.312 3.562 1 97.69 122 LEU B CA 1
ATOM 2729 C C . LEU B 1 122 ? 9.047 29.703 4.02 1 97.69 122 LEU B C 1
ATOM 2731 O O . LEU B 1 122 ? 9.773 30.688 3.877 1 97.69 122 LEU B O 1
ATOM 2735 N N . GLY B 1 123 ? 7.906 29.766 4.531 1 94.19 123 GLY B N 1
ATOM 2736 C CA . GLY B 1 123 ? 7.371 31 5.07 1 94.19 123 GLY B CA 1
ATOM 2737 C C . GLY B 1 123 ? 6.504 31.766 4.086 1 94.19 123 GLY B C 1
ATOM 2738 O O . GLY B 1 123 ? 5.938 32.812 4.422 1 94.19 123 GLY B O 1
ATOM 2739 N N . HIS B 1 124 ? 6.352 31.219 2.891 1 95.5 124 HIS B N 1
ATOM 2740 C CA . HIS B 1 124 ? 5.539 31.891 1.88 1 95.5 124 HIS B CA 1
ATOM 2741 C C . HIS B 1 124 ? 4.664 30.891 1.129 1 95.5 124 HIS B C 1
ATOM 2743 O O . HIS B 1 124 ? 5.043 29.734 0.955 1 95.5 124 HIS B O 1
ATOM 2749 N N . ASP B 1 125 ? 3.594 31.438 0.673 1 96.81 125 ASP B N 1
ATOM 2750 C CA . ASP B 1 125 ? 2.73 30.641 -0.198 1 96.81 125 ASP B CA 1
ATOM 2751 C C . ASP B 1 125 ? 3.289 30.594 -1.618 1 96.81 125 ASP B C 1
ATOM 2753 O O . ASP B 1 125 ? 3.621 31.625 -2.203 1 96.81 125 ASP B O 1
ATOM 2757 N N . ILE B 1 126 ? 3.426 29.406 -2.086 1 98.25 126 ILE B N 1
ATOM 2758 C CA . ILE B 1 126 ? 3.869 29.281 -3.471 1 98.25 126 ILE B CA 1
ATOM 2759 C C . ILE B 1 126 ? 2.818 28.531 -4.277 1 98.25 126 ILE B C 1
ATOM 2761 O O . ILE B 1 126 ? 2.078 27.703 -3.732 1 98.25 126 ILE B O 1
ATOM 2765 N N . VAL B 1 127 ? 2.789 28.828 -5.574 1 98.56 127 VAL B N 1
ATOM 2766 C CA . VAL B 1 127 ? 1.895 28.156 -6.508 1 98.56 127 VAL B CA 1
ATOM 2767 C C . VAL B 1 127 ? 2.65 27.047 -7.238 1 98.56 127 VAL B C 1
ATOM 2769 O O . VAL B 1 127 ? 3.598 27.312 -7.98 1 98.56 127 VAL B O 1
ATOM 2772 N N . ILE B 1 128 ? 2.268 25.844 -6.988 1 98.56 128 ILE B N 1
ATOM 2773 C CA . ILE B 1 128 ? 2.879 24.688 -7.648 1 98.56 128 ILE B CA 1
ATOM 2774 C C . ILE B 1 128 ? 2.326 24.547 -9.062 1 98.56 128 ILE B C 1
ATOM 2776 O O . ILE B 1 128 ? 3.072 24.266 -10.008 1 98.56 128 ILE B O 1
ATOM 2780 N N . ASN B 1 129 ? 1.042 24.672 -9.188 1 98.19 129 ASN B N 1
ATOM 2781 C CA . ASN B 1 129 ? 0.298 24.703 -10.445 1 98.19 129 ASN B CA 1
ATOM 2782 C C . ASN B 1 129 ? -1.084 25.312 -10.266 1 98.19 129 ASN B C 1
ATOM 2784 O O . ASN B 1 129 ? -1.359 25.938 -9.234 1 98.19 129 ASN B O 1
ATOM 2788 N N . GLN B 1 130 ? -1.954 25.188 -11.305 1 97.69 130 GLN B N 1
ATOM 2789 C CA . GLN B 1 130 ? -3.26 25.844 -11.312 1 97.69 130 GLN B CA 1
ATOM 2790 C C . GLN B 1 130 ? -4.125 25.344 -10.156 1 97.69 130 GLN B C 1
ATOM 2792 O O . GLN B 1 130 ? -5.027 26.062 -9.711 1 97.69 130 GLN B O 1
ATOM 2797 N N . TYR B 1 131 ? -3.779 24.234 -9.5 1 98.25 131 TYR B N 1
ATOM 2798 C CA . TYR B 1 131 ? -4.68 23.625 -8.523 1 98.25 131 TYR B CA 1
ATOM 2799 C C . TYR B 1 131 ? -4.027 23.562 -7.148 1 98.25 131 TYR B C 1
ATOM 2801 O O . TYR B 1 131 ? -4.707 23.328 -6.148 1 98.25 131 TYR B O 1
ATOM 2809 N N . THR B 1 132 ? -2.748 23.812 -7.078 1 98.69 132 THR B N 1
ATOM 2810 C CA . THR B 1 132 ? -2.076 23.469 -5.832 1 98.69 132 THR B CA 1
ATOM 2811 C C . THR B 1 132 ? -1.247 24.641 -5.32 1 98.69 132 THR B C 1
ATOM 2813 O O . THR B 1 132 ? -0.42 25.188 -6.055 1 98.69 132 THR B O 1
ATOM 2816 N N . GLN B 1 133 ? -1.487 24.984 -4.086 1 98.69 133 GLN B N 1
ATOM 2817 C CA . GLN B 1 133 ? -0.642 25.922 -3.35 1 98.69 133 GLN B CA 1
ATOM 2818 C C . GLN B 1 133 ? 0.02 25.234 -2.154 1 98.69 133 GLN B C 1
ATOM 2820 O O . GLN B 1 133 ? -0.593 24.391 -1.498 1 98.69 133 GLN B O 1
ATOM 2825 N N . LEU B 1 134 ? 1.249 25.625 -1.891 1 98.81 134 LEU B N 1
ATOM 2826 C CA . LEU B 1 134 ? 2.014 25.062 -0.783 1 98.81 134 LEU B CA 1
ATOM 2827 C C . LEU B 1 134 ? 2.617 26.172 0.078 1 98.81 134 LEU B C 1
ATOM 2829 O O . LEU B 1 134 ? 3.168 27.141 -0.447 1 98.81 134 LEU B O 1
ATOM 2833 N N . THR B 1 135 ? 2.461 26.062 1.362 1 98.62 135 THR B N 1
ATOM 2834 C CA . THR B 1 135 ? 3.23 26.828 2.34 1 98.62 135 THR B CA 1
ATOM 2835 C C . THR B 1 135 ? 3.955 25.891 3.305 1 98.62 135 THR B C 1
ATOM 2837 O O . THR B 1 135 ? 3.342 24.984 3.881 1 98.62 135 THR B O 1
ATOM 2840 N N . THR B 1 136 ? 5.207 26.094 3.408 1 98.62 136 THR B N 1
ATOM 2841 C CA . THR B 1 136 ? 5.973 25.406 4.438 1 98.62 136 THR B CA 1
ATOM 2842 C C . THR B 1 136 ? 6.184 26.312 5.652 1 98.62 136 THR B C 1
ATOM 2844 O O . THR B 1 136 ? 6.926 27.297 5.582 1 98.62 136 THR B O 1
ATOM 2847 N N . ASP B 1 137 ? 5.523 25.953 6.695 1 98.44 137 ASP B N 1
ATOM 2848 C CA . ASP B 1 137 ? 5.711 26.688 7.945 1 98.44 137 ASP B CA 1
ATOM 2849 C C . ASP B 1 137 ? 6.957 26.203 8.688 1 98.44 137 ASP B C 1
ATOM 2851 O O . ASP B 1 137 ? 6.941 25.141 9.297 1 98.44 137 ASP B O 1
ATOM 2855 N N . ASN B 1 138 ? 7.977 26.984 8.625 1 97.81 138 ASN B N 1
ATOM 2856 C CA . ASN B 1 138 ? 9.273 26.609 9.188 1 97.81 138 ASN B CA 1
ATOM 2857 C C . ASN B 1 138 ? 9.352 26.938 10.672 1 97.81 138 ASN B C 1
ATOM 2859 O O . ASN B 1 138 ? 10.109 27.828 11.078 1 97.81 138 ASN B O 1
ATOM 2863 N N . ARG B 1 139 ? 8.602 26.266 11.492 1 97 139 ARG B N 1
ATOM 2864 C CA . ARG B 1 139 ? 8.562 26.359 12.945 1 97 139 ARG B CA 1
ATOM 2865 C C . ARG B 1 139 ? 8.297 25 13.578 1 97 139 ARG B C 1
ATOM 2867 O O . ARG B 1 139 ? 7.895 24.062 12.891 1 97 139 ARG B O 1
ATOM 2874 N N . GLN B 1 140 ? 8.562 24.938 14.789 1 97.81 140 GLN B N 1
ATOM 2875 C CA . GLN B 1 140 ? 8.109 23.781 15.555 1 97.81 140 GLN B CA 1
ATOM 2876 C C . GLN B 1 140 ? 6.59 23.797 15.719 1 97.81 140 GLN B C 1
ATOM 2878 O O . GLN B 1 140 ? 5.973 24.859 15.773 1 97.81 140 GLN B O 1
ATOM 2883 N N . LEU B 1 141 ? 6.031 22.578 15.844 1 98.44 141 LEU B N 1
ATOM 2884 C CA . LEU B 1 141 ? 4.586 22.438 15.945 1 98.44 141 LEU B CA 1
ATOM 2885 C C . LEU B 1 141 ? 4.027 23.312 17.062 1 98.44 141 LEU B C 1
ATOM 2887 O O . LEU B 1 141 ? 3.004 23.969 16.891 1 98.44 141 LEU B O 1
ATOM 2891 N N . LYS B 1 142 ? 4.734 23.297 18.188 1 97 142 LYS B N 1
ATOM 2892 C CA . LYS B 1 142 ? 4.234 24 19.359 1 97 142 LYS B CA 1
ATOM 2893 C C . LYS B 1 142 ? 4.09 25.5 19.094 1 97 142 LYS B C 1
ATOM 2895 O O . LYS B 1 142 ? 3.307 26.188 19.75 1 97 142 LYS B O 1
ATOM 2900 N N . ASN B 1 143 ? 4.824 26 18.109 1 97.81 143 ASN B N 1
ATOM 2901 C CA . ASN B 1 143 ? 4.832 27.422 17.797 1 97.81 143 ASN B CA 1
ATOM 2902 C C . ASN B 1 143 ? 3.979 27.734 16.562 1 97.81 143 ASN B C 1
ATOM 2904 O O . ASN B 1 143 ? 3.885 28.891 16.141 1 97.81 143 ASN B O 1
ATOM 2908 N N . PHE B 1 144 ? 3.404 26.734 15.992 1 98.12 144 PHE B N 1
ATOM 2909 C CA . PHE B 1 144 ? 2.549 26.938 14.828 1 98.12 144 PHE B CA 1
ATOM 2910 C C . PHE B 1 144 ? 1.235 27.594 15.234 1 98.12 144 PHE B C 1
ATOM 2912 O O . PHE B 1 144 ? 0.653 27.25 16.266 1 98.12 144 PHE B O 1
ATOM 2919 N N . ASP B 1 145 ? 0.848 28.578 14.453 1 96.81 145 ASP B N 1
ATOM 2920 C CA . ASP B 1 145 ? -0.45 29.234 14.617 1 96.81 145 ASP B CA 1
ATOM 2921 C C . ASP B 1 145 ? -1.05 29.594 13.258 1 96.81 145 ASP B C 1
ATOM 2923 O O . ASP B 1 145 ? -0.321 29.797 12.289 1 96.81 145 ASP B O 1
ATOM 2927 N N . SER B 1 146 ? -2.299 29.531 13.25 1 96.56 146 SER B N 1
ATOM 2928 C CA . SER B 1 146 ? -2.996 29.828 12.008 1 96.56 146 SER B CA 1
ATOM 2929 C C . SER B 1 146 ? -4.43 30.281 12.273 1 96.56 146 SER B C 1
ATOM 2931 O O . SER B 1 146 ? -5.082 29.781 13.188 1 96.56 146 SER B O 1
ATOM 2933 N N . ASP B 1 147 ? -4.887 31.234 11.422 1 94.56 147 ASP B N 1
ATOM 2934 C CA . ASP B 1 147 ? -6.293 31.625 11.461 1 94.56 147 ASP B CA 1
ATOM 2935 C C . ASP B 1 147 ? -7.145 30.688 10.594 1 94.56 147 ASP B C 1
ATOM 2937 O O . ASP B 1 147 ? -8.375 30.734 10.648 1 94.56 147 ASP B O 1
ATOM 2941 N N . LYS B 1 148 ? -6.461 29.875 9.906 1 95.38 148 LYS B N 1
ATOM 2942 C CA . LYS B 1 148 ? -7.152 28.938 9.016 1 95.38 148 LYS B CA 1
ATOM 2943 C C . LYS B 1 148 ? -7.379 27.594 9.695 1 95.38 148 LYS B C 1
ATOM 2945 O O . LYS B 1 148 ? -6.605 27.203 10.57 1 95.38 148 LYS B O 1
ATOM 2950 N N . LEU B 1 149 ? -8.477 26.984 9.273 1 98.31 149 LEU B N 1
ATOM 2951 C CA . LEU B 1 149 ? -8.75 25.594 9.625 1 98.31 149 LEU B CA 1
ATOM 2952 C C . LEU B 1 149 ? -8.586 24.688 8.414 1 98.31 149 LEU B C 1
ATOM 2954 O O . LEU B 1 149 ? -8.586 25.156 7.273 1 98.31 149 LEU B O 1
ATOM 2958 N N . PHE B 1 150 ? -8.484 23.422 8.68 1 98.88 150 PHE B N 1
ATOM 2959 C CA . PHE B 1 150 ? -8.141 22.5 7.605 1 98.88 150 PHE B CA 1
ATOM 2960 C C . PHE B 1 150 ? -9.148 21.344 7.543 1 98.88 150 PHE B C 1
ATOM 2962 O O . PHE B 1 150 ? -9.711 20.953 8.562 1 98.88 150 PHE B O 1
ATOM 2969 N N . ASP B 1 151 ? -9.281 20.859 6.34 1 98.88 151 ASP B N 1
ATOM 2970 C CA . ASP B 1 151 ? -10.195 19.734 6.109 1 98.88 151 ASP B CA 1
ATOM 2971 C C . ASP B 1 151 ? -9.57 18.422 6.555 1 98.88 151 ASP B C 1
ATOM 2973 O O . ASP B 1 151 ? -10.266 17.531 7.051 1 98.88 151 ASP B O 1
ATOM 2977 N N . VAL B 1 152 ? -8.289 18.312 6.363 1 98.94 152 VAL B N 1
ATOM 2978 C CA . VAL B 1 152 ? -7.562 17.094 6.691 1 98.94 152 VAL B CA 1
ATOM 2979 C C . VAL B 1 152 ? -6.254 17.438 7.398 1 98.94 152 VAL B C 1
ATOM 2981 O O . VAL B 1 152 ? -5.574 18.391 7.02 1 98.94 152 VAL B O 1
ATOM 2984 N N . ILE B 1 153 ? -5.922 16.641 8.414 1 98.94 153 ILE B N 1
ATOM 2985 C CA . ILE B 1 153 ? -4.625 16.75 9.062 1 98.94 153 ILE B CA 1
ATOM 2986 C C . ILE B 1 153 ? -3.842 15.453 8.875 1 98.94 153 ILE B C 1
ATOM 2988 O O . ILE B 1 153 ? -4.309 14.375 9.258 1 98.94 153 ILE B O 1
ATOM 2992 N N . TYR B 1 154 ? -2.711 15.586 8.172 1 98.94 154 TYR B N 1
ATOM 2993 C CA . TYR B 1 154 ? -1.694 14.539 8.133 1 98.94 154 TYR B CA 1
ATOM 2994 C C . TYR B 1 154 ? -0.729 14.672 9.305 1 98.94 154 TYR B C 1
ATOM 2996 O O . TYR B 1 154 ? 0.126 15.555 9.312 1 98.94 154 TYR B O 1
ATOM 3004 N N . PHE B 1 155 ? -0.859 13.789 10.305 1 98.88 155 PHE B N 1
ATOM 3005 C CA . PHE B 1 155 ? 0.067 13.844 11.43 1 98.88 155 PHE B CA 1
ATOM 3006 C C . PHE B 1 155 ? 1.216 12.859 11.227 1 98.88 155 PHE B C 1
ATOM 3008 O O . PHE B 1 155 ? 1.083 11.672 11.523 1 98.88 155 PHE B O 1
ATOM 3015 N N . ASP B 1 156 ? 2.318 13.367 10.797 1 98.44 156 ASP B N 1
ATOM 3016 C CA . ASP B 1 156 ? 3.432 12.523 10.375 1 98.44 156 ASP B CA 1
ATOM 3017 C C . ASP B 1 156 ? 4.719 12.906 11.102 1 98.44 156 ASP B C 1
ATOM 3019 O O . ASP B 1 156 ? 5.777 13.023 10.477 1 98.44 156 ASP B O 1
ATOM 3023 N N . ALA B 1 157 ? 4.594 13.094 12.383 1 97.62 157 ALA B N 1
ATOM 3024 C CA . ALA B 1 157 ? 5.766 13.32 13.227 1 97.62 157 ALA B CA 1
ATOM 3025 C C . ALA B 1 157 ? 6.559 12.031 13.422 1 97.62 157 ALA B C 1
ATOM 3027 O O . ALA B 1 157 ? 6.047 10.938 13.188 1 97.62 157 ALA B O 1
ATOM 3028 N N . PHE B 1 158 ? 7.828 12.195 13.805 1 96.88 158 PHE B N 1
ATOM 3029 C CA . PHE B 1 158 ? 8.609 11.023 14.195 1 96.88 158 PHE B CA 1
ATOM 3030 C C . PHE B 1 158 ? 7.906 10.258 15.312 1 96.88 158 PHE B C 1
ATOM 3032 O O . PHE B 1 158 ? 7.156 10.844 16.094 1 96.88 158 PHE B O 1
ATOM 3039 N N . ALA B 1 159 ? 8.188 8.992 15.422 1 95.5 159 ALA B N 1
ATOM 3040 C CA . ALA B 1 159 ? 7.52 8.094 16.359 1 95.5 159 ALA B CA 1
ATOM 3041 C C . ALA B 1 159 ? 7.727 8.562 17.797 1 95.5 159 ALA B C 1
ATOM 3043 O O . ALA B 1 159 ? 8.727 9.211 18.109 1 95.5 159 ALA B O 1
ATOM 3044 N N . SER B 1 160 ? 6.828 8.172 18.641 1 95.25 160 SER B N 1
ATOM 3045 C CA . SER B 1 160 ? 6.832 8.578 20.047 1 95.25 160 SER B CA 1
ATOM 3046 C C . SER B 1 160 ? 8.086 8.086 20.75 1 95.25 160 SER B C 1
ATOM 3048 O O . SER B 1 160 ? 8.57 8.734 21.688 1 95.25 160 SER B O 1
ATOM 3050 N N . ALA B 1 161 ? 8.633 6.973 20.312 1 94.44 161 ALA B N 1
ATOM 3051 C CA . ALA B 1 161 ? 9.859 6.441 20.906 1 94.44 161 ALA B CA 1
ATOM 3052 C C . ALA B 1 161 ? 11.031 7.387 20.672 1 94.44 161 ALA B C 1
ATOM 3054 O O . ALA B 1 161 ? 11.93 7.496 21.516 1 94.44 161 ALA B O 1
ATOM 3055 N N . ASN B 1 162 ? 10.992 8.133 19.562 1 95.38 162 ASN B N 1
ATOM 3056 C CA . ASN B 1 162 ? 12.117 8.977 19.172 1 95.38 162 ASN B CA 1
ATOM 3057 C C . ASN B 1 162 ? 11.82 10.453 19.422 1 95.38 162 ASN B C 1
ATOM 3059 O O . ASN B 1 162 ? 12.742 11.25 19.625 1 95.38 162 ASN B O 1
ATOM 3063 N N . GLN B 1 163 ? 10.555 10.82 19.328 1 95.5 163 GLN B N 1
ATOM 3064 C CA . GLN B 1 163 ? 10.133 12.188 19.594 1 95.5 163 GLN B CA 1
ATOM 3065 C C . GLN B 1 163 ? 8.852 12.219 20.422 1 95.5 163 GLN B C 1
ATOM 3067 O O . GLN B 1 163 ? 7.812 12.695 19.953 1 95.5 163 GLN B O 1
ATOM 3072 N N . PRO B 1 164 ? 8.945 11.844 21.656 1 96.44 164 PRO B N 1
ATOM 3073 C CA . PRO B 1 164 ? 7.754 11.703 22.484 1 96.44 164 PRO B CA 1
ATOM 3074 C C . PRO B 1 164 ? 6.992 13.016 22.656 1 96.44 164 PRO B C 1
ATOM 3076 O O . PRO B 1 164 ? 5.773 13 22.844 1 96.44 164 PRO B O 1
ATOM 3079 N N . GLU B 1 165 ? 7.641 14.148 22.562 1 96.5 165 GLU B N 1
ATOM 3080 C CA . GLU B 1 165 ? 7.023 15.445 22.797 1 96.5 165 GLU B CA 1
ATOM 3081 C C . GLU B 1 165 ? 5.953 15.742 21.75 1 96.5 165 GLU B C 1
ATOM 3083 O O . GLU B 1 165 ? 5.066 16.562 21.969 1 96.5 165 GLU B O 1
ATOM 3088 N N . MET B 1 166 ? 5.988 15.047 20.641 1 97.5 166 MET B N 1
ATOM 3089 C CA . MET B 1 166 ? 5.031 15.258 19.562 1 97.5 166 MET B CA 1
ATOM 3090 C C . MET B 1 166 ? 3.705 14.57 19.859 1 97.5 166 MET B C 1
ATOM 3092 O O . MET B 1 166 ? 2.688 14.867 19.234 1 97.5 166 MET B O 1
ATOM 3096 N N . TRP B 1 167 ? 3.721 13.695 20.812 1 97.56 167 TRP B N 1
ATOM 3097 C CA . TRP B 1 167 ? 2.576 12.812 20.984 1 97.56 167 TRP B CA 1
ATOM 3098 C C . TRP B 1 167 ? 1.928 13.031 22.344 1 97.56 167 TRP B C 1
ATOM 3100 O O . TRP B 1 167 ? 1.106 12.219 22.797 1 97.56 167 TRP B O 1
ATOM 3110 N N . THR B 1 168 ? 2.336 14.125 22.938 1 97.56 168 THR B N 1
ATOM 3111 C CA . THR B 1 168 ? 1.713 14.5 24.203 1 97.56 168 THR B CA 1
ATOM 3112 C C . THR B 1 168 ? 0.288 15 23.984 1 97.56 168 THR B C 1
ATOM 3114 O O . THR B 1 168 ? -0.078 15.367 22.859 1 97.56 168 THR B O 1
ATOM 3117 N N . GLU B 1 169 ? -0.475 14.977 25.047 1 98 169 GLU B N 1
ATOM 3118 C CA . GLU B 1 169 ? -1.825 15.531 24.984 1 98 169 GLU B CA 1
ATOM 3119 C C . GLU B 1 169 ? -1.808 16.969 24.5 1 98 169 GLU B C 1
ATOM 3121 O O . GLU B 1 169 ? -2.656 17.375 23.703 1 98 169 GLU B O 1
ATOM 3126 N N . GLU B 1 170 ? -0.889 17.734 24.969 1 98 170 GLU B N 1
ATOM 3127 C CA . GLU B 1 170 ? -0.755 19.125 24.594 1 98 170 GLU B CA 1
ATOM 3128 C C . GLU B 1 170 ? -0.523 19.266 23.094 1 98 170 GLU B C 1
ATOM 3130 O O . GLU B 1 170 ? -1.181 20.078 22.422 1 98 170 GLU B O 1
ATOM 3135 N N . ALA B 1 171 ? 0.377 18.484 22.578 1 98.5 171 ALA B N 1
ATOM 3136 C CA . ALA B 1 171 ? 0.724 18.562 21.156 1 98.5 171 ALA B CA 1
ATOM 3137 C C . ALA B 1 171 ? -0.451 18.141 20.281 1 98.5 171 ALA B C 1
ATOM 3139 O O . ALA B 1 171 ? -0.765 18.812 19.281 1 98.5 171 ALA B O 1
ATOM 3140 N N . ILE B 1 172 ? -1.088 17.062 20.641 1 98.56 172 ILE B N 1
ATOM 3141 C CA . ILE B 1 172 ? -2.203 16.547 19.859 1 98.56 172 ILE B CA 1
ATOM 3142 C C . ILE B 1 172 ? -3.381 17.516 19.938 1 98.56 172 ILE B C 1
ATOM 3144 O O . ILE B 1 172 ? -4.016 17.797 18.922 1 98.56 172 ILE B O 1
ATOM 3148 N N . ASN B 1 173 ? -3.627 18.062 21.094 1 98 173 ASN B N 1
ATOM 3149 C CA . ASN B 1 173 ? -4.676 19.078 21.234 1 98 173 ASN B CA 1
ATOM 3150 C C . ASN B 1 173 ? -4.402 20.297 20.375 1 98 173 ASN B C 1
ATOM 3152 O O . ASN B 1 173 ? -5.297 20.797 19.688 1 98 173 ASN B O 1
ATOM 3156 N N . HIS B 1 174 ? -3.182 20.719 20.516 1 98.44 174 HIS B N 1
ATOM 3157 C CA . HIS B 1 174 ? -2.768 21.891 19.734 1 98.44 174 HIS B CA 1
ATOM 3158 C C . HIS B 1 174 ? -2.998 21.656 18.25 1 98.44 174 HIS B C 1
ATOM 3160 O O . HIS B 1 174 ? -3.498 22.531 17.547 1 98.44 174 HIS B O 1
ATOM 3166 N N . THR B 1 175 ? -2.713 20.484 17.75 1 98.69 175 THR B N 1
ATOM 3167 C CA . THR B 1 175 ? -2.854 20.141 16.344 1 98.69 175 THR B CA 1
ATOM 3168 C C . THR B 1 175 ? -4.324 20.047 15.953 1 98.69 175 THR B C 1
ATOM 3170 O O . THR B 1 175 ? -4.746 20.609 14.938 1 98.69 175 THR B O 1
ATOM 3173 N N . ALA B 1 176 ? -5.105 19.391 16.75 1 98.12 176 ALA B N 1
ATOM 3174 C CA . ALA B 1 176 ? -6.5 19.062 16.453 1 98.12 176 ALA B CA 1
ATOM 3175 C C . ALA B 1 176 ? -7.352 20.328 16.406 1 98.12 176 ALA B C 1
ATOM 3177 O O . ALA B 1 176 ? -8.422 20.344 15.797 1 98.12 176 ALA B O 1
ATOM 3178 N N . LYS B 1 177 ? -6.906 21.359 17.078 1 96.94 177 LYS B N 1
ATOM 3179 C CA . LYS B 1 177 ? -7.668 22.609 17.094 1 96.94 177 LYS B CA 1
ATOM 3180 C C . LYS B 1 177 ? -7.766 23.219 15.703 1 96.94 177 LYS B C 1
ATOM 3182 O O . LYS B 1 177 ? -8.641 24.047 15.438 1 96.94 177 LYS B O 1
ATOM 3187 N N . PHE B 1 178 ? -6.906 22.828 14.836 1 98.5 178 PHE B N 1
ATOM 3188 C CA . PHE B 1 178 ? -6.883 23.406 13.492 1 98.5 178 PHE B CA 1
ATOM 3189 C C . PHE B 1 178 ? -7.766 22.594 12.547 1 98.5 178 PHE B C 1
ATOM 3191 O O . PHE B 1 178 ? -7.879 22.922 11.367 1 98.5 178 PHE B O 1
ATOM 3198 N N . LEU B 1 179 ? -8.391 21.594 13.008 1 98.69 179 LEU B N 1
ATOM 3199 C CA . LEU B 1 179 ? -9.227 20.719 12.195 1 98.69 179 LEU B CA 1
ATOM 3200 C C . LEU B 1 179 ? -10.664 21.234 12.141 1 98.69 179 LEU B C 1
ATOM 3202 O O . LEU B 1 179 ? -11.25 21.562 13.18 1 98.69 179 LEU B O 1
ATOM 3206 N N . LYS B 1 180 ? -11.219 21.328 10.93 1 98.12 180 LYS B N 1
ATOM 3207 C CA . LYS B 1 180 ? -12.609 21.719 10.758 1 98.12 180 LYS B CA 1
ATOM 3208 C C . LYS B 1 180 ? -13.555 20.656 11.273 1 98.12 180 LYS B C 1
ATOM 3210 O O . LYS B 1 180 ? -13.219 19.469 11.273 1 98.12 180 LYS B O 1
ATOM 3215 N N . PRO B 1 181 ? -14.789 21.141 11.695 1 96.94 181 PRO B N 1
ATOM 3216 C CA . PRO B 1 181 ? -15.812 20.094 11.891 1 96.94 181 PRO B CA 1
ATOM 3217 C C . PRO B 1 181 ? -16.016 19.219 10.656 1 96.94 181 PRO B C 1
ATOM 3219 O O . PRO B 1 181 ? -16.047 19.734 9.531 1 96.94 181 PRO B O 1
ATOM 3222 N N . GLY B 1 182 ? -16.094 17.953 10.867 1 96.88 182 GLY B N 1
ATOM 3223 C CA . GLY B 1 182 ? -16.219 17.031 9.75 1 96.88 182 GLY B CA 1
ATOM 3224 C C . GLY B 1 182 ? -14.875 16.656 9.141 1 96.88 182 GLY B C 1
ATOM 3225 O O . GLY B 1 182 ? -14.797 15.797 8.266 1 96.88 182 GLY B O 1
ATOM 3226 N N . GLY B 1 183 ? -13.82 17.297 9.648 1 98.38 183 GLY B N 1
ATOM 3227 C CA . GLY B 1 183 ? -12.484 17.047 9.125 1 98.38 183 GLY B CA 1
ATOM 3228 C C . GLY B 1 183 ? -11.906 15.719 9.562 1 98.38 183 GLY B C 1
ATOM 3229 O O . GLY B 1 183 ? -12.453 15.055 10.445 1 98.38 183 GLY B O 1
ATOM 3230 N N . VAL B 1 184 ? -10.805 15.367 8.898 1 98.56 184 VAL B N 1
ATOM 3231 C CA . VAL B 1 184 ? -10.203 14.062 9.117 1 98.56 184 VAL B CA 1
ATOM 3232 C C . VAL B 1 184 ? -8.789 14.227 9.68 1 98.56 184 VAL B C 1
ATOM 3234 O O . VAL B 1 184 ? -7.996 15.008 9.148 1 98.56 184 VAL B O 1
ATOM 3237 N N . PHE B 1 185 ? -8.523 13.578 10.758 1 98.81 185 PHE B N 1
ATOM 3238 C CA . PHE B 1 185 ? -7.195 13.422 11.344 1 98.81 185 PHE B CA 1
ATOM 3239 C C . PHE B 1 185 ? -6.648 12.023 11.086 1 98.81 185 PHE B C 1
ATOM 3241 O O . PHE B 1 185 ? -7.266 11.031 11.477 1 98.81 185 PHE B O 1
ATOM 3248 N N . VAL B 1 186 ? -5.453 11.93 10.375 1 98.62 186 VAL B N 1
ATOM 3249 C CA . VAL B 1 186 ? -4.926 10.602 10.062 1 98.62 186 VAL B CA 1
ATOM 3250 C C . VAL B 1 186 ? -3.441 10.539 10.422 1 98.62 186 VAL B C 1
ATOM 3252 O O . VAL B 1 186 ? -2.719 11.531 10.273 1 98.62 186 VAL B O 1
ATOM 3255 N N . THR B 1 187 ? -3.006 9.406 10.898 1 98.5 187 THR B N 1
ATOM 3256 C CA . THR B 1 187 ? -1.605 9.125 11.195 1 98.5 187 THR B CA 1
ATOM 3257 C C . THR B 1 187 ? -1.324 7.633 11.117 1 98.5 187 THR B C 1
ATOM 3259 O O . THR B 1 187 ? -2.248 6.816 11.18 1 98.5 187 THR B O 1
ATOM 3262 N N . TYR B 1 188 ? -0.102 7.316 10.93 1 97 188 TYR B N 1
ATOM 3263 C CA . TYR B 1 188 ? 0.327 5.93 10.781 1 97 188 TYR B CA 1
ATOM 3264 C C . TYR B 1 188 ? 0.297 5.203 12.125 1 97 188 TYR B C 1
ATOM 3266 O O . TYR B 1 188 ? 0.307 3.973 12.172 1 97 188 TYR B O 1
ATOM 3274 N N . ALA B 1 189 ? 0.27 5.898 13.227 1 95.75 189 ALA B N 1
ATOM 3275 C CA . ALA B 1 189 ? 0.418 5.355 14.578 1 95.75 189 ALA B CA 1
ATOM 3276 C C . ALA B 1 189 ? -0.94 5.184 15.25 1 95.75 189 ALA B C 1
ATOM 3278 O O . ALA B 1 189 ? -1.882 5.926 14.969 1 95.75 189 ALA B O 1
ATOM 3279 N N . ILE B 1 190 ? -0.955 4.18 16.141 1 95.19 190 ILE B N 1
ATOM 3280 C CA . ILE B 1 190 ? -2.139 4 16.969 1 95.19 190 ILE B CA 1
ATOM 3281 C C . ILE B 1 190 ? -1.724 3.527 18.359 1 95.19 190 ILE B C 1
ATOM 3283 O O . ILE B 1 190 ? -0.97 2.559 18.5 1 95.19 190 ILE B O 1
ATOM 3287 N N . THR B 1 191 ? -2.074 4.25 19.344 1 94.44 191 THR B N 1
ATOM 3288 C CA . THR B 1 191 ? -1.866 3.896 20.75 1 94.44 191 THR B CA 1
ATOM 3289 C C . THR B 1 191 ? -3.123 4.172 21.562 1 94.44 191 THR B C 1
ATOM 3291 O O . THR B 1 191 ? -3.971 4.973 21.156 1 94.44 191 THR B O 1
ATOM 3294 N N . GLY B 1 192 ? -3.203 3.451 22.656 1 95.75 192 GLY B N 1
ATOM 3295 C CA . GLY B 1 192 ? -4.312 3.723 23.547 1 95.75 192 GLY B CA 1
ATOM 3296 C C . GLY B 1 192 ? -4.398 5.18 23.969 1 95.75 192 GLY B C 1
ATOM 3297 O O . GLY B 1 192 ? -5.484 5.758 24 1 95.75 192 GLY B O 1
ATOM 3298 N N . ASN B 1 193 ? -3.348 5.75 24.25 1 96.69 193 ASN B N 1
ATOM 3299 C CA . ASN B 1 193 ? -3.301 7.145 24.672 1 96.69 193 ASN B CA 1
ATOM 3300 C C . ASN B 1 193 ? -3.783 8.086 23.578 1 96.69 193 ASN B C 1
ATOM 3302 O O . ASN B 1 193 ? -4.582 8.984 23.828 1 96.69 193 ASN B O 1
ATOM 3306 N N . LEU B 1 194 ? -3.318 7.945 22.391 1 97.44 194 LEU B N 1
ATOM 3307 C CA . LEU B 1 194 ? -3.727 8.781 21.266 1 97.44 194 LEU B CA 1
ATOM 3308 C C . LEU B 1 194 ? -5.234 8.695 21.047 1 97.44 194 LEU B C 1
ATOM 3310 O O . LEU B 1 194 ? -5.895 9.719 20.844 1 97.44 194 LEU B O 1
ATOM 3314 N N . LYS B 1 195 ? -5.75 7.473 21.078 1 97.69 195 LYS B N 1
ATOM 3315 C CA . LYS B 1 195 ? -7.191 7.27 20.938 1 97.69 195 LYS B CA 1
ATOM 3316 C C . LYS B 1 195 ? -7.965 8.062 21.984 1 97.69 195 LYS B C 1
ATOM 3318 O O . LYS B 1 195 ? -8.938 8.742 21.672 1 97.69 195 LYS B O 1
ATOM 3323 N N . ARG B 1 196 ? -7.504 7.938 23.125 1 97.44 196 ARG B N 1
ATOM 3324 C CA . ARG B 1 196 ? -8.164 8.602 24.25 1 97.44 196 ARG B CA 1
ATOM 3325 C C . ARG B 1 196 ? -8.148 10.117 24.078 1 97.44 196 ARG B C 1
ATOM 3327 O O . ARG B 1 196 ? -9.172 10.781 24.266 1 97.44 196 ARG B O 1
ATOM 3334 N N . ILE B 1 197 ? -7.027 10.656 23.734 1 97.62 197 ILE B N 1
ATOM 3335 C CA . ILE B 1 197 ? -6.875 12.102 23.562 1 97.62 197 ILE B CA 1
ATOM 3336 C C . ILE B 1 197 ? -7.832 12.594 22.469 1 97.62 197 ILE B C 1
ATOM 3338 O O . ILE B 1 197 ? -8.57 13.555 22.688 1 97.62 197 ILE B O 1
ATOM 3342 N N . LEU B 1 198 ? -7.875 11.945 21.359 1 98.06 198 LEU B N 1
ATOM 3343 C CA . LEU B 1 198 ? -8.703 12.375 20.25 1 98.06 198 LEU B CA 1
ATOM 3344 C C . LEU B 1 198 ? -10.188 12.25 20.578 1 98.06 198 LEU B C 1
ATOM 3346 O O . LEU B 1 198 ? -10.984 13.117 20.219 1 98.06 198 LEU B O 1
ATOM 3350 N N . LYS B 1 199 ? -10.547 11.203 21.281 1 97.38 199 LYS B N 1
ATOM 3351 C CA . LYS B 1 199 ? -11.93 11.039 21.703 1 97.38 199 LYS B CA 1
ATOM 3352 C C . LYS B 1 199 ? -12.352 12.164 22.641 1 97.38 199 LYS B C 1
ATOM 3354 O O . LYS B 1 199 ? -13.461 12.688 22.531 1 97.38 199 LYS B O 1
ATOM 3359 N N . ALA B 1 200 ? -11.469 12.461 23.5 1 96.75 200 ALA B N 1
ATOM 3360 C CA . ALA B 1 200 ? -11.75 13.531 24.453 1 96.75 200 ALA B CA 1
ATOM 3361 C C . ALA B 1 200 ? -11.961 14.859 23.734 1 96.75 200 ALA B C 1
ATOM 3363 O O . ALA B 1 200 ? -12.664 15.742 24.25 1 96.75 200 ALA B O 1
ATOM 3364 N N . LEU B 1 201 ? -11.406 14.992 22.578 1 96.25 201 LEU B N 1
ATOM 3365 C CA . LEU B 1 201 ? -11.523 16.219 21.781 1 96.25 201 LEU B CA 1
ATOM 3366 C C . LEU B 1 201 ? -12.766 16.172 20.891 1 96.25 201 LEU B C 1
ATOM 3368 O O . LEU B 1 201 ? -12.977 17.062 20.078 1 96.25 201 LEU B O 1
ATOM 3372 N N . GLY B 1 202 ? -13.523 15.086 21.031 1 95.25 202 GLY B N 1
ATOM 3373 C CA . GLY B 1 202 ? -14.773 14.969 20.312 1 95.25 202 GLY B CA 1
ATOM 3374 C C . GLY B 1 202 ? -14.617 14.328 18.938 1 95.25 202 GLY B C 1
ATOM 3375 O O . GLY B 1 202 ? -15.516 14.414 18.109 1 95.25 202 GLY B O 1
ATOM 3376 N N . LEU B 1 203 ? -13.484 13.758 18.672 1 98 203 LEU B N 1
ATOM 3377 C CA . LEU B 1 203 ? -13.312 13.062 17.406 1 98 203 LEU B CA 1
ATOM 3378 C C . LEU B 1 203 ? -13.773 11.609 17.516 1 98 203 LEU B C 1
ATOM 3380 O O . LEU B 1 203 ? -13.547 10.961 18.547 1 98 203 LEU B O 1
ATOM 3384 N N . LYS B 1 204 ? -14.398 11.148 16.469 1 97.81 204 LYS B N 1
ATOM 3385 C CA . LYS B 1 204 ? -14.727 9.734 16.359 1 97.81 204 LYS B CA 1
ATOM 3386 C C . LYS B 1 204 ? -13.547 8.945 15.781 1 97.81 204 LYS B C 1
ATOM 3388 O O . LYS B 1 204 ? -13.203 9.094 14.609 1 97.81 204 LYS B O 1
ATOM 3393 N N . VAL B 1 205 ? -13.023 8.109 16.594 1 97 205 VAL B N 1
ATOM 3394 C CA . VAL B 1 205 ? -11.844 7.344 16.188 1 97 205 VAL B CA 1
ATOM 3395 C C . VAL B 1 205 ? -12.273 6.059 15.484 1 97 205 VAL B C 1
ATOM 3397 O O . VAL B 1 205 ? -13.164 5.348 15.961 1 97 205 VAL B O 1
ATOM 3400 N N . GLU B 1 206 ? -11.727 5.855 14.383 1 92.19 206 GLU B N 1
ATOM 3401 C CA . GLU B 1 206 ? -11.93 4.613 13.641 1 92.19 206 GLU B CA 1
ATOM 3402 C C . GLU B 1 206 ? -10.609 3.863 13.461 1 92.19 206 GLU B C 1
ATOM 3404 O O . GLU B 1 206 ? -9.578 4.473 13.164 1 92.19 206 GLU B O 1
ATOM 3409 N N . LYS B 1 207 ? -10.656 2.611 13.688 1 87.69 207 LYS B N 1
ATOM 3410 C CA . LYS B 1 207 ? -9.5 1.764 13.391 1 87.69 207 LYS B CA 1
ATOM 3411 C C . LYS B 1 207 ? -9.406 1.472 11.898 1 87.69 207 LYS B C 1
ATOM 3413 O O . LYS B 1 207 ? -10.352 0.938 11.305 1 87.69 207 LYS B O 1
ATOM 3418 N N . ALA B 1 208 ? -8.375 1.96 11.297 1 91.38 208 ALA B N 1
ATOM 3419 C CA . ALA B 1 208 ? -8.125 1.703 9.883 1 91.38 208 ALA B CA 1
ATOM 3420 C C . ALA B 1 208 ? -7.008 0.679 9.695 1 91.38 208 ALA B C 1
ATOM 3422 O O . ALA B 1 208 ? -6.152 0.523 10.57 1 91.38 208 ALA B O 1
ATOM 3423 N N . PRO B 1 209 ? -7.066 -0.092 8.609 1 92.44 209 PRO B N 1
ATOM 3424 C CA . PRO B 1 209 ? -5.934 -0.99 8.375 1 92.44 209 PRO B CA 1
ATOM 3425 C C . PRO B 1 209 ? -4.602 -0.249 8.289 1 92.44 209 PRO B C 1
ATOM 3427 O O . PRO B 1 209 ? -4.523 0.821 7.68 1 92.44 209 PRO B O 1
ATOM 3430 N N . GLY B 1 210 ? -3.631 -0.815 8.891 1 94.69 210 GLY B N 1
ATOM 3431 C CA . GLY B 1 210 ? -2.32 -0.185 8.875 1 94.69 210 GLY B CA 1
ATOM 3432 C C . GLY B 1 210 ? -1.63 -0.271 7.531 1 94.69 210 GLY B C 1
ATOM 3433 O O . GLY B 1 210 ? -2.088 -0.986 6.637 1 94.69 210 GLY B O 1
ATOM 3434 N N . ALA B 1 211 ? -0.574 0.538 7.398 1 93.06 211 ALA B N 1
ATOM 3435 C CA . ALA B 1 211 ? 0.316 0.402 6.246 1 93.06 211 ALA B CA 1
ATOM 3436 C C . ALA B 1 211 ? 0.97 -0.977 6.219 1 93.06 211 ALA B C 1
ATOM 3438 O O . ALA B 1 211 ? 0.861 -1.742 7.18 1 93.06 211 ALA B O 1
ATOM 3439 N N . PRO B 1 212 ? 1.581 -1.306 5.051 1 91.44 212 PRO B N 1
ATOM 3440 C CA . PRO B 1 212 ? 2.252 -2.607 5.012 1 91.44 212 PRO B CA 1
ATOM 3441 C C . PRO B 1 212 ? 3.123 -2.861 6.238 1 91.44 212 PRO B C 1
ATOM 3443 O O . PRO B 1 212 ? 3.928 -2.008 6.617 1 91.44 212 PRO B O 1
ATOM 3446 N N . GLY B 1 213 ? 2.863 -4.035 6.844 1 92.19 213 GLY B N 1
ATOM 3447 C CA . GLY B 1 213 ? 3.645 -4.406 8.016 1 92.19 213 GLY B CA 1
ATOM 3448 C C . GLY B 1 213 ? 3.012 -3.965 9.32 1 92.19 213 GLY B C 1
ATOM 3449 O O . GLY B 1 213 ? 3.521 -4.273 10.398 1 92.19 213 GLY B O 1
ATOM 3450 N N . LYS B 1 214 ? 1.929 -3.232 9.211 1 92.56 214 LYS B N 1
ATOM 3451 C CA . LYS B 1 214 ? 1.206 -2.77 10.391 1 92.56 214 LYS B CA 1
ATOM 3452 C C . LYS B 1 214 ? -0.239 -3.26 10.383 1 92.56 214 LYS B C 1
ATOM 3454 O O . LYS B 1 214 ? -0.889 -3.268 9.336 1 92.56 214 LYS B O 1
ATOM 3459 N N . ARG B 1 215 ? -0.735 -3.609 11.508 1 91.88 215 ARG B N 1
ATOM 3460 C CA . ARG B 1 215 ? -2.094 -4.137 11.594 1 91.88 215 ARG B CA 1
ATOM 3461 C C . ARG B 1 215 ? -3.121 -3.012 11.508 1 91.88 215 ARG B C 1
ATOM 3463 O O . ARG B 1 215 ? -4.098 -3.111 10.758 1 91.88 215 ARG B O 1
ATOM 3470 N N . GLU B 1 216 ? -2.736 -1.996 12.297 1 94.56 216 GLU B N 1
ATOM 3471 C CA . GLU B 1 216 ? -3.723 -0.923 12.391 1 94.56 216 GLU B CA 1
ATOM 3472 C C . GLU B 1 216 ? -3.047 0.445 12.422 1 94.56 216 GLU B C 1
ATOM 3474 O O . GLU B 1 216 ? -1.85 0.548 12.695 1 94.56 216 GLU B O 1
ATOM 3479 N N . MET B 1 217 ? -3.793 1.37 12.023 1 96.56 217 MET B N 1
ATOM 3480 C CA . MET B 1 217 ? -3.447 2.785 12.133 1 96.56 217 MET B CA 1
ATOM 3481 C C . MET B 1 217 ? -4.664 3.613 12.523 1 96.56 217 MET B C 1
ATOM 3483 O O . MET B 1 217 ? -5.766 3.08 12.672 1 96.56 217 MET B O 1
ATOM 3487 N N . LEU B 1 218 ? -4.414 4.922 12.773 1 97.44 218 LEU B N 1
ATOM 3488 C CA . LEU B 1 218 ? -5.496 5.707 13.359 1 97.44 218 LEU B CA 1
ATOM 3489 C C . LEU B 1 218 ? -6.043 6.715 12.352 1 97.44 218 LEU B C 1
ATOM 3491 O O . LEU B 1 218 ? -5.273 7.414 11.688 1 97.44 218 LEU B O 1
ATOM 3495 N N . ARG B 1 219 ? -7.285 6.734 12.188 1 97.88 219 ARG B N 1
ATOM 3496 C CA . ARG B 1 219 ? -8.047 7.789 11.523 1 97.88 219 ARG B CA 1
ATOM 3497 C C . ARG B 1 219 ? -9.188 8.281 12.406 1 97.88 219 ARG B C 1
ATOM 3499 O O . ARG B 1 219 ? -9.867 7.477 13.055 1 97.88 219 ARG B O 1
ATOM 3506 N N . ALA B 1 220 ? -9.359 9.539 12.492 1 98.38 220 ALA B N 1
ATOM 3507 C CA . ALA B 1 220 ? -10.43 10.109 13.312 1 98.38 220 ALA B CA 1
ATOM 3508 C C . ALA B 1 220 ? -11.156 11.227 12.562 1 98.38 220 ALA B C 1
ATOM 3510 O O . ALA B 1 220 ? -10.547 11.945 11.766 1 98.38 220 ALA B O 1
ATOM 3511 N N . VAL B 1 221 ? -12.453 11.336 12.828 1 98.06 221 VAL B N 1
ATOM 3512 C CA . VAL B 1 221 ? -13.273 12.375 12.211 1 98.06 221 VAL B CA 1
ATOM 3513 C C . VAL B 1 221 ? -13.836 13.297 13.289 1 98.06 221 VAL B C 1
ATOM 3515 O O . VAL B 1 221 ? -14.398 12.836 14.281 1 98.06 221 VAL B O 1
ATOM 3518 N N . LYS B 1 222 ? -13.625 14.539 13.102 1 96.88 222 LYS B N 1
ATOM 3519 C CA . LYS B 1 222 ? -14.156 15.523 14.047 1 96.88 222 LYS B CA 1
ATOM 3520 C C . LYS B 1 222 ? -15.664 15.688 13.883 1 96.88 222 LYS B C 1
ATOM 3522 O O . LYS B 1 222 ? -16.156 15.852 12.766 1 96.88 222 LYS B O 1
ATOM 3527 N N . ALA B 1 223 ? -16.375 15.586 14.93 1 92 223 ALA B N 1
ATOM 3528 C CA . ALA B 1 223 ? -17.828 15.672 14.906 1 92 223 ALA B CA 1
ATOM 3529 C C . ALA B 1 223 ? -18.297 17 14.32 1 92 223 ALA B C 1
ATOM 3531 O O . ALA B 1 223 ? -17.672 18.031 14.539 1 92 223 ALA B O 1
ATOM 3532 N N . ILE B 1 224 ? -19.422 16.906 13.508 1 86.25 224 ILE B N 1
ATOM 3533 C CA . ILE B 1 224 ? -20.047 18.109 12.984 1 86.25 224 ILE B CA 1
ATOM 3534 C C . ILE B 1 224 ? -20.969 18.719 14.039 1 86.25 224 ILE B C 1
ATOM 3536 O O . ILE B 1 224 ? -21.828 18.031 14.586 1 86.25 224 ILE B O 1
ATOM 3540 N N . THR B 1 225 ? -20.609 19.406 15.094 1 64.31 225 THR B N 1
ATOM 3541 C CA . THR B 1 225 ? -21.531 19.953 16.078 1 64.31 225 THR B CA 1
ATOM 3542 C C . THR B 1 225 ? -22.75 20.562 15.398 1 64.31 225 THR B C 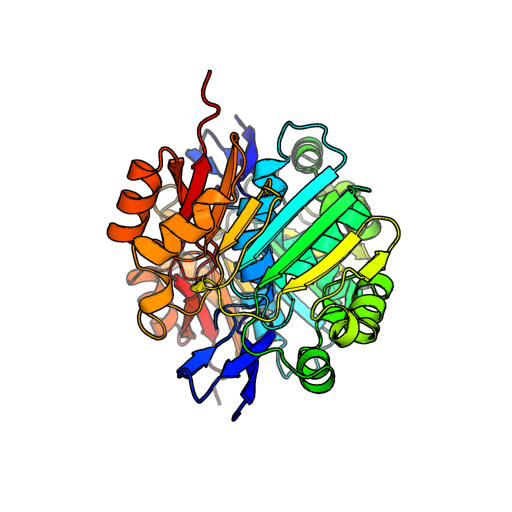1
ATOM 3544 O O . THR B 1 225 ? -22.625 21.344 14.445 1 64.31 225 THR B O 1
ATOM 3547 N N . SER B 1 226 ? -23.969 19.75 15.516 1 46.22 226 SER B N 1
ATOM 3548 C CA . SER B 1 226 ? -25.266 20.328 15.195 1 46.22 226 SER B CA 1
ATOM 3549 C C . SER B 1 226 ? -25.484 21.656 15.938 1 46.22 226 SER B C 1
ATOM 3551 O O . SER B 1 226 ? -25.016 21.812 17.062 1 46.22 226 SER B O 1
#

Sequence (452 aa):
MNLSIVTTADGSKTIYNEQVGELYHSRNGALQESQHVFLNSGLRYFLAGRDLTEVSILEVGLGTGLNFLITADYCTAKEISLNYVGIEAYPLTEEMIAQTGYEEYVSAPVWESFLKQYRASLGHDIVINQYTQLTTDNRQLKNFDSDKLFDVIYFDAFASANQPEMWTEEAINHTAKFLKPGGVFVTYAITGNLKRILKALGLKVEKAPGAPGKREMLRAVKAITSMNLSIVTTADGSKTIYNEQVGELYHSRNGALQESQHVFLNSGLRYFLAGRDLTEVSILEVGLGTGLNFLITADYCTAKEISLNYVGIEAYPLTEEMIAQTGYEEYVSAPVWESFLKQYRASLGHDIVINQYTQLTTDNRQLKNFDSDKLFDVIYFDAFASANQPEMWTEEAINHTAKFLKPGGVFVTYAITGNLKRILKALGLKVEKAPGAPGKREMLRAVKAITS